Protein AF-0000000079761544 (afdb_homodimer)

pLDDT: mean 92.61, std 10.71, range [38.59, 98.88]

Solvent-accessible surface area (backbone atoms only — not comparable to full-atom values): 29769 Å² total; per-residue (Å²): 137,71,58,50,32,41,36,28,28,41,68,38,21,61,31,73,39,67,85,47,81,56,63,73,50,50,57,46,46,51,57,38,21,66,70,66,22,32,38,34,40,44,36,66,52,52,60,62,55,43,63,69,51,46,58,58,74,79,52,53,58,70,32,32,67,26,38,34,37,25,21,39,26,26,22,36,32,34,36,43,53,94,60,34,83,33,78,67,62,66,51,61,58,51,72,67,52,44,51,35,49,53,50,16,53,48,52,45,49,50,45,36,35,73,76,35,68,41,70,48,32,44,46,50,82,46,80,36,33,32,36,37,33,66,49,68,91,44,87,68,68,93,67,92,61,82,44,94,57,45,49,58,49,42,45,50,51,34,41,74,40,65,37,79,73,34,67,60,48,52,38,52,48,41,28,49,35,12,52,76,56,73,39,78,40,40,58,49,46,68,67,56,33,45,32,42,17,67,46,37,42,36,50,25,46,52,46,44,45,62,71,50,31,48,80,66,68,51,56,49,77,36,26,35,36,39,24,40,36,38,37,43,73,46,91,92,36,58,17,64,47,40,34,54,59,37,93,84,40,56,77,26,48,33,40,26,19,40,76,72,91,63,58,56,55,88,66,49,44,80,73,21,64,33,31,58,43,51,51,51,50,49,49,53,53,58,74,101,136,73,56,50,31,41,38,28,27,42,68,38,19,59,30,75,38,68,86,48,82,57,64,72,50,48,57,46,47,50,58,38,20,68,69,65,22,32,38,33,39,43,36,66,51,51,61,60,56,41,63,68,51,45,57,57,76,80,51,53,58,70,30,30,67,26,38,35,37,24,21,40,27,26,23,36,33,34,38,43,52,95,60,33,84,34,79,73,54,69,53,61,57,51,72,68,52,43,51,34,50,53,50,16,53,48,52,45,51,51,44,36,35,74,77,35,67,41,69,47,32,43,45,49,84,45,79,35,33,33,36,37,32,66,50,68,90,45,88,68,67,93,65,91,61,80,46,94,57,47,49,55,49,44,45,50,52,33,42,75,41,65,36,79,71,33,68,60,50,51,40,50,48,40,28,50,36,13,51,74,56,72,40,78,38,40,56,48,46,68,67,58,32,44,33,41,17,66,47,38,41,36,51,27,47,52,48,45,44,63,70,49,31,48,80,67,69,50,54,49,76,38,26,36,38,40,23,42,34,38,38,43,73,45,93,92,34,59,17,63,47,41,34,53,58,38,95,84,40,55,77,25,49,32,40,25,19,41,76,72,91,62,58,56,54,87,66,48,44,80,71,20,64,31,29,60,42,50,50,51,50,49,50,51,53,58,77,100

Nearest PDB structures (foldseek):
  4bnd-assembly2_B  TM=6.945E-01  e=2.642E-13  Lactococcus cremoris subsp. cremoris MG1363
  4bnd-assembly2_A  TM=7.064E-01  e=6.050E-13  Lactococcus cremoris subsp. cremoris MG1363
  1rkq-assembly2_B  TM=5.867E-01  e=6.210E-08  Escherichia coli
  4zex-assembly1_A  TM=5.318E-01  e=2.028E-07  Plasmodium falciparum 3D7
  4qjb-assembly1_A  TM=5.459E-01  e=4.644E-07  Plasmodium falciparum 3D7

Organism: Clostridium scindens (strain ATCC 35704 / DSM 5676 / VPI 13733 / 19) (NCBI:txid411468)

Foldseek 3Di:
DFFQEEEEEPDFAQDVHLVDDNVLSLVLLQLCLLVNRAYEYQYLADCCSHNNNCSLVSYDQSSQQRYWYHYNFQAWIWGDDPSHIDTDDGDADDPLLLVLQVQLVVVLQVCCCVPQVFHWDKDSPGRFKIKIFRQVVPPDDPDPADDVCLLVVQQVVCVVSPNPVGPVVSQVSSQVSSVVSPHGWHWADRSRIIMIGDHGSLNRLVCCVVPPQVVVVHALQSYEYEYAFQFASDVPHGGRSVSSCDPRNLNHAYEHQHPDPGDGPPRYDYDHPINVVSSVVSVVSSVD/DFFQEEEEEPDFAQDVHLVDDNVLSLVLLQLCLLVNRAYEYQYLADCCSHNNNCSLVSYDQSSQQRYWYHYNFQAWIWGDDPSHIDTDDGDADDPLLLVLQVQLVVVLQVCCCVVQVFHWDKDSPGRFKIKIFRQVVPPDDPDPADDVCLLVVQQVVCVVSPNPVGPVVSQVSSQVSSVVSPHGWHWADRSRIIMIGDHGSLNRLVCCVVPPQVVVVRALQSYEYEYAFQFASDVPHGGRSVSSCDPRNLNHAYEHQHPDPGDGDPRYDYDHPINVVSSVVSVVSSVD

Radius of gyration: 27.55 Å; Cα contacts (8 Å, |Δi|>4): 1170; chains: 2; bounding box: 49×85×63 Å

Structure (mmCIF, N/CA/C/O backbone):
data_AF-0000000079761544-model_v1
#
loop_
_entity.id
_entity.type
_entity.pdbx_description
1 polymer 'Uncharacterized protein'
#
loop_
_atom_site.group_PDB
_atom_site.id
_atom_site.type_symbol
_atom_site.label_atom_id
_atom_site.label_alt_id
_atom_site.label_comp_id
_atom_site.label_asym_id
_atom_site.label_entity_id
_atom_site.label_seq_id
_atom_site.pdbx_PDB_ins_code
_atom_site.Cartn_x
_atom_site.Cartn_y
_atom_site.Cartn_z
_atom_site.occupancy
_atom_site.B_iso_or_equiv
_atom_site.auth_seq_id
_atom_site.auth_comp_id
_atom_site.auth_asym_id
_atom_site.auth_atom_id
_atom_site.pdbx_PDB_model_num
ATOM 1 N N . MET A 1 1 ? 8.688 33.938 29.547 1 57.62 1 MET A N 1
ATOM 2 C CA . MET A 1 1 ? 7.43 34.344 28.938 1 57.62 1 MET A CA 1
ATOM 3 C C . MET A 1 1 ? 6.539 33.156 28.656 1 57.62 1 MET A C 1
ATOM 5 O O . MET A 1 1 ? 7.031 32.062 28.359 1 57.62 1 MET A O 1
ATOM 9 N N . GLN A 1 2 ? 5.184 33.281 29.172 1 84.25 2 GLN A N 1
ATOM 10 C CA . GLN A 1 2 ? 4.227 32.188 28.969 1 84.25 2 GLN A CA 1
ATOM 11 C C . GLN A 1 2 ? 3.475 32.344 27.656 1 84.25 2 GLN A C 1
ATOM 13 O O . GLN A 1 2 ? 2.924 33.406 27.375 1 84.25 2 GLN A O 1
ATOM 18 N N . TYR A 1 3 ? 3.637 31.5 26.844 1 96.19 3 TYR A N 1
ATOM 19 C CA . TYR A 1 3 ? 2.949 31.531 25.562 1 96.19 3 TYR A CA 1
ATOM 20 C C . TYR A 1 3 ? 1.446 31.344 25.734 1 96.19 3 TYR A C 1
ATOM 22 O O . TYR A 1 3 ? 1.007 30.594 26.609 1 96.19 3 TYR A O 1
ATOM 30 N N . LYS A 1 4 ? 0.741 32.031 24.906 1 97.5 4 LYS A N 1
ATOM 31 C CA . LYS A 1 4 ? -0.713 31.891 24.938 1 97.5 4 LYS A CA 1
ATOM 32 C C . LYS A 1 4 ? -1.179 30.75 24.047 1 97.5 4 LYS A C 1
ATOM 34 O O . LYS A 1 4 ? -2.273 30.219 24.219 1 97.5 4 LYS A O 1
ATOM 39 N N . ALA A 1 5 ? -0.41 30.438 23.062 1 98.5 5 ALA A N 1
ATOM 40 C CA . ALA A 1 5 ? -0.712 29.328 22.172 1 98.5 5 ALA A CA 1
ATOM 41 C C . ALA A 1 5 ? 0.558 28.578 21.781 1 98.5 5 ALA A C 1
ATOM 43 O O . ALA A 1 5 ? 1.6 29.188 21.531 1 98.5 5 ALA A O 1
ATOM 44 N N . ILE A 1 6 ? 0.427 27.266 21.75 1 98.69 6 ILE A N 1
ATOM 45 C CA . ILE A 1 6 ? 1.534 26.391 21.391 1 98.69 6 ILE A CA 1
ATOM 46 C C . ILE A 1 6 ? 1.108 25.469 20.25 1 98.69 6 ILE A C 1
ATOM 48 O O . ILE A 1 6 ? 0.188 24.656 20.406 1 98.69 6 ILE A O 1
ATOM 52 N N . PHE A 1 7 ? 1.719 25.609 19.062 1 98.88 7 PHE A N 1
ATOM 53 C CA . PHE A 1 7 ? 1.567 24.703 17.938 1 98.88 7 PHE A CA 1
ATOM 54 C C . PHE A 1 7 ? 2.656 23.641 17.953 1 98.88 7 PHE A C 1
ATOM 56 O O . PHE A 1 7 ? 3.83 23.938 18.172 1 98.88 7 PHE A O 1
ATOM 63 N N . PHE A 1 8 ? 2.264 22.359 17.688 1 98.81 8 PHE A N 1
ATOM 64 C CA . PHE A 1 8 ? 3.338 21.375 17.719 1 98.81 8 PHE A CA 1
ATOM 65 C C . PHE A 1 8 ? 2.971 20.156 16.891 1 98.81 8 PHE A C 1
ATOM 67 O O . PHE A 1 8 ? 1.79 19.828 16.75 1 98.81 8 PHE A O 1
ATOM 74 N N . ASP A 1 9 ? 3.99 19.578 16.328 1 97.62 9 ASP A N 1
ATOM 75 C CA . ASP A 1 9 ? 3.883 18.281 15.672 1 97.62 9 ASP A CA 1
ATOM 76 C C . ASP A 1 9 ? 3.664 17.156 16.688 1 97.62 9 ASP A C 1
ATOM 78 O O . ASP A 1 9 ? 3.896 17.344 17.891 1 97.62 9 ASP A O 1
ATOM 82 N N . TRP A 1 10 ? 3.17 16.078 16.172 1 96.94 10 TRP A N 1
ATOM 83 C CA . TRP A 1 10 ? 2.852 14.969 17.062 1 96.94 10 TRP A CA 1
ATOM 84 C C . TRP A 1 10 ? 3.977 13.938 17.078 1 96.94 10 TRP A C 1
ATOM 86 O O . TRP A 1 10 ? 4.762 13.875 18.031 1 96.94 10 TRP A O 1
ATOM 96 N N . ASP A 1 11 ? 4.172 13.234 15.945 1 92.81 11 ASP A N 1
ATOM 97 C CA . ASP A 1 11 ? 5.176 12.188 15.828 1 92.81 11 ASP A CA 1
ATOM 98 C C . ASP A 1 11 ? 6.586 12.773 15.812 1 92.81 11 ASP A C 1
ATOM 100 O O . ASP A 1 11 ? 6.879 13.68 15.023 1 92.81 11 ASP A O 1
ATOM 104 N N . GLY A 1 12 ? 7.406 12.297 16.703 1 93.38 12 GLY A N 1
ATOM 105 C CA . GLY A 1 12 ? 8.781 12.766 16.766 1 93.38 12 GLY A CA 1
ATOM 106 C C . GLY A 1 12 ? 8.961 14 17.625 1 93.38 12 GLY A C 1
ATOM 107 O O . GLY A 1 12 ? 10.086 14.391 17.938 1 93.38 12 GLY A O 1
ATOM 108 N N . THR A 1 13 ? 7.848 14.609 18.016 1 96.75 13 THR A N 1
ATOM 109 C CA . THR A 1 13 ? 7.871 15.836 18.812 1 96.75 13 THR A CA 1
ATOM 110 C C . THR A 1 13 ? 7.145 15.625 20.141 1 96.75 13 THR A C 1
ATOM 112 O O . THR A 1 13 ? 7.777 15.516 21.203 1 96.75 13 THR A O 1
ATOM 115 N N . ALA A 1 14 ? 5.855 15.477 20.109 1 97.5 14 ALA A N 1
ATOM 116 C CA . ALA A 1 14 ? 5.09 15.227 21.328 1 97.5 14 ALA A CA 1
ATOM 117 C C . ALA A 1 14 ? 5.32 13.805 21.844 1 97.5 14 ALA A C 1
ATOM 119 O O . ALA A 1 14 ? 5.391 13.578 23.047 1 97.5 14 ALA A O 1
ATOM 120 N N . VAL A 1 15 ? 5.328 12.898 20.906 1 96 15 VAL A N 1
ATOM 121 C CA . VAL A 1 15 ? 5.629 11.5 21.203 1 96 15 VAL A CA 1
ATOM 122 C C . VAL A 1 15 ? 6.742 11 20.281 1 96 15 VAL A C 1
ATOM 124 O O . VAL A 1 15 ? 6.965 11.562 19.219 1 96 15 VAL A O 1
ATOM 127 N N . LYS A 1 16 ? 7.402 9.977 20.703 1 90.81 16 LYS A N 1
ATOM 128 C CA . LYS A 1 16 ? 8.492 9.453 19.891 1 90.81 16 LYS A CA 1
ATOM 129 C C . LYS A 1 16 ? 7.965 8.852 18.594 1 90.81 16 LYS A C 1
ATOM 131 O O . LYS A 1 16 ? 8.578 9.016 17.531 1 90.81 16 LYS A O 1
ATOM 136 N N . SER A 1 17 ? 6.91 8.094 18.797 1 87.44 17 SER A N 1
ATOM 137 C CA . SER A 1 17 ? 6.25 7.5 17.641 1 87.44 17 SER A CA 1
ATOM 138 C C . SER A 1 17 ? 4.758 7.305 17.891 1 87.44 17 SER A C 1
ATOM 140 O O . SER A 1 17 ? 4.309 7.355 19.031 1 87.44 17 SER A O 1
ATOM 142 N N . ARG A 1 18 ? 4.027 6.973 16.797 1 80.38 18 ARG A N 1
ATOM 143 C CA . ARG A 1 18 ? 2.572 6.887 16.875 1 80.38 18 ARG A CA 1
ATOM 144 C C . ARG A 1 18 ? 2.143 5.734 17.781 1 80.38 18 ARG A C 1
ATOM 146 O O . ARG A 1 18 ? 1.013 5.715 18.281 1 80.38 18 ARG A O 1
ATOM 153 N N . LYS A 1 19 ? 2.998 4.824 18 1 82.75 19 LYS A N 1
ATOM 154 C CA . LYS A 1 19 ? 2.631 3.65 18.781 1 82.75 19 LYS A CA 1
ATOM 155 C C . LYS A 1 19 ? 3.004 3.834 20.25 1 82.75 19 LYS A C 1
ATOM 157 O O . LYS A 1 19 ? 2.645 3.012 21.094 1 82.75 19 LYS A O 1
ATOM 162 N N . GLU A 1 20 ? 3.635 4.988 20.516 1 85.38 20 GLU A N 1
ATOM 163 C CA . GLU A 1 20 ? 4.109 5.227 21.875 1 85.38 20 GLU A CA 1
ATOM 164 C C . GLU A 1 20 ? 2.971 5.676 22.797 1 85.38 20 GLU A C 1
ATOM 166 O O . GLU A 1 20 ? 2.049 6.363 22.344 1 85.38 20 GLU A O 1
ATOM 171 N N . PRO A 1 21 ? 3.133 5.211 24.031 1 89.5 21 PRO A N 1
ATOM 172 C CA . PRO A 1 21 ? 2.143 5.707 24.984 1 89.5 21 PRO A CA 1
ATOM 173 C C . PRO A 1 21 ? 2.115 7.23 25.078 1 89.5 21 PRO A C 1
ATOM 175 O O . PRO A 1 21 ? 3.162 7.875 24.984 1 89.5 21 PRO A O 1
ATOM 178 N N . VAL A 1 22 ? 0.927 7.789 25.344 1 95.38 22 VAL A N 1
ATOM 179 C CA . VAL A 1 22 ? 0.76 9.234 25.281 1 95.38 22 VAL A CA 1
ATOM 180 C C . VAL A 1 22 ? 0.644 9.805 26.703 1 95.38 22 VAL A C 1
ATOM 182 O O . VAL A 1 22 ? 0.526 11.023 26.875 1 95.38 22 VAL A O 1
ATOM 185 N N . ASP A 1 23 ? 0.763 9.047 27.734 1 94.94 23 ASP A N 1
ATOM 186 C CA . ASP A 1 23 ? 0.451 9.445 29.109 1 94.94 23 ASP A CA 1
ATOM 187 C C . ASP A 1 23 ? 1.319 10.617 29.547 1 94.94 23 ASP A C 1
ATOM 189 O O . ASP A 1 23 ? 0.819 11.578 30.141 1 94.94 23 ASP A O 1
ATOM 193 N N . SER A 1 24 ? 2.561 10.578 29.328 1 95.31 24 SER A N 1
ATOM 194 C CA . SER A 1 24 ? 3.484 11.609 29.797 1 95.31 24 SER A CA 1
ATOM 195 C C . SER A 1 24 ? 3.143 12.969 29.203 1 95.31 24 SER A C 1
ATOM 197 O O . SER A 1 24 ? 3.061 13.969 29.922 1 95.31 24 SER A O 1
ATOM 199 N N . VAL A 1 25 ? 2.904 13.008 27.922 1 97.44 25 VAL A N 1
ATOM 200 C CA . VAL A 1 25 ? 2.643 14.297 27.297 1 97.44 25 VAL A CA 1
ATOM 201 C C . VAL A 1 25 ? 1.243 14.781 27.656 1 97.44 25 VAL A C 1
ATOM 203 O O . VAL A 1 25 ? 1.021 15.977 27.844 1 97.44 25 VAL A O 1
ATOM 206 N N . VAL A 1 26 ? 0.358 13.883 27.75 1 97.81 26 VAL A N 1
ATOM 207 C CA . VAL A 1 26 ? -1.021 14.219 28.094 1 97.81 26 VAL A CA 1
ATOM 208 C C . VAL A 1 26 ? -1.07 14.898 29.453 1 97.81 26 VAL A C 1
ATOM 210 O O . VAL A 1 26 ? -1.798 15.883 29.641 1 97.81 26 VAL A O 1
ATOM 213 N N . GLU A 1 27 ? -0.322 14.391 30.391 1 97.25 27 GLU A N 1
ATOM 214 C CA . GLU A 1 27 ? -0.286 14.984 31.719 1 97.25 27 GLU A CA 1
ATOM 215 C C . GLU A 1 27 ? 0.216 16.422 31.672 1 97.25 27 GLU A C 1
ATOM 217 O O . GLU A 1 27 ? -0.292 17.297 32.375 1 97.25 27 GLU A O 1
ATOM 222 N N . LEU A 1 28 ? 1.146 16.656 30.938 1 97.56 28 LEU A N 1
ATOM 223 C CA . LEU A 1 28 ? 1.688 18 30.781 1 97.56 28 LEU A CA 1
ATOM 224 C C . LEU A 1 28 ? 0.695 18.906 30.047 1 97.56 28 LEU A C 1
ATOM 226 O O . LEU A 1 28 ? 0.528 20.062 30.406 1 97.56 28 LEU A O 1
ATOM 230 N N . MET A 1 29 ? 0.027 18.391 29.047 1 98.12 29 MET A N 1
ATOM 231 C CA . MET A 1 29 ? -0.963 19.156 28.297 1 98.12 29 MET A CA 1
ATOM 232 C C . MET A 1 29 ? -2.129 19.562 29.188 1 98.12 29 MET A C 1
ATOM 234 O O . MET A 1 29 ? -2.633 20.688 29.078 1 98.12 29 MET A O 1
ATOM 238 N N . LYS A 1 30 ? -2.543 18.656 30.031 1 97.44 30 LYS A N 1
ATOM 239 C CA . LYS A 1 30 ? -3.648 18.938 30.953 1 97.44 30 LYS A CA 1
ATOM 240 C C . LYS A 1 30 ? -3.404 20.234 31.719 1 97.44 30 LYS A C 1
ATOM 242 O O . LYS A 1 30 ? -4.301 21.078 31.828 1 97.44 30 LYS A O 1
ATOM 247 N N . LYS A 1 31 ? -2.26 20.328 32.188 1 95.81 31 LYS A N 1
ATOM 248 C CA . LYS A 1 31 ? -1.9 21.469 33.031 1 95.81 31 LYS A CA 1
ATOM 249 C C . LYS A 1 31 ? -2.008 22.766 32.219 1 95.81 31 LYS A C 1
ATOM 251 O O . LYS A 1 31 ? -2.572 23.75 32.688 1 95.81 31 LYS A O 1
ATOM 256 N N . LEU A 1 32 ? -1.548 22.797 31.047 1 97.31 32 LEU A N 1
ATOM 257 C CA . LEU A 1 32 ? -1.537 24 30.219 1 97.31 32 LEU A CA 1
ATOM 258 C C . LEU A 1 32 ? -2.936 24.312 29.703 1 97.31 32 LEU A C 1
ATOM 260 O O . LEU A 1 32 ? -3.355 25.469 29.703 1 97.31 32 LEU A O 1
ATOM 264 N N . LEU A 1 33 ? -3.621 23.281 29.312 1 97.69 33 LEU A N 1
ATOM 265 C CA . LEU A 1 33 ? -4.98 23.453 28.812 1 97.69 33 LEU A CA 1
ATOM 266 C C . LEU A 1 33 ? -5.887 24.031 29.891 1 97.69 33 LEU A C 1
ATOM 268 O O . LEU A 1 33 ? -6.738 24.875 29.609 1 97.69 33 LEU A O 1
ATOM 272 N N . SER A 1 34 ? -5.676 23.641 31.062 1 95.56 34 SER A N 1
ATOM 273 C CA . SER A 1 34 ? -6.48 24.109 32.188 1 95.56 34 SER A CA 1
ATOM 274 C C . SER A 1 34 ? -6.188 25.578 32.5 1 95.56 34 SER A C 1
ATOM 276 O O . SER A 1 34 ? -6.992 26.25 33.125 1 95.56 34 SER A O 1
ATOM 278 N N . LYS A 1 35 ? -5.09 26.062 32.125 1 94.5 35 LYS A N 1
ATOM 279 C CA . LYS A 1 35 ? -4.703 27.453 32.344 1 94.5 35 LYS A CA 1
ATOM 280 C C . LYS A 1 35 ? -5.004 28.312 31.109 1 94.5 35 LYS A C 1
ATOM 282 O O . LYS A 1 35 ? -4.379 29.344 30.906 1 94.5 35 LYS A O 1
ATOM 287 N N . ASP A 1 36 ? -5.73 27.781 30.203 1 94.69 36 ASP A N 1
ATOM 288 C CA . ASP A 1 36 ? -6.281 28.484 29.047 1 94.69 36 ASP A CA 1
ATOM 289 C C . ASP A 1 36 ? -5.211 28.734 27.984 1 94.69 36 ASP A C 1
ATOM 291 O O . ASP A 1 36 ? -5.309 29.672 27.188 1 94.69 36 ASP A O 1
ATOM 295 N N . VAL A 1 37 ? -4.184 27.984 28.078 1 96.94 37 VAL A N 1
ATOM 296 C CA . VAL A 1 37 ? -3.236 27.969 26.969 1 96.94 37 VAL A CA 1
ATOM 297 C C . VAL A 1 37 ? -3.809 27.156 25.812 1 96.94 37 VAL A C 1
ATOM 299 O O . VAL A 1 37 ? -4.273 26.031 26 1 96.94 37 VAL A O 1
ATOM 302 N N . LYS A 1 38 ? -3.82 27.703 24.641 1 98.19 38 LYS A N 1
ATOM 303 C CA . LYS A 1 38 ? -4.277 26.969 23.469 1 98.19 38 LYS A CA 1
ATOM 304 C C . LYS A 1 38 ? -3.189 26.031 22.938 1 98.19 38 LYS A C 1
ATOM 306 O O . LYS A 1 38 ? -2.049 26.453 22.734 1 98.19 38 LYS A O 1
ATOM 311 N N . MET A 1 39 ? -3.584 24.828 22.812 1 98.56 39 MET A N 1
ATOM 312 C CA . MET A 1 39 ? -2.656 23.844 22.25 1 98.56 39 MET A CA 1
ATOM 313 C C . MET A 1 39 ? -3.184 23.297 20.938 1 98.56 39 MET A C 1
ATOM 315 O O . MET A 1 39 ? -4.309 22.797 20.859 1 98.56 39 MET A O 1
ATOM 319 N N . ILE A 1 40 ? -2.387 23.422 19.891 1 98.81 40 ILE A N 1
ATOM 320 C CA . ILE A 1 40 ? -2.797 23.047 18.531 1 98.81 40 ILE A CA 1
ATOM 321 C C . ILE A 1 40 ? -1.825 22 17.969 1 98.81 40 ILE A C 1
ATOM 323 O O . ILE A 1 40 ? -0.666 22.312 17.688 1 98.81 40 ILE A O 1
ATOM 327 N N . ILE A 1 41 ? -2.283 20.797 17.766 1 98.69 41 ILE A N 1
ATOM 328 C CA . ILE A 1 41 ? -1.488 19.734 17.188 1 98.69 41 ILE A CA 1
ATOM 329 C C . ILE A 1 41 ? -1.58 19.797 15.656 1 98.69 41 ILE A C 1
ATOM 331 O O . ILE A 1 41 ? -2.676 19.75 15.094 1 98.69 41 ILE A O 1
ATOM 335 N N . ILE A 1 42 ? -0.478 19.922 14.977 1 98.5 42 ILE A N 1
ATOM 336 C CA . ILE A 1 42 ? -0.395 19.953 13.516 1 98.5 42 ILE A CA 1
ATOM 337 C C . ILE A 1 42 ? 0.328 18.703 13.023 1 98.5 42 ILE A C 1
ATOM 339 O O . ILE A 1 42 ? 1.521 18.516 13.281 1 98.5 42 ILE A O 1
ATOM 343 N N . SER A 1 43 ? -0.322 17.812 12.328 1 96 43 SER A N 1
ATOM 344 C CA . SER A 1 43 ? 0.254 16.547 11.898 1 96 43 SER A CA 1
ATOM 345 C C . SER A 1 43 ? -0.217 16.188 10.492 1 96 43 SER A C 1
ATOM 347 O O . SER A 1 43 ? -1.306 16.578 10.07 1 96 43 SER A O 1
ATOM 349 N N . GLY A 1 44 ? 0.613 15.516 9.805 1 93.44 44 GLY A N 1
ATOM 350 C CA . GLY A 1 44 ? 0.252 15.039 8.477 1 93.44 44 GLY A CA 1
ATOM 351 C C . GLY A 1 44 ? -0.649 13.82 8.508 1 93.44 44 GLY A C 1
ATOM 352 O O . GLY A 1 44 ? -1.234 13.445 7.484 1 93.44 44 GLY A O 1
ATOM 353 N N . THR A 1 45 ? -0.819 13.188 9.609 1 91 45 THR A N 1
ATOM 354 C CA . THR A 1 45 ? -1.611 11.969 9.727 1 91 45 THR A CA 1
ATOM 355 C C . THR A 1 45 ? -3.053 12.297 10.109 1 91 45 THR A C 1
ATOM 357 O O . THR A 1 45 ? -3.428 13.469 10.195 1 91 45 THR A O 1
ATOM 360 N N . THR A 1 46 ? -3.857 11.297 10.211 1 91.81 46 THR A N 1
ATOM 361 C CA . THR A 1 46 ? -5.27 11.445 10.547 1 91.81 46 THR A CA 1
ATOM 362 C C . THR A 1 46 ? -5.512 11.117 12.023 1 91.81 46 THR A C 1
ATOM 364 O O . THR A 1 46 ? -4.609 10.656 12.719 1 91.81 46 THR A O 1
ATOM 367 N N . TYR A 1 47 ? -6.688 11.414 12.461 1 93.94 47 TYR A N 1
ATOM 368 C CA . TYR A 1 47 ? -6.996 11.383 13.883 1 93.94 47 TYR A CA 1
ATOM 369 C C . TYR A 1 47 ? -6.805 9.984 14.453 1 93.94 47 TYR A C 1
ATOM 371 O O . TYR A 1 47 ? -6.379 9.828 15.602 1 93.94 47 TYR A O 1
ATOM 379 N N . ASP A 1 48 ? -7.102 8.977 13.68 1 90.75 48 ASP A N 1
ATOM 380 C CA . ASP A 1 48 ? -6.98 7.598 14.148 1 90.75 48 ASP A CA 1
ATOM 381 C C . ASP A 1 48 ? -5.539 7.27 14.531 1 90.75 48 ASP A C 1
ATOM 383 O O . ASP A 1 48 ? -5.293 6.332 15.289 1 90.75 48 ASP A O 1
ATOM 387 N N . LYS A 1 49 ? -4.609 8.07 14.047 1 91.69 49 LYS A N 1
ATOM 388 C CA . LYS A 1 49 ? -3.201 7.836 14.352 1 91.69 49 LYS A CA 1
ATOM 389 C C . LYS A 1 49 ? -2.738 8.688 15.531 1 91.69 49 LYS A C 1
ATOM 391 O O . LYS A 1 49 ? -1.603 8.555 15.984 1 91.69 49 LYS A O 1
ATOM 396 N N . ILE A 1 50 ? -3.559 9.594 15.984 1 95.62 50 ILE A N 1
ATOM 397 C CA . ILE A 1 50 ? -3.27 10.406 17.156 1 95.62 50 ILE A CA 1
ATOM 398 C C . ILE A 1 50 ? -3.838 9.727 18.406 1 95.62 50 ILE A C 1
ATOM 400 O O . ILE A 1 50 ? -5.051 9.734 18.625 1 95.62 50 ILE A O 1
ATOM 404 N N . ALA A 1 51 ? -2.975 9.172 19.203 1 95.44 51 ALA A N 1
ATOM 405 C CA . ALA A 1 51 ? -3.393 8.438 20.391 1 95.44 51 ALA A CA 1
ATOM 406 C C . ALA A 1 51 ? -4.469 7.41 20.047 1 95.44 51 ALA A C 1
ATOM 408 O O . ALA A 1 51 ? -5.496 7.332 20.734 1 95.44 51 ALA A O 1
ATOM 409 N N . ASP A 1 52 ? -4.359 6.781 18.922 1 91.81 52 ASP A N 1
ATOM 410 C CA . ASP A 1 52 ? -5.262 5.73 18.453 1 91.81 52 ASP A CA 1
ATOM 411 C C . ASP A 1 52 ? -6.676 6.266 18.266 1 91.81 52 ASP A C 1
ATOM 413 O O . ASP A 1 52 ? -7.656 5.539 18.469 1 91.81 52 ASP A O 1
ATOM 417 N N . GLY A 1 53 ? -6.754 7.52 18 1 94.38 53 GLY A N 1
ATOM 418 C CA . GLY A 1 53 ? -8.055 8.133 17.766 1 94.38 53 GLY A CA 1
ATOM 419 C C . GLY A 1 53 ? -8.82 8.422 19.031 1 94.38 53 GLY A C 1
ATOM 420 O O . GLY A 1 53 ? -10.039 8.602 19 1 94.38 53 GLY A O 1
ATOM 421 N N . LYS A 1 54 ? -8.148 8.453 20.172 1 95.56 54 LYS A N 1
ATOM 422 C CA . LYS A 1 54 ? -8.836 8.562 21.453 1 95.56 54 LYS A CA 1
ATOM 423 C C . LYS A 1 54 ? -8.242 9.695 22.297 1 95.56 54 LYS A C 1
ATOM 425 O O . LYS A 1 54 ? -8.391 9.703 23.516 1 95.56 54 LYS A O 1
ATOM 430 N N . LEU A 1 55 ? -7.562 10.602 21.703 1 97.12 55 LEU A N 1
ATOM 431 C CA . LEU A 1 55 ? -6.898 11.672 22.438 1 97.12 55 LEU A CA 1
ATOM 432 C C . LEU A 1 55 ? -7.898 12.438 23.297 1 97.12 55 LEU A C 1
ATOM 434 O O . LEU A 1 55 ? -7.594 12.812 24.438 1 97.12 55 LEU A O 1
ATOM 438 N N . HIS A 1 56 ? -9.102 12.656 22.828 1 97.69 56 HIS A N 1
ATOM 439 C CA . HIS A 1 56 ? -10.109 13.461 23.5 1 97.69 56 HIS A CA 1
ATOM 440 C C . HIS A 1 56 ? -10.531 12.828 24.812 1 97.69 56 HIS A C 1
ATOM 442 O O . HIS A 1 56 ? -11.008 13.516 25.719 1 97.69 56 HIS A O 1
ATOM 448 N N . GLU A 1 57 ? -10.312 11.586 24.969 1 97.31 57 GLU A N 1
ATOM 449 C CA . GLU A 1 57 ? -10.781 10.867 26.156 1 97.31 57 GLU A CA 1
ATOM 450 C C . GLU A 1 57 ? -9.906 11.18 27.375 1 97.31 57 GLU A C 1
ATOM 452 O O . GLU A 1 57 ? -10.297 10.891 28.5 1 97.31 57 GLU A O 1
ATOM 457 N N . TYR A 1 58 ? -8.82 11.758 27.188 1 97.44 58 TYR A N 1
ATOM 458 C CA . TYR A 1 58 ? -7.871 11.984 28.266 1 97.44 58 TYR A CA 1
ATOM 459 C C . TYR A 1 58 ? -8.148 13.312 28.953 1 97.44 58 TYR A C 1
ATOM 461 O O . TYR A 1 58 ? -7.574 13.609 30.016 1 97.44 58 TYR A O 1
ATOM 469 N N . PHE A 1 59 ? -9.055 14.125 28.453 1 98.12 59 PHE A N 1
ATOM 470 C CA . PHE A 1 59 ? -9.203 15.5 28.922 1 98.12 59 PHE A CA 1
ATOM 471 C C . PHE A 1 59 ? -10.641 15.781 29.344 1 98.12 59 PHE A C 1
ATOM 473 O O . PHE A 1 59 ? -11.57 15.148 28.844 1 98.12 59 PHE A O 1
ATOM 480 N N . THR A 1 60 ? -10.773 16.781 30.219 1 97.38 60 THR A N 1
ATOM 481 C CA . THR A 1 60 ? -12.094 17.281 30.578 1 97.38 60 THR A CA 1
ATOM 482 C C . THR A 1 60 ? -12.648 18.172 29.469 1 97.38 60 THR A C 1
ATOM 484 O O . THR A 1 60 ? -11.906 18.625 28.594 1 97.38 60 THR A O 1
ATOM 487 N N . LYS A 1 61 ? -13.938 18.469 29.594 1 96.56 61 LYS A N 1
ATOM 488 C CA . LYS A 1 61 ? -14.578 19.359 28.625 1 96.56 61 LYS A CA 1
ATOM 489 C C . LYS A 1 61 ? -13.922 20.734 28.625 1 96.56 61 LYS A C 1
ATOM 491 O O . LYS A 1 61 ? -13.734 21.344 27.562 1 96.56 61 LYS A O 1
ATOM 496 N N . GLN A 1 62 ? -13.648 21.156 29.75 1 95.88 62 GLN A N 1
ATOM 497 C CA . GLN A 1 62 ? -13.008 22.453 29.875 1 95.88 62 GLN A CA 1
ATOM 498 C C . GLN A 1 62 ? -11.641 22.469 29.203 1 95.88 62 GLN A C 1
ATOM 500 O O . GLN A 1 62 ? -11.32 23.406 28.453 1 95.88 62 GLN A O 1
ATOM 505 N N . GLU A 1 63 ? -10.852 21.484 29.5 1 97.56 63 GLU A N 1
ATOM 506 C CA . GLU A 1 63 ? -9.539 21.359 28.875 1 97.56 63 GLU A CA 1
ATOM 507 C C . GLU A 1 63 ? -9.648 21.266 27.359 1 97.56 63 GLU A C 1
ATOM 509 O O . GLU A 1 63 ? -8.922 21.938 26.625 1 97.56 63 GLU A O 1
ATOM 514 N N . LEU A 1 64 ? -10.609 20.531 26.891 1 98.06 64 LEU A N 1
ATOM 515 C CA . LEU A 1 64 ? -10.828 20.297 25.469 1 98.06 64 LEU A CA 1
ATOM 516 C C . LEU A 1 64 ? -11.188 21.609 24.766 1 98.06 64 LEU A C 1
ATOM 518 O O . LEU A 1 64 ? -10.977 21.734 23.562 1 98.06 64 LEU A O 1
ATOM 522 N N . GLY A 1 65 ? -11.719 22.516 25.453 1 97.12 65 GLY A N 1
ATOM 523 C CA . GLY A 1 65 ? -12.062 23.812 24.891 1 97.12 65 GLY A CA 1
ATOM 524 C C . GLY A 1 65 ? -10.852 24.578 24.375 1 97.12 65 GLY A C 1
ATOM 525 O O . GLY A 1 65 ? -10.992 25.5 23.578 1 97.12 65 GLY A O 1
ATOM 526 N N . ASN A 1 66 ? -9.641 24.156 24.797 1 97.62 66 ASN A N 1
ATOM 527 C CA . ASN A 1 66 ? -8.406 24.828 24.422 1 97.62 66 ASN A CA 1
ATOM 528 C C . ASN A 1 66 ? -7.52 23.938 23.562 1 97.62 66 ASN A C 1
ATOM 530 O O . ASN A 1 66 ? -6.363 24.281 23.297 1 97.62 66 ASN A O 1
ATOM 534 N N . LEU A 1 67 ? -8.078 22.812 23.094 1 98.44 67 LEU A N 1
ATOM 535 C CA . LEU A 1 67 ? -7.324 21.859 22.297 1 98.44 67 LEU A CA 1
ATOM 536 C C . LEU A 1 67 ? -7.828 21.844 20.859 1 98.44 67 LEU A C 1
ATOM 538 O O . LEU A 1 67 ? -9.039 21.797 20.609 1 98.44 67 LEU A O 1
ATOM 542 N N . TYR A 1 68 ? -6.871 21.875 19.922 1 98.38 68 TYR A N 1
ATOM 543 C CA . TYR A 1 68 ? -7.184 21.859 18.5 1 98.38 68 TYR A CA 1
ATOM 544 C C . TYR A 1 68 ? -6.262 20.906 17.75 1 98.38 68 TYR A C 1
ATOM 546 O O . TYR A 1 68 ? -5.133 20.656 18.172 1 98.38 68 TYR A O 1
ATOM 554 N N . LEU A 1 69 ? -6.789 20.359 16.656 1 98.31 69 LEU A N 1
ATOM 555 C CA . LEU A 1 69 ? -6 19.469 15.812 1 98.31 69 LEU A CA 1
ATOM 556 C C . LEU A 1 69 ? -6.078 19.875 14.352 1 98.31 69 LEU A C 1
ATOM 558 O O . LEU A 1 69 ? -7.172 19.984 13.789 1 98.31 69 LEU A O 1
ATOM 562 N N . GLY A 1 70 ? -4.992 20.219 13.727 1 98.12 70 GLY A N 1
ATOM 563 C CA . GLY A 1 70 ? -4.844 20.297 12.281 1 98.12 70 GLY A CA 1
ATOM 564 C C . GLY A 1 70 ? -4.176 19.062 11.688 1 98.12 70 GLY A C 1
ATOM 565 O O . GLY A 1 70 ? -2.967 18.875 11.844 1 98.12 70 GLY A O 1
ATOM 566 N N . LEU A 1 71 ? -4.938 18.281 10.945 1 96.88 71 LEU A N 1
ATOM 567 C CA . LEU A 1 71 ? -4.473 16.953 10.555 1 96.88 71 LEU A CA 1
ATOM 568 C C . LEU A 1 71 ? -4.586 16.75 9.047 1 96.88 71 LEU A C 1
ATOM 570 O O . LEU A 1 71 ? -5.117 17.625 8.344 1 96.88 71 LEU A O 1
ATOM 574 N N . GLY A 1 72 ? -3.992 15.695 8.586 1 94.56 72 GLY A N 1
ATOM 575 C CA . GLY A 1 72 ? -4.16 15.273 7.203 1 94.56 72 GLY A CA 1
ATOM 576 C C . GLY A 1 72 ? -3.508 16.219 6.211 1 94.56 72 GLY A C 1
ATOM 577 O O . GLY A 1 72 ? -4.055 16.469 5.137 1 94.56 72 GLY A O 1
ATOM 578 N N . ARG A 1 73 ? -2.469 16.844 6.594 1 94.62 73 ARG A N 1
ATOM 579 C CA . ARG A 1 73 ? -1.765 17.734 5.676 1 94.62 73 ARG A CA 1
ATOM 580 C C . ARG A 1 73 ? -2.68 18.844 5.188 1 94.62 73 ARG A C 1
ATOM 582 O O . ARG A 1 73 ? -2.793 19.078 3.984 1 94.62 73 ARG A O 1
ATOM 589 N N . GLY A 1 74 ? -3.391 19.406 6.098 1 96.56 74 GLY A N 1
ATOM 590 C CA . GLY A 1 74 ? -4.242 20.531 5.77 1 96.56 74 GLY A CA 1
ATOM 591 C C . GLY A 1 74 ? -5.691 20.156 5.551 1 96.56 74 GLY A C 1
ATOM 592 O O . GLY A 1 74 ? -6.574 21.016 5.512 1 96.56 74 GLY A O 1
ATOM 593 N N . ALA A 1 75 ? -6.055 18.891 5.555 1 96.62 75 ALA A N 1
ATOM 594 C CA . ALA A 1 75 ? -7.371 18.422 5.133 1 96.62 75 ALA A CA 1
ATOM 595 C C . ALA A 1 75 ? -8.406 18.609 6.238 1 96.62 75 ALA A C 1
ATOM 597 O O . ALA A 1 75 ? -9.578 18.891 5.961 1 96.62 75 ALA A O 1
ATOM 598 N N . HIS A 1 76 ? -7.949 18.391 7.469 1 96.88 76 HIS A N 1
ATOM 599 C CA . HIS A 1 76 ? -8.898 18.375 8.57 1 96.88 76 HIS A CA 1
ATOM 600 C C . HIS A 1 76 ? -8.477 19.312 9.688 1 96.88 76 HIS A C 1
ATOM 602 O O . HIS A 1 76 ? -7.316 19.312 10.109 1 96.88 76 HIS A O 1
ATOM 608 N N . ASN A 1 77 ? -9.375 20.094 10.148 1 97.81 77 ASN A N 1
ATOM 609 C CA . ASN A 1 77 ? -9.211 20.891 11.352 1 97.81 77 ASN A CA 1
ATOM 610 C C . ASN A 1 77 ? -10.258 20.547 12.406 1 97.81 77 ASN A C 1
ATOM 612 O O . ASN A 1 77 ? -11.461 20.531 12.109 1 97.81 77 ASN A O 1
ATOM 616 N N . TYR A 1 78 ? -9.727 20.219 13.594 1 97.06 78 TYR A N 1
ATOM 617 C CA . TYR A 1 78 ? -10.625 19.766 14.648 1 97.06 78 TYR A CA 1
ATOM 618 C C . TYR A 1 78 ? -10.562 20.703 15.852 1 97.06 78 TYR A C 1
ATOM 620 O O . TYR A 1 78 ? -9.516 21.297 16.125 1 97.06 78 TYR A O 1
ATOM 628 N N . SER A 1 79 ? -11.664 20.875 16.484 1 97.25 79 SER A N 1
ATOM 629 C CA . SER A 1 79 ? -11.805 21.234 17.891 1 97.25 79 SER A CA 1
ATOM 630 C C . SER A 1 79 ? -12.594 20.172 18.656 1 97.25 79 SER A C 1
ATOM 632 O O . SER A 1 79 ? -12.703 19.031 18.219 1 97.25 79 SER A O 1
ATOM 634 N N . PHE A 1 80 ? -12.953 20.531 19.859 1 96.75 80 PHE A N 1
ATOM 635 C CA . PHE A 1 80 ? -13.719 19.578 20.656 1 96.75 80 PHE A CA 1
ATOM 636 C C . PHE A 1 80 ? -14.93 20.25 21.281 1 96.75 80 PHE A C 1
ATOM 638 O O . PHE A 1 80 ? -14.852 21.391 21.734 1 96.75 80 PHE A O 1
ATOM 645 N N . LYS A 1 81 ? -16.031 19.562 21.172 1 92.69 81 LYS A N 1
ATOM 646 C CA . LYS A 1 81 ? -17.297 20 21.781 1 92.69 81 LYS A CA 1
ATOM 647 C C . LYS A 1 81 ? -17.969 18.859 22.531 1 92.69 81 LYS A C 1
ATOM 649 O O . LYS A 1 81 ? -18.109 17.75 21.984 1 92.69 81 LYS A O 1
ATOM 654 N N . GLU A 1 82 ? -18.406 19.109 23.75 1 92.56 82 GLU A N 1
ATOM 655 C CA . GLU A 1 82 ? -19.078 18.125 24.578 1 92.56 82 GLU A CA 1
ATOM 656 C C . GLU A 1 82 ? -18.281 16.828 24.672 1 92.56 82 GLU A C 1
ATOM 658 O O . GLU A 1 82 ? -18.844 15.734 24.531 1 92.56 82 GLU A O 1
ATOM 663 N N . GLY A 1 83 ? -17.031 16.969 24.641 1 93.31 83 GLY A N 1
ATOM 664 C CA . GLY A 1 83 ? -16.141 15.836 24.875 1 93.31 83 GLY A CA 1
ATOM 665 C C . GLY A 1 83 ? -15.844 15.047 23.609 1 93.31 83 GLY A C 1
ATOM 666 O O . GLY A 1 83 ? -15.18 14 23.672 1 93.31 83 GLY A O 1
ATOM 667 N N . LYS A 1 84 ? -16.297 15.508 22.516 1 94.31 84 LYS A N 1
ATOM 668 C CA . LYS A 1 84 ? -16.109 14.789 21.266 1 94.31 84 LYS A CA 1
ATOM 669 C C . LYS A 1 84 ? -15.453 15.688 20.219 1 94.31 84 LYS A C 1
ATOM 671 O O . LYS A 1 84 ? -15.602 16.906 20.25 1 94.31 84 LYS A O 1
ATOM 676 N N . PRO A 1 85 ? -14.727 15.023 19.297 1 95.31 85 PRO A N 1
ATOM 677 C CA . PRO A 1 85 ? -14.141 15.82 18.219 1 95.31 85 PRO A CA 1
ATOM 678 C C . PRO A 1 85 ? -15.195 16.5 17.344 1 95.31 85 PRO A C 1
ATOM 680 O O . PRO A 1 85 ? -16.234 15.914 17.062 1 95.31 85 PRO A O 1
ATOM 683 N N . LEU A 1 86 ? -14.953 17.734 17.125 1 94.12 86 LEU A N 1
ATOM 684 C CA . LEU A 1 86 ? -15.773 18.516 16.219 1 94.12 86 LEU A CA 1
ATOM 685 C C . LEU A 1 86 ? -14.969 18.984 15.016 1 94.12 86 LEU A C 1
ATOM 687 O O . LEU A 1 86 ? -13.953 19.672 15.164 1 94.12 86 LEU A O 1
ATOM 691 N N . LEU A 1 87 ? -15.461 18.609 13.867 1 92.44 87 LEU A N 1
ATOM 692 C CA . LEU A 1 87 ? -14.797 19.016 12.633 1 92.44 87 LEU A CA 1
ATOM 693 C C . LEU A 1 87 ? -15.211 20.422 12.219 1 92.44 87 LEU A C 1
ATOM 695 O O . LEU A 1 87 ? -16.406 20.719 12.164 1 92.44 87 LEU A O 1
ATOM 699 N N . HIS A 1 88 ? -14.273 21.328 12.086 1 89.06 88 HIS A N 1
ATOM 700 C CA . HIS A 1 88 ? -14.523 22.688 11.609 1 89.06 88 HIS A CA 1
ATOM 701 C C . HIS A 1 88 ? -14.547 22.734 10.086 1 89.06 88 HIS A C 1
ATOM 703 O O . HIS A 1 88 ? -15.477 22.234 9.461 1 89.06 88 HIS A O 1
ATOM 709 N N . LYS A 1 89 ? -13.43 23.203 9.508 1 81.88 89 LYS A N 1
ATOM 710 C CA . LYS A 1 89 ? -13.273 23.297 8.062 1 81.88 89 LYS A CA 1
ATOM 711 C C . LYS A 1 89 ? -12.523 22.078 7.516 1 81.88 89 LYS A C 1
ATOM 713 O O . LYS A 1 89 ? -11.57 21.609 8.133 1 81.88 89 LYS A O 1
ATOM 718 N N . GLU A 1 90 ? -13.148 21.562 6.523 1 86 90 GLU A N 1
ATOM 719 C CA . GLU A 1 90 ? -12.508 20.484 5.777 1 86 90 GLU A CA 1
ATOM 720 C C . GLU A 1 90 ? -12.188 20.922 4.348 1 86 90 GLU A C 1
ATOM 722 O O . GLU A 1 90 ? -12.945 21.688 3.742 1 86 90 GLU A O 1
ATOM 727 N N . PHE A 1 91 ? -10.992 20.609 4.055 1 89.81 91 PHE A N 1
ATOM 728 C CA . PHE A 1 91 ? -10.586 20.828 2.67 1 89.81 91 PHE A CA 1
ATOM 729 C C . PHE A 1 91 ? -10.555 19.516 1.899 1 89.81 91 PHE A C 1
ATOM 731 O O . PHE A 1 91 ? -9.492 19.031 1.514 1 89.81 91 PHE A O 1
ATOM 738 N N . LEU A 1 92 ? -11.719 19.047 1.707 1 92.31 92 LEU A N 1
ATOM 739 C CA . LEU A 1 92 ? -11.844 17.781 0.967 1 92.31 92 LEU A CA 1
ATOM 740 C C . LEU A 1 92 ? -12.188 18.047 -0.494 1 92.31 92 LEU A C 1
ATOM 742 O O . LEU A 1 92 ? -12.969 18.953 -0.797 1 92.31 92 LEU A O 1
ATOM 746 N N . PRO A 1 93 ? -11.602 17.328 -1.317 1 94.94 93 PRO A N 1
ATOM 747 C CA . PRO A 1 93 ? -11.883 17.516 -2.742 1 94.94 93 PRO A CA 1
ATOM 748 C C . PRO A 1 93 ? -13.25 16.953 -3.148 1 94.94 93 PRO A C 1
ATOM 750 O O . PRO A 1 93 ? -13.75 16.031 -2.52 1 94.94 93 PRO A O 1
ATOM 753 N N . SER A 1 94 ? -13.852 17.625 -4.113 1 95.44 94 SER A N 1
ATOM 754 C CA . SER A 1 94 ? -14.953 16.969 -4.812 1 95.44 94 SER A CA 1
ATOM 755 C C . SER A 1 94 ? -14.484 15.688 -5.492 1 95.44 94 SER A C 1
ATOM 757 O O . SER A 1 94 ? -13.281 15.438 -5.605 1 95.44 94 SER A O 1
ATOM 759 N N . GLN A 1 95 ? -15.445 14.898 -5.887 1 95.62 95 GLN A N 1
ATOM 760 C CA . GLN A 1 95 ? -15.094 13.68 -6.605 1 95.62 95 GLN A CA 1
ATOM 761 C C . GLN A 1 95 ? -14.266 14 -7.852 1 95.62 95 GLN A C 1
ATOM 763 O O . GLN A 1 95 ? -13.289 13.312 -8.148 1 95.62 95 GLN A O 1
ATOM 768 N N . GLU A 1 96 ? -14.664 14.992 -8.57 1 96.88 96 GLU A N 1
ATOM 769 C CA . GLU A 1 96 ? -13.945 15.406 -9.766 1 96.88 96 GLU A CA 1
ATOM 770 C C . GLU A 1 96 ? -12.516 15.828 -9.43 1 96.88 96 GLU A C 1
ATOM 772 O O . GLU A 1 96 ? -11.57 15.461 -10.133 1 96.88 96 GLU A O 1
ATOM 777 N N . GLU A 1 97 ? -12.359 16.625 -8.398 1 97.19 97 GLU A N 1
ATOM 778 C CA . GLU A 1 97 ? -11.031 17.047 -7.965 1 97.19 97 GLU A CA 1
ATOM 779 C C . GLU A 1 97 ? -10.172 15.844 -7.559 1 97.19 97 GLU A C 1
ATOM 781 O O . GLU A 1 97 ? -8.984 15.789 -7.879 1 97.19 97 GLU A O 1
ATOM 786 N N . LYS A 1 98 ? -10.852 14.977 -6.875 1 97.31 98 LYS A N 1
ATOM 787 C CA . LYS A 1 98 ? -10.164 13.758 -6.469 1 97.31 98 LYS A CA 1
ATOM 788 C C . LYS A 1 98 ? -9.633 12.992 -7.68 1 97.31 98 LYS A C 1
ATOM 790 O O . LYS A 1 98 ? -8.484 12.539 -7.68 1 97.31 98 LYS A O 1
ATOM 795 N N . LEU A 1 99 ? -10.406 12.828 -8.648 1 98.25 99 LEU A N 1
ATOM 796 C CA . LEU A 1 99 ? -10.016 12.148 -9.875 1 98.25 99 LEU A CA 1
ATOM 797 C C . LEU A 1 99 ? -8.852 12.867 -10.555 1 98.25 99 LEU A C 1
ATOM 799 O O . LEU A 1 99 ? -7.945 12.234 -11.094 1 98.25 99 LEU A O 1
ATOM 803 N N . LYS A 1 100 ? -8.906 14.164 -10.523 1 98.5 100 LYS A N 1
ATOM 804 C CA . LYS A 1 100 ? -7.828 14.945 -11.117 1 98.5 100 LYS A CA 1
ATOM 805 C C . LYS A 1 100 ? -6.523 14.758 -10.344 1 98.5 100 LYS A C 1
ATOM 807 O O . LYS A 1 100 ? -5.449 14.648 -10.945 1 98.5 100 LYS A O 1
ATOM 812 N N . ILE A 1 101 ? -6.613 14.75 -9.016 1 98.5 101 ILE A N 1
ATOM 813 C CA . ILE A 1 101 ? -5.43 14.523 -8.195 1 98.5 101 ILE A CA 1
ATOM 814 C C . ILE A 1 101 ? -4.863 13.133 -8.477 1 98.5 101 ILE A C 1
ATOM 816 O O . ILE A 1 101 ? -3.664 12.992 -8.742 1 98.5 101 ILE A O 1
ATOM 820 N N . HIS A 1 102 ? -5.746 12.117 -8.453 1 98.69 102 HIS A N 1
ATOM 821 C CA . HIS A 1 102 ? -5.324 10.75 -8.734 1 98.69 102 HIS A CA 1
ATOM 822 C C . HIS A 1 102 ? -4.66 10.648 -10.102 1 98.69 102 HIS A C 1
ATOM 824 O O . HIS A 1 102 ? -3.604 10.031 -10.242 1 98.69 102 HIS A O 1
ATOM 830 N N . GLY A 1 103 ? -5.316 11.25 -11.078 1 98.75 103 GLY A N 1
ATOM 831 C CA . GLY A 1 103 ? -4.773 11.242 -12.43 1 98.75 103 GLY A CA 1
ATOM 832 C C . GLY A 1 103 ? -3.408 11.906 -12.523 1 98.75 103 GLY A C 1
ATOM 833 O O . GLY A 1 103 ? -2.541 11.438 -13.266 1 98.75 103 GLY A O 1
ATOM 834 N N . SER A 1 104 ? -3.201 12.969 -11.805 1 98.75 104 SER A N 1
ATOM 835 C CA . SER A 1 104 ? -1.937 13.695 -11.828 1 98.75 104 SER A CA 1
ATOM 836 C C . SER A 1 104 ? -0.803 12.852 -11.25 1 98.75 104 SER A C 1
ATOM 838 O O . SER A 1 104 ? 0.284 12.789 -11.828 1 98.75 104 SER A O 1
ATOM 840 N N . VAL A 1 105 ? -1.063 12.25 -10.156 1 98.75 105 VAL A N 1
ATOM 841 C CA . VAL A 1 105 ? -0.04 11.43 -9.516 1 98.75 105 VAL A CA 1
ATOM 842 C C . VAL A 1 105 ? 0.233 10.188 -10.359 1 98.75 105 VAL A C 1
ATOM 844 O O . VAL A 1 105 ? 1.376 9.734 -10.445 1 98.75 105 VAL A O 1
ATOM 847 N N . PHE A 1 106 ? -0.806 9.656 -10.992 1 98.75 106 PHE A N 1
ATOM 848 C CA . PHE A 1 106 ? -0.621 8.508 -11.859 1 98.75 106 PHE A CA 1
ATOM 849 C C . PHE A 1 106 ? 0.231 8.875 -13.07 1 98.75 106 PHE A C 1
ATOM 851 O O . PHE A 1 106 ? 1.058 8.078 -13.523 1 98.75 106 PHE A O 1
ATOM 858 N N . LEU A 1 107 ? -0.007 10.047 -13.656 1 98.62 107 LEU A N 1
ATOM 859 C CA . LEU A 1 107 ? 0.838 10.508 -14.75 1 98.62 107 LEU A CA 1
ATOM 860 C C . LEU A 1 107 ? 2.303 10.547 -14.328 1 98.62 107 LEU A C 1
ATOM 862 O O . LEU A 1 107 ? 3.188 10.188 -15.109 1 98.62 107 LEU A O 1
ATOM 866 N N . LEU A 1 108 ? 2.559 11.031 -13.141 1 98.62 108 LEU A N 1
ATOM 867 C CA . LEU A 1 108 ? 3.924 11.031 -12.625 1 98.62 108 LEU A CA 1
ATOM 868 C C . LEU A 1 108 ? 4.457 9.609 -12.508 1 98.62 108 LEU A C 1
ATOM 870 O O . LEU A 1 108 ? 5.59 9.328 -12.898 1 98.62 108 LEU A O 1
ATOM 874 N N . HIS A 1 109 ? 3.699 8.727 -11.945 1 98.56 109 HIS A N 1
ATOM 875 C CA . HIS A 1 109 ? 4.039 7.309 -11.852 1 98.56 109 HIS A CA 1
ATOM 876 C C . HIS A 1 109 ? 4.445 6.75 -13.211 1 98.56 109 HIS A C 1
ATOM 878 O O . HIS A 1 109 ? 5.488 6.098 -13.336 1 98.56 109 HIS A O 1
ATOM 884 N N . GLN A 1 110 ? 3.627 7 -14.234 1 98.5 110 GLN A N 1
ATOM 885 C CA . GLN A 1 110 ? 3.906 6.523 -15.586 1 98.5 110 GLN A CA 1
ATOM 886 C C . GLN A 1 110 ? 5.191 7.137 -16.125 1 98.5 110 GLN A C 1
ATOM 888 O O . GLN A 1 110 ? 5.984 6.453 -16.781 1 98.5 110 GLN A O 1
ATOM 893 N N . HIS A 1 111 ? 5.32 8.422 -15.875 1 98.31 111 HIS A N 1
ATOM 894 C CA . HIS A 1 111 ? 6.512 9.133 -16.328 1 98.31 111 HIS A CA 1
ATOM 895 C C . HIS A 1 111 ? 7.777 8.531 -15.727 1 98.31 111 HIS A C 1
ATOM 897 O O . HIS A 1 111 ? 8.758 8.312 -16.438 1 98.31 111 HIS A O 1
ATOM 903 N N . LEU A 1 112 ? 7.777 8.305 -14.453 1 97.62 112 LEU A N 1
ATOM 904 C CA . LEU A 1 112 ? 8.93 7.723 -13.766 1 97.62 112 LEU A CA 1
ATOM 905 C C . LEU A 1 112 ? 9.305 6.375 -14.375 1 97.62 112 LEU A C 1
ATOM 907 O O . LEU A 1 112 ? 10.484 6.098 -14.602 1 97.62 112 LEU A O 1
ATOM 911 N N . LEU A 1 113 ? 8.289 5.613 -14.625 1 97.38 113 LEU A N 1
ATOM 912 C CA . LEU A 1 113 ? 8.531 4.301 -15.219 1 97.38 113 LEU A CA 1
ATOM 913 C C . LEU A 1 113 ? 9.039 4.438 -16.656 1 97.38 113 LEU A C 1
ATOM 915 O O . LEU A 1 113 ? 10.031 3.818 -17.031 1 97.38 113 LEU A O 1
ATOM 919 N N . ARG A 1 114 ? 8.375 5.199 -17.422 1 97.5 114 ARG A N 1
ATOM 920 C CA . ARG A 1 114 ? 8.648 5.34 -18.859 1 97.5 114 ARG A CA 1
ATOM 921 C C . ARG A 1 114 ? 10.008 5.977 -19.094 1 97.5 114 ARG A C 1
ATOM 923 O O . ARG A 1 114 ? 10.797 5.484 -19.906 1 97.5 114 ARG A O 1
ATOM 930 N N . GLU A 1 115 ? 10.336 7.059 -18.391 1 97.19 115 GLU A N 1
ATOM 931 C CA . GLU A 1 115 ? 11.516 7.871 -18.688 1 97.19 115 GLU A CA 1
ATOM 932 C C . GLU A 1 115 ? 12.719 7.402 -17.875 1 97.19 115 GLU A C 1
ATOM 934 O O . GLU A 1 115 ? 13.859 7.531 -18.328 1 97.19 115 GLU A O 1
ATOM 939 N N . TYR A 1 116 ? 12.453 6.832 -16.703 1 96.44 116 TYR A N 1
ATOM 940 C CA . TYR A 1 116 ? 13.586 6.602 -15.812 1 96.44 116 TYR A CA 1
ATOM 941 C C . TYR A 1 116 ? 13.648 5.141 -15.383 1 96.44 116 TYR A C 1
ATOM 943 O O . TYR A 1 116 ? 14.602 4.723 -14.719 1 96.44 116 TYR A O 1
ATOM 951 N N . GLY A 1 117 ? 12.648 4.336 -15.719 1 94.94 117 GLY A N 1
ATOM 952 C CA . GLY A 1 117 ? 12.609 2.945 -15.289 1 94.94 117 GLY A CA 1
ATOM 953 C C . GLY A 1 117 ? 12.461 2.789 -13.789 1 94.94 117 GLY A C 1
ATOM 954 O O . GLY A 1 117 ? 12.898 1.793 -13.211 1 94.94 117 GLY A O 1
ATOM 955 N N . LEU A 1 118 ? 11.922 3.795 -13.148 1 94.81 118 LEU A N 1
ATOM 956 C CA . LEU A 1 118 ? 11.758 3.779 -11.703 1 94.81 118 LEU A CA 1
ATOM 957 C C . LEU A 1 118 ? 10.367 3.283 -11.32 1 94.81 118 LEU A C 1
ATOM 959 O O . LEU A 1 118 ? 9.367 3.887 -11.695 1 94.81 118 LEU A O 1
ATOM 963 N N . ASP A 1 119 ? 10.328 2.219 -10.555 1 94.81 119 ASP A N 1
ATOM 964 C CA . ASP A 1 119 ? 9.07 1.672 -10.062 1 94.81 119 ASP A CA 1
ATOM 965 C C . ASP A 1 119 ? 8.539 2.477 -8.875 1 94.81 119 ASP A C 1
ATOM 967 O O . ASP A 1 119 ? 9.32 2.971 -8.062 1 94.81 119 ASP A O 1
ATOM 971 N N . SER A 1 120 ? 7.266 2.576 -8.828 1 95.69 120 SER A N 1
ATOM 972 C CA . SER A 1 120 ? 6.621 3.25 -7.703 1 95.69 120 SER A CA 1
ATOM 973 C C . SER A 1 120 ? 5.223 2.695 -7.453 1 95.69 120 SER A C 1
ATOM 975 O O . SER A 1 120 ? 4.664 2.004 -8.305 1 95.69 120 SER A O 1
ATOM 977 N N . ASP A 1 121 ? 4.684 2.92 -6.297 1 96.56 121 ASP A N 1
ATOM 978 C CA . ASP A 1 121 ? 3.303 2.621 -5.934 1 96.56 121 ASP A CA 1
ATOM 979 C C . ASP A 1 121 ? 2.582 3.873 -5.438 1 96.56 121 ASP A C 1
ATOM 981 O O . ASP A 1 121 ? 3.223 4.844 -5.031 1 96.56 121 ASP A O 1
ATOM 985 N N . ILE A 1 122 ? 1.277 3.846 -5.523 1 97.38 122 ILE A N 1
ATOM 986 C CA . ILE A 1 122 ? 0.512 5.02 -5.117 1 97.38 122 ILE A CA 1
ATOM 987 C C . ILE A 1 122 ? -0.526 4.621 -4.07 1 97.38 122 ILE A C 1
ATOM 989 O O . ILE A 1 122 ? -1.246 3.637 -4.246 1 97.38 122 ILE A O 1
ATOM 993 N N . VAL A 1 123 ? -0.559 5.285 -3.02 1 96.12 123 VAL A N 1
ATOM 994 C CA . VAL A 1 123 ? -1.688 5.285 -2.094 1 96.12 123 VAL A CA 1
ATOM 995 C C . VAL A 1 123 ? -2.637 6.434 -2.434 1 96.12 123 VAL A C 1
ATOM 997 O O . VAL A 1 123 ? -2.289 7.605 -2.268 1 96.12 123 VAL A O 1
ATOM 1000 N N . PHE A 1 124 ? -3.82 6.055 -2.836 1 97.25 124 PHE A N 1
ATOM 1001 C CA . PHE A 1 124 ? -4.77 7.062 -3.303 1 97.25 124 PHE A CA 1
ATOM 1002 C C . PHE A 1 124 ? -5.676 7.516 -2.166 1 97.25 124 PHE A C 1
ATOM 1004 O O . PHE A 1 124 ? -6.27 8.594 -2.232 1 97.25 124 PHE A O 1
ATOM 1011 N N . THR A 1 125 ? -5.77 6.66 -1.186 1 92.88 125 THR A N 1
ATOM 1012 C CA . THR A 1 125 ? -6.832 6.832 -0.203 1 92.88 125 THR A CA 1
ATOM 1013 C C . THR A 1 125 ? -6.379 7.738 0.937 1 92.88 125 THR A C 1
ATOM 1015 O O . THR A 1 125 ? -6.324 7.312 2.092 1 92.88 125 THR A O 1
ATOM 1018 N N . ARG A 1 126 ? -6 8.891 0.655 1 92.88 126 ARG A N 1
ATOM 1019 C CA . ARG A 1 126 ? -5.766 9.984 1.593 1 92.88 126 ARG A CA 1
ATOM 1020 C C . ARG A 1 126 ? -6.836 11.062 1.452 1 92.88 126 ARG A C 1
ATOM 1022 O O . ARG A 1 126 ? -7.547 11.109 0.446 1 92.88 126 ARG A O 1
ATOM 1029 N N . PRO A 1 127 ? -7.035 11.883 2.457 1 92.81 127 PRO A N 1
ATOM 1030 C CA . PRO A 1 127 ? -8.18 12.797 2.455 1 92.81 127 PRO A CA 1
ATOM 1031 C C . PRO A 1 127 ? -8.18 13.742 1.255 1 92.81 127 PRO A C 1
ATOM 1033 O O . PRO A 1 127 ? -9.211 13.922 0.605 1 92.81 127 PRO A O 1
ATOM 1036 N N . ASN A 1 128 ? -7.078 14.375 0.919 1 95.94 128 ASN A N 1
ATOM 1037 C CA . ASN A 1 128 ? -7.066 15.312 -0.196 1 95.94 128 ASN A CA 1
ATOM 1038 C C . ASN A 1 128 ? -5.715 15.336 -0.901 1 95.94 128 ASN A C 1
ATOM 1040 O O . ASN A 1 128 ? -5.301 16.359 -1.437 1 95.94 128 ASN A O 1
ATOM 1044 N N . TYR A 1 129 ? -5.035 14.195 -0.773 1 96.69 129 TYR A N 1
ATOM 1045 C CA . TYR A 1 129 ? -3.75 14.008 -1.436 1 96.69 129 TYR A CA 1
ATOM 1046 C C . TYR A 1 129 ? -3.494 12.531 -1.717 1 96.69 129 TYR A C 1
ATOM 1048 O O . TYR A 1 129 ? -4.277 11.672 -1.311 1 96.69 129 TYR A O 1
ATOM 1056 N N . CYS A 1 130 ? -2.461 12.273 -2.52 1 97.31 130 CYS A N 1
ATOM 1057 C CA . CYS A 1 130 ? -1.937 10.93 -2.746 1 97.31 130 CYS A CA 1
ATOM 1058 C C . CYS A 1 130 ? -0.5 10.812 -2.252 1 97.31 130 CYS A C 1
ATOM 1060 O O . CYS A 1 130 ? 0.211 11.812 -2.154 1 97.31 130 CYS A O 1
ATOM 1062 N N . LYS A 1 131 ? -0.124 9.617 -1.935 1 96.25 131 LYS A N 1
ATOM 1063 C CA . LYS A 1 131 ? 1.269 9.312 -1.617 1 96.25 131 LYS A CA 1
ATOM 1064 C C . LYS A 1 131 ? 1.899 8.438 -2.697 1 96.25 131 LYS A C 1
ATOM 1066 O O . LYS A 1 131 ? 1.365 7.379 -3.037 1 96.25 131 LYS A O 1
ATOM 1071 N N . LEU A 1 132 ? 2.893 8.938 -3.252 1 96.88 132 LEU A N 1
ATOM 1072 C CA . LEU A 1 132 ? 3.697 8.156 -4.191 1 96.88 132 LEU A CA 1
ATOM 1073 C C . LEU A 1 132 ? 4.906 7.547 -3.492 1 96.88 132 LEU A C 1
ATOM 1075 O O . LEU A 1 132 ? 5.773 8.273 -2.994 1 96.88 132 LEU A O 1
ATOM 1079 N N . ASP A 1 133 ? 4.965 6.246 -3.459 1 94.88 133 ASP A N 1
ATOM 1080 C CA . ASP A 1 133 ? 6.07 5.52 -2.84 1 94.88 133 ASP A CA 1
ATOM 1081 C C . ASP A 1 133 ? 7.234 5.355 -3.814 1 94.88 133 ASP A C 1
ATOM 1083 O O . ASP A 1 133 ? 7.121 4.641 -4.812 1 94.88 133 ASP A O 1
ATOM 1087 N N . LEU A 1 134 ? 8.344 5.922 -3.439 1 92 134 LEU A N 1
ATOM 1088 C CA . LEU A 1 134 ? 9.492 5.941 -4.344 1 92 134 LEU A CA 1
ATOM 1089 C C . LEU A 1 134 ? 10.516 4.883 -3.947 1 92 134 LEU A C 1
ATOM 1091 O O . LEU A 1 134 ? 11.531 4.711 -4.625 1 92 134 LEU A O 1
ATOM 1095 N N . MET A 1 135 ? 10.25 4.188 -2.875 1 89 135 MET A N 1
ATOM 1096 C CA . MET A 1 135 ? 11.211 3.215 -2.365 1 89 135 MET A CA 1
ATOM 1097 C C . MET A 1 135 ? 10.602 1.821 -2.299 1 89 135 MET A C 1
ATOM 1099 O O . MET A 1 135 ? 10.875 1.059 -1.372 1 89 135 MET A O 1
ATOM 1103 N N . VAL A 1 136 ? 9.758 1.489 -3.164 1 86.56 136 VAL A N 1
ATOM 1104 C CA . VAL A 1 136 ? 8.961 0.269 -3.143 1 86.56 136 VAL A CA 1
ATOM 1105 C C . VAL A 1 136 ? 9.875 -0.951 -3.195 1 86.56 136 VAL A C 1
ATOM 1107 O O . VAL A 1 136 ? 9.547 -2.006 -2.646 1 86.56 136 VAL A O 1
ATOM 1110 N N . ASN A 1 137 ? 10.93 -0.959 -3.848 1 76.94 137 ASN A N 1
ATOM 1111 C CA . ASN A 1 137 ? 11.82 -2.107 -4.008 1 76.94 137 ASN A CA 1
ATOM 1112 C C . ASN A 1 137 ? 12.859 -2.168 -2.895 1 76.94 137 ASN A C 1
ATOM 1114 O O . ASN A 1 137 ? 13.727 -3.045 -2.896 1 76.94 137 ASN A O 1
ATOM 1118 N N . HIS A 1 138 ? 12.734 -1.269 -2.057 1 67.25 138 HIS A N 1
ATOM 1119 C CA . HIS A 1 138 ? 13.758 -1.24 -1.024 1 67.25 138 HIS A CA 1
ATOM 1120 C C . HIS A 1 138 ? 13.188 -1.613 0.338 1 67.25 138 HIS A C 1
ATOM 1122 O O . HIS A 1 138 ? 12.039 -1.289 0.642 1 67.25 138 HIS A O 1
ATOM 1128 N N . ASP A 1 139 ? 13.773 -2.74 0.886 1 56.59 139 ASP A N 1
ATOM 1129 C CA . ASP A 1 139 ? 13.398 -3.23 2.207 1 56.59 139 ASP A CA 1
ATOM 1130 C C . ASP A 1 139 ? 13.312 -2.088 3.215 1 56.59 139 ASP A C 1
ATOM 1132 O O . ASP A 1 139 ? 14.297 -1.387 3.453 1 56.59 139 ASP A O 1
ATOM 1136 N N . ARG A 1 140 ? 12.094 -1.746 3.234 1 49.31 140 ARG A N 1
ATOM 1137 C CA . ARG A 1 140 ? 11.898 -0.667 4.199 1 49.31 140 ARG A CA 1
ATOM 1138 C C . ARG A 1 140 ? 11.953 -1.192 5.629 1 49.31 140 ARG A C 1
ATOM 1140 O O . ARG A 1 140 ? 11.453 -2.281 5.914 1 49.31 140 ARG A O 1
ATOM 1147 N N . SER A 1 141 ? 12.906 -0.674 6.34 1 42.44 141 SER A N 1
ATOM 1148 C CA . SER A 1 141 ? 12.758 -0.883 7.777 1 42.44 141 SER A CA 1
ATOM 1149 C C . SER A 1 141 ? 11.445 -0.292 8.289 1 42.44 141 SER A C 1
ATOM 1151 O O . SER A 1 141 ? 10.883 0.604 7.656 1 42.44 141 SER A O 1
ATOM 1153 N N . ASP A 1 142 ? 10.695 -0.883 9.055 1 41.31 142 ASP A N 1
ATOM 1154 C CA . ASP A 1 142 ? 9.43 -0.542 9.695 1 41.31 142 ASP A CA 1
ATOM 1155 C C . ASP A 1 142 ? 9.453 0.886 10.234 1 41.31 142 ASP A C 1
ATOM 1157 O O . ASP A 1 142 ? 8.539 1.297 10.953 1 41.31 142 ASP A O 1
ATOM 1161 N N . ASN A 1 143 ? 10.453 1.728 9.945 1 40.81 143 ASN A N 1
ATOM 1162 C CA . ASN A 1 143 ? 10.516 3.004 10.656 1 40.81 143 ASN A CA 1
ATOM 1163 C C . ASN A 1 143 ? 9.766 4.098 9.898 1 40.81 143 ASN A C 1
ATOM 1165 O O . ASN A 1 143 ? 9.977 4.281 8.695 1 40.81 143 ASN A O 1
ATOM 1169 N N . LEU A 1 144 ? 8.734 4.742 10.422 1 38.59 144 LEU A N 1
ATOM 1170 C CA . LEU A 1 144 ? 7.773 5.707 9.898 1 38.59 144 LEU A CA 1
ATOM 1171 C C . LEU A 1 144 ? 8.398 7.09 9.773 1 38.59 144 LEU A C 1
ATOM 1173 O O . LEU A 1 144 ? 7.809 7.992 9.18 1 38.59 144 LEU A O 1
ATOM 1177 N N . PHE A 1 145 ? 9.578 7.379 10.508 1 40.12 145 PHE A N 1
ATOM 1178 C CA . PHE A 1 145 ? 10.172 8.711 10.484 1 40.12 145 PHE A CA 1
ATOM 1179 C C . PHE A 1 145 ? 11.516 8.688 9.766 1 40.12 145 PHE A C 1
ATOM 1181 O O . PHE A 1 145 ? 12.109 7.625 9.586 1 40.12 145 PHE A O 1
ATOM 1188 N N . LEU A 1 146 ? 11.914 9.898 9.219 1 47.94 146 LEU A N 1
ATOM 1189 C CA . LEU A 1 146 ? 13.141 10.047 8.445 1 47.94 146 LEU A CA 1
ATOM 1190 C C . LEU A 1 146 ? 14.344 9.523 9.219 1 47.94 146 LEU A C 1
ATOM 1192 O O . LEU A 1 146 ? 14.617 9.969 10.336 1 47.94 146 LEU A O 1
ATOM 1196 N N . GLN A 1 147 ? 14.742 8.383 9.023 1 53.06 147 GLN A N 1
ATOM 1197 C CA . GLN A 1 147 ? 15.984 7.895 9.609 1 53.06 147 GLN A CA 1
ATOM 1198 C C . GLN A 1 147 ? 17.188 8.398 8.836 1 53.06 147 GLN A C 1
ATOM 1200 O O . GLN A 1 147 ? 17.094 8.719 7.648 1 53.06 147 GLN A O 1
ATOM 1205 N N . GLU A 1 148 ? 18.188 8.602 9.703 1 54.94 148 GLU A N 1
ATOM 1206 C CA . GLU A 1 148 ? 19.484 8.93 9.102 1 54.94 148 GLU A CA 1
ATOM 1207 C C . GLU A 1 148 ? 19.797 8 7.93 1 54.94 148 GLU A C 1
ATOM 1209 O O . GLU A 1 148 ? 19.625 6.785 8.031 1 54.94 148 GLU A O 1
ATOM 1214 N N . GLY A 1 149 ? 19.797 8.602 6.773 1 65.62 149 GLY A N 1
ATOM 1215 C CA . GLY A 1 149 ? 20.281 7.816 5.648 1 65.62 149 GLY A CA 1
ATOM 1216 C C . GLY A 1 149 ? 19.219 7.547 4.605 1 65.62 149 GLY A C 1
ATOM 1217 O O . GLY A 1 149 ? 19.531 7.199 3.465 1 65.62 149 GLY A O 1
ATOM 1218 N N . GLU A 1 150 ? 17.953 7.809 5.055 1 69.62 150 GLU A N 1
ATOM 1219 C CA . GLU A 1 150 ? 16.906 7.527 4.078 1 69.62 150 GLU A CA 1
ATOM 1220 C C . GLU A 1 150 ? 16.938 8.531 2.926 1 69.62 150 GLU A C 1
ATOM 1222 O O . GLU A 1 150 ? 16.75 8.156 1.768 1 69.62 150 GLU A O 1
ATOM 1227 N N . THR A 1 151 ? 17.109 9.742 3.314 1 75 151 THR A N 1
ATOM 1228 C CA . THR A 1 151 ? 17.188 10.766 2.279 1 75 151 THR A CA 1
ATOM 1229 C C . THR A 1 151 ? 18.344 10.492 1.321 1 75 151 THR A C 1
ATOM 1231 O O . THR A 1 151 ? 18.188 10.625 0.105 1 75 151 THR A O 1
ATOM 1234 N N . GLU A 1 152 ? 19.312 10.133 1.948 1 77.25 152 GLU A N 1
ATOM 1235 C CA . GLU A 1 152 ? 20.484 9.812 1.129 1 77.25 152 GLU A CA 1
ATOM 1236 C C . GLU A 1 152 ? 20.219 8.602 0.236 1 77.25 152 GLU A C 1
ATOM 1238 O O . GLU A 1 152 ? 20.594 8.594 -0.935 1 77.25 152 GLU A O 1
ATOM 1243 N N . MET A 1 153 ? 19.594 7.684 0.772 1 81.56 153 MET A N 1
ATOM 1244 C CA . MET A 1 153 ? 19.25 6.484 0.015 1 81.56 153 MET A CA 1
ATOM 1245 C C . MET A 1 153 ? 18.328 6.824 -1.152 1 81.56 153 MET A C 1
ATOM 1247 O O . MET A 1 153 ? 18.531 6.332 -2.266 1 81.56 153 MET A O 1
ATOM 1251 N N . LEU A 1 154 ? 17.406 7.633 -0.851 1 84.62 154 LEU A N 1
ATOM 1252 C CA . LEU A 1 154 ? 16.469 8.031 -1.901 1 84.62 154 LEU A CA 1
ATOM 1253 C C . LEU A 1 154 ? 17.188 8.797 -3.006 1 84.62 154 LEU A C 1
ATOM 1255 O O . LEU A 1 154 ? 16.969 8.547 -4.191 1 84.62 154 LEU A O 1
ATOM 1259 N N . GLN A 1 155 ? 18 9.688 -2.605 1 83.94 155 GLN A N 1
ATOM 1260 C CA . GLN A 1 155 ? 18.75 10.453 -3.594 1 83.94 155 GLN A CA 1
ATOM 1261 C C . GLN A 1 155 ? 19.609 9.531 -4.469 1 83.94 155 GLN A C 1
ATOM 1263 O O . GLN A 1 155 ? 19.703 9.734 -5.68 1 83.94 155 GLN A O 1
ATOM 1268 N N . ASP A 1 156 ? 20.156 8.586 -3.811 1 86.69 156 ASP A N 1
ATOM 1269 C CA . ASP A 1 156 ? 20.953 7.609 -4.551 1 86.69 156 ASP A CA 1
ATOM 1270 C C . ASP A 1 156 ? 20.094 6.855 -5.562 1 86.69 156 ASP A C 1
ATOM 1272 O O . ASP A 1 156 ? 20.516 6.637 -6.699 1 86.69 156 ASP A O 1
ATOM 1276 N N . ILE A 1 157 ? 18.969 6.496 -5.156 1 87.56 157 ILE A N 1
ATOM 1277 C CA . ILE A 1 157 ? 18.047 5.781 -6.031 1 87.56 157 ILE A CA 1
ATOM 1278 C C . ILE A 1 157 ? 17.688 6.66 -7.227 1 87.56 157 ILE A C 1
ATOM 1280 O O . ILE A 1 157 ? 17.75 6.219 -8.375 1 87.56 157 ILE A O 1
ATOM 1284 N N . LEU A 1 158 ? 17.312 7.879 -6.957 1 91 158 LEU A N 1
ATOM 1285 C CA . LEU A 1 158 ? 16.891 8.797 -8.008 1 91 158 LEU A CA 1
ATOM 1286 C C . LEU A 1 158 ? 18.031 9.07 -8.984 1 91 158 LEU A C 1
ATOM 1288 O O . LEU A 1 158 ? 17.844 9.047 -10.203 1 91 158 LEU A O 1
ATOM 1292 N N . HIS A 1 159 ? 19.188 9.203 -8.469 1 91.19 159 HIS A N 1
ATOM 1293 C CA . HIS A 1 159 ? 20.359 9.461 -9.312 1 91.19 159 HIS A CA 1
ATOM 1294 C C . HIS A 1 159 ? 20.688 8.25 -10.18 1 91.19 159 HIS A C 1
ATOM 1296 O O . HIS A 1 159 ? 21.047 8.398 -11.352 1 91.19 159 HIS A O 1
ATOM 1302 N N . LYS A 1 160 ? 20.625 7.145 -9.586 1 92.12 160 LYS A N 1
ATOM 1303 C CA . LYS A 1 160 ? 20.891 5.91 -10.32 1 92.12 160 LYS A CA 1
ATOM 1304 C C . LYS A 1 160 ? 19.953 5.746 -11.5 1 92.12 160 LYS A C 1
ATOM 1306 O O . LYS A 1 160 ? 20.328 5.172 -12.531 1 92.12 160 LYS A O 1
ATOM 1311 N N . HIS A 1 161 ? 18.766 6.273 -11.367 1 94.38 161 HIS A N 1
ATOM 1312 C CA . HIS A 1 161 ? 17.781 6.164 -12.438 1 94.38 161 HIS A CA 1
ATOM 1313 C C . HIS A 1 161 ? 17.859 7.359 -13.375 1 94.38 161 HIS A C 1
ATOM 1315 O O . HIS A 1 161 ? 17.016 7.5 -14.273 1 94.38 161 HIS A O 1
ATOM 1321 N N . GLY A 1 162 ? 18.719 8.273 -13.094 1 94.12 162 GLY A N 1
ATOM 1322 C CA . GLY A 1 162 ? 18.953 9.367 -14.023 1 94.12 162 GLY A CA 1
ATOM 1323 C C . GLY A 1 162 ? 18.188 10.633 -13.656 1 94.12 162 GLY A C 1
ATOM 1324 O O . GLY A 1 162 ? 18.078 11.555 -14.461 1 94.12 162 GLY A O 1
ATOM 1325 N N . ILE A 1 163 ? 17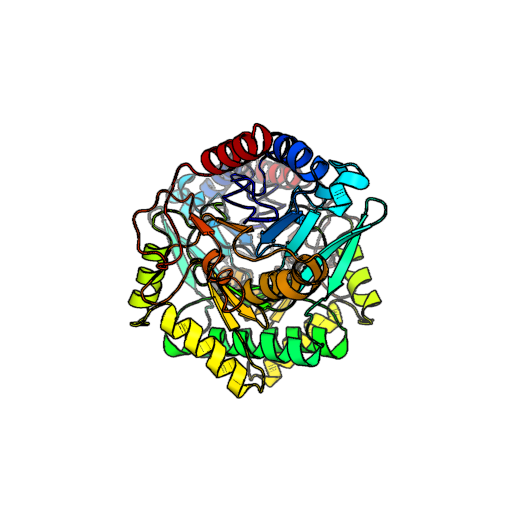.594 10.648 -12.492 1 94.12 163 ILE A N 1
ATOM 1326 C CA . ILE A 1 163 ? 16.906 11.852 -12.023 1 94.12 163 ILE A CA 1
ATOM 1327 C C . ILE A 1 163 ? 17.891 12.75 -11.281 1 94.12 163 ILE A C 1
ATOM 1329 O O . ILE A 1 163 ? 18.031 12.664 -10.055 1 94.12 163 ILE A O 1
ATOM 1333 N N . ARG A 1 164 ? 18.516 13.617 -11.984 1 90.25 164 ARG A N 1
ATOM 1334 C CA . ARG A 1 164 ? 19.703 14.312 -11.539 1 90.25 164 ARG A CA 1
ATOM 1335 C C . ARG A 1 164 ? 19.375 15.367 -10.492 1 90.25 164 ARG A C 1
ATOM 1337 O O . ARG A 1 164 ? 20.141 15.57 -9.547 1 90.25 164 ARG A O 1
ATOM 1344 N N . GLU A 1 165 ? 18.219 16.016 -10.672 1 90.44 165 GLU A N 1
ATOM 1345 C CA . GLU A 1 165 ? 17.875 17.078 -9.727 1 90.44 165 GLU A CA 1
ATOM 1346 C C . GLU A 1 165 ? 17.203 16.516 -8.484 1 90.44 165 GLU A C 1
ATOM 1348 O O . GLU A 1 165 ? 16.844 17.266 -7.57 1 90.44 165 GLU A O 1
ATOM 1353 N N . GLY A 1 166 ? 16.969 15.211 -8.523 1 90 166 GLY A N 1
ATOM 1354 C CA . GLY A 1 166 ? 16.484 14.523 -7.34 1 90 166 GLY A CA 1
ATOM 1355 C C . GLY A 1 166 ? 15.023 14.812 -7.039 1 90 166 GLY A C 1
ATOM 1356 O O . GLY A 1 166 ? 14.203 14.914 -7.953 1 90 166 GLY A O 1
ATOM 1357 N N . LEU A 1 167 ? 14.719 14.945 -5.82 1 90.38 167 LEU A N 1
ATOM 1358 C CA . LEU A 1 167 ? 13.344 15.047 -5.336 1 90.38 167 LEU A CA 1
ATOM 1359 C C . LEU A 1 167 ? 12.703 16.344 -5.809 1 90.38 167 LEU A C 1
ATOM 1361 O O . LEU A 1 167 ? 11.5 16.391 -6.066 1 90.38 167 LEU A O 1
ATOM 1365 N N . ILE A 1 168 ? 13.469 17.375 -5.875 1 91.88 168 ILE A N 1
ATOM 1366 C CA . ILE A 1 168 ? 12.922 18.672 -6.27 1 91.88 168 ILE A CA 1
ATOM 1367 C C . ILE A 1 168 ? 12.328 18.578 -7.676 1 91.88 168 ILE A C 1
ATOM 1369 O O . ILE A 1 168 ? 11.312 19.203 -7.973 1 91.88 168 ILE A O 1
ATOM 1373 N N . GLU A 1 169 ? 12.945 17.828 -8.492 1 94.12 169 GLU A N 1
ATOM 1374 C CA . GLU A 1 169 ? 12.438 17.594 -9.844 1 94.12 169 GLU A CA 1
ATOM 1375 C C . GLU A 1 169 ? 11.094 16.875 -9.812 1 94.12 169 GLU A C 1
ATOM 1377 O O . GLU A 1 169 ? 10.18 17.234 -10.555 1 94.12 169 GLU A O 1
ATOM 1382 N N . LEU A 1 170 ? 10.984 15.922 -8.984 1 95.12 170 LEU A N 1
ATOM 1383 C CA . LEU A 1 170 ? 9.758 15.141 -8.891 1 95.12 170 LEU A CA 1
ATOM 1384 C C . LEU A 1 170 ? 8.609 15.992 -8.359 1 95.12 170 LEU A C 1
ATOM 1386 O O . LEU A 1 170 ? 7.473 15.867 -8.805 1 95.12 170 LEU A O 1
ATOM 1390 N N . MET A 1 171 ? 8.914 16.781 -7.414 1 95.75 171 MET A N 1
ATOM 1391 C CA . MET A 1 171 ? 7.906 17.688 -6.875 1 95.75 171 MET A CA 1
ATOM 1392 C C . MET A 1 171 ? 7.387 18.641 -7.949 1 95.75 171 MET A C 1
ATOM 1394 O O . MET A 1 171 ? 6.18 18.844 -8.078 1 95.75 171 MET A O 1
ATOM 1398 N N . LYS A 1 172 ? 8.305 19.172 -8.688 1 96.62 172 LYS A N 1
ATOM 1399 C CA . LYS A 1 172 ? 7.926 20.062 -9.781 1 96.62 172 LYS A CA 1
ATOM 1400 C C . LYS A 1 172 ? 7.078 19.328 -10.82 1 96.62 172 LYS A C 1
ATOM 1402 O O . LYS A 1 172 ? 6.086 19.875 -11.312 1 96.62 172 LYS A O 1
ATOM 1407 N N . LEU A 1 173 ? 7.469 18.156 -11.141 1 97.81 173 LEU A N 1
ATOM 1408 C CA . LEU A 1 173 ? 6.723 17.344 -12.102 1 97.81 173 LEU A CA 1
ATOM 1409 C C . LEU A 1 173 ? 5.305 17.078 -11.602 1 97.81 173 LEU A C 1
ATOM 1411 O O . LEU A 1 173 ? 4.348 17.156 -12.375 1 97.81 173 LEU A O 1
ATOM 1415 N N . ALA A 1 174 ? 5.184 16.734 -10.328 1 98.19 174 ALA A N 1
ATOM 1416 C CA . ALA A 1 174 ? 3.861 16.5 -9.75 1 98.19 174 ALA A CA 1
ATOM 1417 C C . ALA A 1 174 ? 2.963 17.719 -9.922 1 98.19 174 ALA A C 1
ATOM 1419 O O . ALA A 1 174 ? 1.804 17.594 -10.32 1 98.19 174 ALA A O 1
ATOM 1420 N N . GLU A 1 175 ? 3.447 18.859 -9.625 1 98.38 175 GLU A N 1
ATOM 1421 C CA . GLU A 1 175 ? 2.688 20.109 -9.742 1 98.38 175 GLU A CA 1
ATOM 1422 C C . GLU A 1 175 ? 2.355 20.406 -11.203 1 98.38 175 GLU A C 1
ATOM 1424 O O . GLU A 1 175 ? 1.245 20.844 -11.516 1 98.38 175 GLU A O 1
ATOM 1429 N N . ASP A 1 176 ? 3.303 20.156 -12.078 1 98.62 176 ASP A N 1
ATOM 1430 C CA . ASP A 1 176 ? 3.076 20.375 -13.508 1 98.62 176 ASP A CA 1
ATOM 1431 C C . ASP A 1 176 ? 1.973 19.453 -14.023 1 98.62 176 ASP A C 1
ATOM 1433 O O . ASP A 1 176 ? 1.131 19.875 -14.82 1 98.62 176 ASP A O 1
ATOM 1437 N N . PHE A 1 177 ? 1.995 18.234 -13.625 1 98.56 177 PHE A N 1
ATOM 1438 C CA . PHE A 1 177 ? 0.957 17.312 -14.047 1 98.56 177 PHE A CA 1
ATOM 1439 C C . PHE A 1 177 ? -0.402 17.719 -13.5 1 98.56 177 PHE A C 1
ATOM 1441 O O . PHE A 1 177 ? -1.43 17.531 -14.148 1 98.56 177 PHE A O 1
ATOM 1448 N N . GLY A 1 178 ? -0.396 18.266 -12.25 1 98.56 178 GLY A N 1
ATOM 1449 C CA . GLY A 1 178 ? -1.622 18.859 -11.742 1 98.56 178 GLY A CA 1
ATOM 1450 C C . GLY A 1 178 ? -2.174 19.953 -12.641 1 98.56 178 GLY A C 1
ATOM 1451 O O . GLY A 1 178 ? -3.35 19.922 -13.008 1 98.56 178 GLY A O 1
ATOM 1452 N N . LYS A 1 179 ? -1.294 20.891 -13.008 1 98.44 179 LYS A N 1
ATOM 1453 C CA . LYS A 1 179 ? -1.691 21.984 -13.898 1 98.44 179 LYS A CA 1
ATOM 1454 C C . LYS A 1 179 ? -2.244 21.438 -15.219 1 98.44 179 LYS A C 1
ATOM 1456 O O . LYS A 1 179 ? -3.268 21.922 -15.703 1 98.44 179 LYS A O 1
ATOM 1461 N N . LYS A 1 180 ? -1.582 20.469 -15.742 1 98.12 180 LYS A N 1
ATOM 1462 C CA . LYS A 1 180 ? -2.027 19.844 -16.984 1 98.12 180 LYS A CA 1
ATOM 1463 C C . LYS A 1 180 ? -3.424 19.25 -16.828 1 98.12 180 LYS A C 1
ATOM 1465 O O . LYS A 1 180 ? -4.219 19.266 -17.781 1 98.12 180 LYS A O 1
ATOM 1470 N N . ASN A 1 181 ? -3.688 18.781 -15.672 1 97.75 181 ASN A N 1
ATOM 1471 C CA . ASN A 1 181 ? -4.984 18.156 -15.414 1 97.75 181 ASN A CA 1
ATOM 1472 C C . ASN A 1 181 ? -5.988 19.172 -14.883 1 97.75 181 ASN A C 1
ATOM 1474 O O . ASN A 1 181 ? -7.07 18.797 -14.422 1 97.75 181 ASN A O 1
ATOM 1478 N N . GLY A 1 182 ? -5.648 20.422 -14.82 1 97.94 182 GLY A N 1
ATOM 1479 C CA . GLY A 1 182 ? -6.562 21.484 -14.453 1 97.94 182 GLY A CA 1
ATOM 1480 C C . GLY A 1 182 ? -6.758 21.609 -12.953 1 97.94 182 GLY A C 1
ATOM 1481 O O . GLY A 1 182 ? -7.84 21.984 -12.492 1 97.94 182 GLY A O 1
ATOM 1482 N N . ILE A 1 183 ? -5.824 21.266 -12.164 1 98.25 183 ILE A N 1
ATOM 1483 C CA . ILE A 1 183 ? -5.922 21.375 -10.711 1 98.25 183 ILE A CA 1
ATOM 1484 C C . ILE A 1 183 ? -4.586 21.828 -10.133 1 98.25 183 ILE A C 1
ATOM 1486 O O . ILE A 1 183 ? -3.523 21.453 -10.641 1 98.25 183 ILE A O 1
ATOM 1490 N N . THR A 1 184 ? -4.609 22.609 -9.125 1 97.88 184 THR A N 1
ATOM 1491 C CA . THR A 1 184 ? -3.393 23.031 -8.445 1 97.88 184 THR A CA 1
ATOM 1492 C C . THR A 1 184 ? -2.992 22.031 -7.375 1 97.88 184 THR A C 1
ATOM 1494 O O . THR A 1 184 ? -3.738 21.797 -6.422 1 97.88 184 THR A O 1
ATOM 1497 N N . ILE A 1 185 ? -1.873 21.453 -7.527 1 97.5 185 ILE A N 1
ATOM 1498 C CA . ILE A 1 185 ? -1.344 20.453 -6.605 1 97.5 185 ILE A CA 1
ATOM 1499 C C . ILE A 1 185 ? -0.166 21.031 -5.832 1 97.5 185 ILE A C 1
ATOM 1501 O O . ILE A 1 185 ? 0.682 21.719 -6.402 1 97.5 185 ILE A O 1
ATOM 1505 N N . LYS A 1 186 ? -0.181 20.828 -4.574 1 97.12 186 LYS A N 1
ATOM 1506 C CA . LYS A 1 186 ? 0.97 21.094 -3.719 1 97.12 186 LYS A CA 1
ATOM 1507 C C . LYS A 1 186 ? 1.723 19.812 -3.385 1 97.12 186 LYS A C 1
ATOM 1509 O O . LYS A 1 186 ? 1.138 18.859 -2.863 1 97.12 186 LYS A O 1
ATOM 1514 N N . ALA A 1 187 ? 2.998 19.812 -3.717 1 96.62 187 ALA A N 1
ATOM 1515 C CA . ALA A 1 187 ? 3.818 18.625 -3.477 1 96.62 187 ALA A CA 1
ATOM 1516 C C . ALA A 1 187 ? 4.695 18.797 -2.24 1 96.62 187 ALA A C 1
ATOM 1518 O O . ALA A 1 187 ? 5.289 19.859 -2.045 1 96.62 187 ALA A O 1
ATOM 1519 N N . THR A 1 188 ? 4.703 17.859 -1.364 1 94.75 188 THR A N 1
ATOM 1520 C CA . THR A 1 188 ? 5.602 17.75 -0.22 1 94.75 188 THR A CA 1
ATOM 1521 C C . THR A 1 188 ? 6.203 16.344 -0.134 1 94.75 188 THR A C 1
ATOM 1523 O O . THR A 1 188 ? 5.93 15.492 -0.981 1 94.75 188 THR A O 1
ATOM 1526 N N . THR A 1 189 ? 7.129 16.188 0.802 1 89.62 189 THR A N 1
ATOM 1527 C CA . THR A 1 189 ? 7.734 14.859 0.921 1 89.62 189 THR A CA 1
ATOM 1528 C C . THR A 1 189 ? 8.164 14.594 2.361 1 89.62 189 THR A C 1
ATOM 1530 O O . THR A 1 189 ? 8.523 15.516 3.09 1 89.62 189 THR A O 1
ATOM 1533 N N . ASP A 1 190 ? 8.031 13.328 2.771 1 75.81 190 ASP A N 1
ATOM 1534 C CA . ASP A 1 190 ? 8.625 12.875 4.027 1 75.81 190 ASP A CA 1
ATOM 1535 C C . ASP A 1 190 ? 9.844 11.984 3.766 1 75.81 190 ASP A C 1
ATOM 1537 O O . ASP A 1 190 ? 10.172 11.117 4.578 1 75.81 190 ASP A O 1
ATOM 1541 N N . ALA A 1 191 ? 10.523 12.195 2.66 1 70.75 191 ALA A N 1
ATOM 1542 C CA . ALA A 1 191 ? 11.695 11.461 2.186 1 70.75 191 ALA A CA 1
ATOM 1543 C C . ALA A 1 191 ? 11.305 10.109 1.609 1 70.75 191 ALA A C 1
ATOM 1545 O O . ALA A 1 191 ? 11.727 9.75 0.508 1 70.75 191 ALA A O 1
ATOM 1546 N N . LYS A 1 192 ? 10.414 9.336 2.135 1 75.69 192 LYS A N 1
ATOM 1547 C CA . LYS A 1 192 ? 9.992 8.047 1.602 1 75.69 192 LYS A CA 1
ATOM 1548 C C . LYS A 1 192 ? 8.906 8.211 0.546 1 75.69 192 LYS A C 1
ATOM 1550 O O . LYS A 1 192 ? 8.945 7.566 -0.502 1 75.69 192 LYS A O 1
ATOM 1555 N N . TYR A 1 193 ? 8.086 9.156 0.825 1 88.75 193 TYR A N 1
ATOM 1556 C CA . TYR A 1 193 ? 6.941 9.383 -0.047 1 88.75 193 TYR A CA 1
ATOM 1557 C C . TYR A 1 193 ? 6.965 10.797 -0.62 1 88.75 193 TYR A C 1
ATOM 1559 O O . TYR A 1 193 ? 7.34 11.75 0.069 1 88.75 193 TYR A O 1
ATOM 1567 N N . LEU A 1 194 ? 6.621 10.859 -1.863 1 94.56 194 LEU A N 1
ATOM 1568 C CA . LEU A 1 194 ? 6.152 12.133 -2.393 1 94.56 194 LEU A CA 1
ATOM 1569 C C . LEU A 1 194 ? 4.648 12.289 -2.174 1 94.56 194 LEU A C 1
ATOM 1571 O O . LEU A 1 194 ? 3.871 11.398 -2.512 1 94.56 194 LEU A O 1
ATOM 1575 N N . GLU A 1 195 ? 4.285 13.32 -1.512 1 96.44 195 GLU A N 1
ATOM 1576 C CA . GLU A 1 195 ? 2.879 13.602 -1.235 1 96.44 195 GLU A CA 1
ATOM 1577 C C . GLU A 1 195 ? 2.365 14.75 -2.092 1 96.44 195 GLU A C 1
ATOM 1579 O O . GLU A 1 195 ? 2.979 15.82 -2.137 1 96.44 195 GLU A O 1
ATOM 1584 N N . ALA A 1 196 ? 1.304 14.555 -2.801 1 97.56 196 ALA A N 1
ATOM 1585 C CA . ALA A 1 196 ? 0.771 15.531 -3.744 1 97.56 196 ALA A CA 1
ATOM 1586 C C . ALA A 1 196 ? -0.734 15.703 -3.566 1 97.56 196 ALA A C 1
ATOM 1588 O O . ALA A 1 196 ? -1.494 14.742 -3.691 1 97.56 196 ALA A O 1
ATOM 1589 N N . GLY A 1 197 ? -1.147 16.844 -3.258 1 97.5 197 GLY A N 1
ATOM 1590 C CA . GLY A 1 197 ? -2.559 17.109 -3.02 1 97.5 197 GLY A CA 1
ATOM 1591 C C . GLY A 1 197 ? -2.889 18.594 -2.93 1 97.5 197 GLY A C 1
ATOM 1592 O O . GLY A 1 197 ? -2.182 19.422 -3.496 1 97.5 197 GLY A O 1
ATOM 1593 N N . LEU A 1 198 ? -3.99 18.922 -2.271 1 97.56 198 LEU A N 1
ATOM 1594 C CA . LEU A 1 198 ? -4.57 20.25 -2.324 1 97.56 198 LEU A CA 1
ATOM 1595 C C . LEU A 1 198 ? -3.947 21.156 -1.266 1 97.56 198 LEU A C 1
ATOM 1597 O O . LEU A 1 198 ? -3.883 22.375 -1.443 1 97.56 198 LEU A O 1
ATOM 1601 N N . THR A 1 199 ? -3.543 20.531 -0.195 1 97.44 199 THR A N 1
ATOM 1602 C CA . THR A 1 199 ? -3.164 21.344 0.955 1 97.44 199 THR A CA 1
ATOM 1603 C C . THR A 1 199 ? -1.864 20.844 1.572 1 97.44 199 THR A C 1
ATOM 1605 O O . THR A 1 199 ? -1.324 19.812 1.141 1 97.44 199 THR A O 1
ATOM 1608 N N . THR A 1 200 ? -1.285 21.594 2.449 1 97.12 200 THR A N 1
ATOM 1609 C CA . THR A 1 200 ? -0.163 21.25 3.314 1 97.12 200 THR A CA 1
ATOM 1610 C C . THR A 1 200 ? -0.449 21.656 4.758 1 97.12 200 THR A C 1
ATOM 1612 O O . THR A 1 200 ? -1.542 22.141 5.066 1 97.12 200 THR A O 1
ATOM 1615 N N . LYS A 1 201 ? 0.513 21.531 5.594 1 97.44 201 LYS A N 1
ATOM 1616 C CA . LYS A 1 201 ? 0.385 21.953 6.984 1 97.44 201 LYS A CA 1
ATOM 1617 C C . LYS A 1 201 ? 0.146 23.469 7.07 1 97.44 201 LYS A C 1
ATOM 1619 O O . LYS A 1 201 ? -0.388 23.953 8.062 1 97.44 201 LYS A O 1
ATOM 1624 N N . SER A 1 202 ? 0.544 24.219 6.07 1 98.25 202 SER A N 1
ATOM 1625 C CA . SER A 1 202 ? 0.326 25.656 6.039 1 98.25 202 SER A CA 1
ATOM 1626 C C . SER A 1 202 ? -1.157 26 6.145 1 98.25 202 SER A C 1
ATOM 1628 O O . SER A 1 202 ? -1.532 26.969 6.805 1 98.25 202 SER A O 1
ATOM 1630 N N . ASP A 1 203 ? -1.881 25.172 5.492 1 97.75 203 ASP A N 1
ATOM 1631 C CA . ASP A 1 203 ? -3.318 25.422 5.465 1 97.75 203 ASP A CA 1
ATOM 1632 C C . ASP A 1 203 ? -3.943 25.188 6.84 1 97.75 203 ASP A C 1
ATOM 1634 O O . ASP A 1 203 ? -4.852 25.922 7.246 1 97.75 203 ASP A O 1
ATOM 1638 N N . ASN A 1 204 ? -3.473 24.172 7.523 1 97.88 204 ASN A N 1
ATOM 1639 C CA . ASN A 1 204 ? -3.928 23.953 8.898 1 97.88 204 ASN A CA 1
ATOM 1640 C C . ASN A 1 204 ? -3.605 25.156 9.781 1 97.88 204 ASN A C 1
ATOM 1642 O O . ASN A 1 204 ? -4.492 25.688 10.445 1 97.88 204 ASN A O 1
ATOM 1646 N N . VAL A 1 205 ? -2.377 25.578 9.789 1 98.38 205 VAL A N 1
ATOM 1647 C CA . VAL A 1 205 ? -1.911 26.625 10.688 1 98.38 205 VAL A CA 1
ATOM 1648 C C . VAL A 1 205 ? -2.635 27.938 10.375 1 98.38 205 VAL A C 1
ATOM 1650 O O . VAL A 1 205 ? -3.094 28.625 11.281 1 98.38 205 VAL A O 1
ATOM 1653 N N . ASP A 1 206 ? -2.748 28.266 9.094 1 98.25 206 ASP A N 1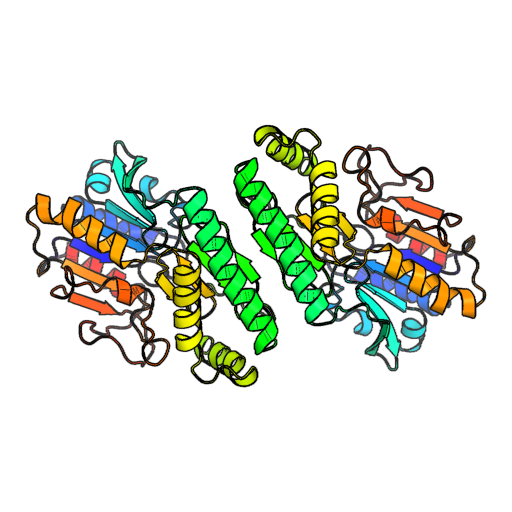
ATOM 1654 C CA . ASP A 1 206 ? -3.424 29.5 8.703 1 98.25 206 ASP A CA 1
ATOM 1655 C C . ASP A 1 206 ? -4.883 29.5 9.148 1 98.25 206 ASP A C 1
ATOM 1657 O O . ASP A 1 206 ? -5.422 30.531 9.547 1 98.25 206 ASP A O 1
ATOM 1661 N N . TYR A 1 207 ? -5.473 28.359 9.031 1 98 207 TYR A N 1
ATOM 1662 C CA . TYR A 1 207 ? -6.852 28.25 9.492 1 98 207 TYR A CA 1
ATOM 1663 C C . TYR A 1 207 ? -6.961 28.609 10.969 1 98 207 TYR A C 1
ATOM 1665 O O . TYR A 1 207 ? -7.824 29.406 11.359 1 98 207 TYR A O 1
ATOM 1673 N N . PHE A 1 208 ? -6.152 28.062 11.82 1 98.12 208 PHE A N 1
ATOM 1674 C CA . PHE A 1 208 ? -6.258 28.281 13.258 1 98.12 208 PHE A CA 1
ATOM 1675 C C . PHE A 1 208 ? -5.859 29.703 13.625 1 98.12 208 PHE A C 1
ATOM 1677 O O . PHE A 1 208 ? -6.406 30.281 14.562 1 98.12 208 PHE A O 1
ATOM 1684 N N . VAL A 1 209 ? -4.938 30.266 12.891 1 98.44 209 VAL A N 1
ATOM 1685 C CA . VAL A 1 209 ? -4.586 31.672 13.117 1 98.44 209 VAL A CA 1
ATOM 1686 C C . VAL A 1 209 ? -5.805 32.562 12.875 1 98.44 209 VAL A C 1
ATOM 1688 O O . VAL A 1 209 ? -6.137 33.406 13.711 1 98.44 209 VAL A O 1
ATOM 1691 N N . GLU A 1 210 ? -6.488 32.281 11.828 1 97.94 210 GLU A N 1
ATOM 1692 C CA . GLU A 1 210 ? -7.586 33.125 11.398 1 97.94 210 GLU A CA 1
ATOM 1693 C C . GLU A 1 210 ? -8.844 32.875 12.219 1 97.94 210 GLU A C 1
ATOM 1695 O O . GLU A 1 210 ? -9.602 33.812 12.516 1 97.94 210 GLU A O 1
ATOM 1700 N N . ASN A 1 211 ? -9.031 31.656 12.602 1 97.31 211 ASN A N 1
ATOM 1701 C CA . ASN A 1 211 ? -10.352 31.297 13.109 1 97.31 211 ASN A CA 1
ATOM 1702 C C . ASN A 1 211 ? -10.328 31.016 14.609 1 97.31 211 ASN A C 1
ATOM 1704 O O . ASN A 1 211 ? -11.375 30.922 15.242 1 97.31 211 ASN A O 1
ATOM 1708 N N . VAL A 1 212 ? -9.148 30.938 15.141 1 96.94 212 VAL A N 1
ATOM 1709 C CA . VAL A 1 212 ? -9.055 30.656 16.562 1 96.94 212 VAL A CA 1
ATOM 1710 C C . VAL A 1 212 ? -8.273 31.766 17.266 1 96.94 212 VAL A C 1
ATOM 1712 O O . VAL A 1 212 ? -8.781 32.406 18.188 1 96.94 212 VAL A O 1
ATOM 1715 N N . LEU A 1 213 ? -7.133 32.125 16.828 1 98.12 213 LEU A N 1
ATOM 1716 C CA . LEU A 1 213 ? -6.258 33.031 17.531 1 98.12 213 LEU A CA 1
ATOM 1717 C C . LEU A 1 213 ? -6.734 34.469 17.359 1 98.12 213 LEU A C 1
ATOM 1719 O O . LEU A 1 213 ? -6.863 35.219 18.344 1 98.12 213 LEU A O 1
ATOM 1723 N N . LYS A 1 214 ? -6.984 34.844 16.156 1 97.75 214 LYS A N 1
ATOM 1724 C CA . LYS A 1 214 ? -7.367 36.25 15.883 1 97.75 214 LYS A CA 1
ATOM 1725 C C . LYS A 1 214 ? -8.641 36.625 16.625 1 97.75 214 LYS A C 1
ATOM 1727 O O . LYS A 1 214 ? -8.695 37.656 17.297 1 97.75 214 LYS A O 1
ATOM 1732 N N . PRO A 1 215 ? -9.672 35.781 16.531 1 97.12 215 PRO A N 1
ATOM 1733 C CA . PRO A 1 215 ? -10.898 36.125 17.266 1 97.12 215 PRO A CA 1
ATOM 1734 C C . PRO A 1 215 ? -10.664 36.281 18.766 1 97.12 215 PRO A C 1
ATOM 1736 O O . PRO A 1 215 ? -11.406 36.969 19.438 1 97.12 215 PRO A O 1
ATOM 1739 N N . GLU A 1 216 ? -9.609 35.656 19.266 1 96.56 216 GLU A N 1
ATOM 1740 C CA . GLU A 1 216 ? -9.312 35.688 20.703 1 96.56 216 GLU A CA 1
ATOM 1741 C C . GLU A 1 216 ? -8.234 36.719 21 1 96.56 216 GLU A C 1
ATOM 1743 O O . GLU A 1 216 ? -7.742 36.812 22.125 1 96.56 216 GLU A O 1
ATOM 1748 N N . ASN A 1 217 ? -7.875 37.438 20.031 1 97.06 217 ASN A N 1
ATOM 1749 C CA . ASN A 1 217 ? -6.883 38.5 20.125 1 97.06 217 ASN A CA 1
ATOM 1750 C C . ASN A 1 217 ? -5.543 37.969 20.625 1 97.06 217 ASN A C 1
ATOM 1752 O O . ASN A 1 217 ? -4.902 38.594 21.469 1 97.06 217 ASN A O 1
ATOM 1756 N N . ILE A 1 218 ? -5.203 36.875 20.203 1 97.62 218 ILE A N 1
ATOM 1757 C CA . ILE A 1 218 ? -3.885 36.312 20.5 1 97.62 218 ILE A CA 1
ATOM 1758 C C . ILE A 1 218 ? -2.912 36.688 19.375 1 97.62 218 ILE A C 1
ATOM 1760 O O . ILE A 1 218 ? -3.131 36.312 18.219 1 97.62 218 ILE A O 1
ATOM 1764 N N . ASN A 1 219 ? -1.848 37.312 19.828 1 96.38 219 ASN A N 1
ATOM 1765 C CA . ASN A 1 219 ? -0.833 37.75 18.875 1 96.38 219 ASN A CA 1
ATOM 1766 C C . ASN A 1 219 ? 0.159 36.625 18.578 1 96.38 219 ASN A C 1
ATOM 1768 O O . ASN A 1 219 ? 0.514 35.844 19.484 1 96.38 219 ASN A O 1
ATOM 1772 N N . MET A 1 220 ? 0.732 36.656 17.391 1 97.31 220 MET A N 1
ATOM 1773 C CA . MET A 1 220 ? 1.652 35.594 16.984 1 97.31 220 MET A CA 1
ATOM 1774 C C . MET A 1 220 ? 2.941 35.656 17.797 1 97.31 220 MET A C 1
ATOM 1776 O O . MET A 1 220 ? 3.59 34.625 18.016 1 97.31 220 MET A O 1
ATOM 1780 N N . LYS A 1 221 ? 3.268 36.75 18.312 1 96.94 221 LYS A N 1
ATOM 1781 C CA . LYS A 1 221 ? 4.441 36.906 19.156 1 96.94 221 LYS A CA 1
ATOM 1782 C C . LYS A 1 221 ? 4.266 36.156 20.469 1 96.94 221 LYS A C 1
ATOM 1784 O O . LYS A 1 221 ? 5.234 35.906 21.203 1 96.94 221 LYS A O 1
ATOM 1789 N N . GLU A 1 222 ? 3.029 35.812 20.781 1 97.62 222 GLU A N 1
ATOM 1790 C CA . GLU A 1 222 ? 2.709 35.062 22 1 97.62 222 GLU A CA 1
ATOM 1791 C C . GLU A 1 222 ? 2.559 33.562 21.703 1 97.62 222 GLU A C 1
ATOM 1793 O O . GLU A 1 222 ? 2 32.844 22.516 1 97.62 222 GLU A O 1
ATOM 1798 N N . CYS A 1 223 ? 2.967 33.188 20.547 1 98.44 223 CYS A N 1
ATOM 1799 C CA . CYS A 1 223 ? 2.83 31.797 20.109 1 98.44 223 CYS A CA 1
ATOM 1800 C C . CYS A 1 223 ? 4.191 31.188 19.812 1 98.44 223 CYS A C 1
ATOM 1802 O O . CYS A 1 223 ? 5.16 31.891 19.547 1 98.44 223 CYS A O 1
ATOM 1804 N N . CYS A 1 224 ? 4.234 29.891 19.922 1 98.62 224 CYS A N 1
ATOM 1805 C CA . CYS A 1 224 ? 5.43 29.156 19.5 1 98.62 224 CYS A CA 1
ATOM 1806 C C . CYS A 1 224 ? 5.059 27.875 18.766 1 98.62 224 CYS A C 1
ATOM 1808 O O . CYS A 1 224 ? 3.943 27.375 18.906 1 98.62 224 CYS A O 1
ATOM 1810 N N . PHE A 1 225 ? 5.965 27.438 17.922 1 98.88 225 PHE A N 1
ATOM 1811 C CA . PHE A 1 225 ? 5.801 26.25 17.078 1 98.88 225 PHE A CA 1
ATOM 1812 C C . PHE A 1 225 ? 6.918 25.25 17.328 1 98.88 225 PHE A C 1
ATOM 1814 O O . PHE A 1 225 ? 8.094 25.625 17.375 1 98.88 225 PHE A O 1
ATOM 1821 N N . TRP A 1 226 ? 6.539 23.984 17.484 1 98.75 226 TRP A N 1
ATOM 1822 C CA . TRP A 1 226 ? 7.508 22.938 17.781 1 98.75 226 TRP A CA 1
ATOM 1823 C C . TRP A 1 226 ? 7.398 21.797 16.781 1 98.75 226 TRP A C 1
ATOM 1825 O O . TRP A 1 226 ? 6.297 21.422 16.375 1 98.75 226 TRP A O 1
ATOM 1835 N N . GLY A 1 227 ? 8.492 21.281 16.328 1 97.69 227 GLY A N 1
ATOM 1836 C CA . GLY A 1 227 ? 8.531 20.156 15.414 1 97.69 227 GLY A CA 1
ATOM 1837 C C . GLY A 1 227 ? 9.891 19.469 15.367 1 97.69 227 GLY A C 1
ATOM 1838 O O . GLY A 1 227 ? 10.859 19.969 15.945 1 97.69 227 GLY A O 1
ATOM 1839 N N . ASP A 1 228 ? 9.961 18.281 14.742 1 94.94 228 ASP A N 1
ATOM 1840 C CA . ASP A 1 228 ? 11.211 17.547 14.609 1 94.94 228 ASP A CA 1
ATOM 1841 C C . ASP A 1 228 ? 11.672 17.5 13.148 1 94.94 228 ASP A C 1
ATOM 1843 O O . ASP A 1 228 ? 12.773 17.031 12.859 1 94.94 228 ASP A O 1
ATOM 1847 N N . GLU A 1 229 ? 10.859 18.031 12.289 1 92.88 229 GLU A N 1
ATOM 1848 C CA . GLU A 1 229 ? 11.18 17.938 10.875 1 92.88 229 GLU A CA 1
ATOM 1849 C C . GLU A 1 229 ? 11.188 19.312 10.219 1 92.88 229 GLU A C 1
ATOM 1851 O O . GLU A 1 229 ? 10.547 19.516 9.18 1 92.88 229 GLU A O 1
ATOM 1856 N N . PHE A 1 230 ? 11.992 20.188 10.742 1 95.62 230 PHE A N 1
ATOM 1857 C CA . PHE A 1 230 ? 12.148 21.516 10.156 1 95.62 230 PHE A CA 1
ATOM 1858 C C . PHE A 1 230 ? 13.297 21.531 9.148 1 95.62 230 PHE A C 1
ATOM 1860 O O . PHE A 1 230 ? 13.383 22.438 8.312 1 95.62 230 PHE A O 1
ATOM 1867 N N . ILE A 1 231 ? 14.133 20.562 9.273 1 92.19 231 ILE A N 1
ATOM 1868 C CA . ILE A 1 231 ? 15.359 20.547 8.484 1 92.19 231 ILE A CA 1
ATOM 1869 C C . ILE A 1 231 ? 15.031 20.391 7.004 1 92.19 231 ILE A C 1
ATOM 1871 O O . ILE A 1 231 ? 14.055 19.734 6.648 1 92.19 231 ILE A O 1
ATOM 1875 N N . TYR A 1 232 ? 15.945 20.969 6.242 1 91.12 232 TYR A N 1
ATOM 1876 C CA . TYR A 1 232 ? 15.844 20.734 4.805 1 91.12 232 TYR A CA 1
ATOM 1877 C C . TYR A 1 232 ? 16.281 19.312 4.461 1 91.12 232 TYR A C 1
ATOM 1879 O O . TYR A 1 232 ? 17.359 18.875 4.859 1 91.12 232 TYR A O 1
ATOM 1887 N N . LEU A 1 233 ? 15.469 18.641 3.756 1 85.12 233 LEU A N 1
ATOM 1888 C CA . LEU A 1 233 ? 15.789 17.281 3.326 1 85.12 233 LEU A CA 1
ATOM 1889 C C . LEU A 1 233 ? 16.797 17.297 2.178 1 85.12 233 LEU A C 1
ATOM 1891 O O . LEU A 1 233 ? 17.609 16.375 2.039 1 85.12 233 LEU A O 1
ATOM 1895 N N . ASP A 1 234 ? 16.672 18.188 1.318 1 83.25 234 ASP A N 1
ATOM 1896 C CA . ASP A 1 234 ? 17.562 18.516 0.215 1 83.25 234 ASP A CA 1
ATOM 1897 C C . ASP A 1 234 ? 17.5 20 -0.125 1 83.25 234 ASP A C 1
ATOM 1899 O O . ASP A 1 234 ? 16.719 20.734 0.465 1 83.25 234 ASP A O 1
ATOM 1903 N N . LYS A 1 235 ? 18.406 20.328 -1.032 1 82.56 235 LYS A N 1
ATOM 1904 C CA . LYS A 1 235 ? 18.406 21.734 -1.404 1 82.56 235 LYS A CA 1
ATOM 1905 C C . LYS A 1 235 ? 17.016 22.172 -1.9 1 82.56 235 LYS A C 1
ATOM 1907 O O . LYS A 1 235 ? 16.5 21.609 -2.865 1 82.56 235 LYS A O 1
ATOM 1912 N N . GLY A 1 236 ? 16.422 23.062 -1.072 1 86.5 236 GLY A N 1
ATOM 1913 C CA . GLY A 1 236 ? 15.156 23.656 -1.49 1 86.5 236 GLY A CA 1
ATOM 1914 C C . GLY A 1 236 ? 13.953 22.828 -1.098 1 86.5 236 GLY A C 1
ATOM 1915 O O . GLY A 1 236 ? 12.828 23.125 -1.49 1 86.5 236 GLY A O 1
ATOM 1916 N N . ILE A 1 237 ? 14.156 21.812 -0.359 1 90.94 237 ILE A N 1
ATOM 1917 C CA . ILE A 1 237 ? 13.055 20.953 0.063 1 90.94 237 ILE A CA 1
ATOM 1918 C C . ILE A 1 237 ? 12.93 21 1.584 1 90.94 237 ILE A C 1
ATOM 1920 O O . ILE A 1 237 ? 13.633 20.266 2.289 1 90.94 237 ILE A O 1
ATOM 1924 N N . PRO A 1 238 ? 12.07 21.75 2.008 1 91.62 238 PRO A N 1
ATOM 1925 C CA . PRO A 1 238 ? 11.922 21.828 3.463 1 91.62 238 PRO A CA 1
ATOM 1926 C C . PRO A 1 238 ? 11.266 20.578 4.059 1 91.62 238 PRO A C 1
ATOM 1928 O O . PRO A 1 238 ? 10.508 19.891 3.373 1 91.62 238 PRO A O 1
ATOM 1931 N N . GLY A 1 239 ? 11.57 20.312 5.293 1 91.88 239 GLY A N 1
ATOM 1932 C CA . GLY A 1 239 ? 10.859 19.266 6.004 1 91.88 239 GLY A CA 1
ATOM 1933 C C . GLY A 1 239 ? 9.398 19.578 6.234 1 91.88 239 GLY A C 1
ATOM 1934 O O . GLY A 1 239 ? 8.969 20.719 6.031 1 91.88 239 GLY A O 1
ATOM 1935 N N . SER A 1 240 ? 8.664 18.625 6.648 1 92.94 240 SER A N 1
ATOM 1936 C CA . SER A 1 240 ? 7.211 18.734 6.73 1 92.94 240 SER A CA 1
ATOM 1937 C C . SER A 1 240 ? 6.793 19.828 7.715 1 92.94 240 SER A C 1
ATOM 1939 O O . SER A 1 240 ? 5.797 20.516 7.496 1 92.94 240 SER A O 1
ATOM 1941 N N . ASP A 1 241 ? 7.5 19.984 8.789 1 96.31 241 ASP A N 1
ATOM 1942 C CA . ASP A 1 241 ? 7.105 20.953 9.805 1 96.31 241 ASP A CA 1
ATOM 1943 C C . ASP A 1 241 ? 7.402 22.375 9.344 1 96.31 241 ASP A C 1
ATOM 1945 O O . ASP A 1 241 ? 6.848 23.344 9.883 1 96.31 241 ASP A O 1
ATOM 1949 N N . ALA A 1 242 ? 8.266 22.531 8.422 1 96.81 242 ALA A N 1
ATOM 1950 C CA . ALA A 1 242 ? 8.602 23.859 7.918 1 96.81 242 ALA A CA 1
ATOM 1951 C C . ALA A 1 242 ? 7.391 24.516 7.258 1 96.81 242 ALA A C 1
ATOM 1953 O O . ALA A 1 242 ? 7.332 25.734 7.133 1 96.81 242 ALA A O 1
ATOM 1954 N N . TYR A 1 243 ? 6.48 23.734 6.891 1 97.44 243 TYR A N 1
ATOM 1955 C CA . TYR A 1 243 ? 5.281 24.281 6.258 1 97.44 243 TYR A CA 1
ATOM 1956 C C . TYR A 1 243 ? 4.391 24.969 7.281 1 97.44 243 TYR A C 1
ATOM 1958 O O . TYR A 1 243 ? 3.436 25.656 6.914 1 97.44 243 TYR A O 1
ATOM 1966 N N . MET A 1 244 ? 4.754 24.875 8.5 1 98.5 244 MET A N 1
ATOM 1967 C CA . MET A 1 244 ? 4.031 25.641 9.523 1 98.5 244 MET A CA 1
ATOM 1968 C C . MET A 1 244 ? 4.461 27.109 9.508 1 98.5 244 MET A C 1
ATOM 1970 O O . MET A 1 244 ? 3.797 27.953 10.109 1 98.5 244 MET A O 1
ATOM 1974 N N . ILE A 1 245 ? 5.559 27.391 8.867 1 98.62 245 ILE A N 1
ATOM 1975 C CA . ILE A 1 245 ? 6.012 28.766 8.695 1 98.62 245 ILE A CA 1
ATOM 1976 C C . ILE A 1 245 ? 5.289 29.406 7.516 1 98.62 245 ILE A C 1
ATOM 1978 O O . ILE A 1 245 ? 5.535 29.047 6.359 1 98.62 245 ILE A O 1
ATOM 1982 N N . THR A 1 246 ? 4.422 30.281 7.77 1 98.5 246 THR A N 1
ATOM 1983 C CA . THR A 1 246 ? 3.656 30.984 6.746 1 98.5 246 THR A CA 1
ATOM 1984 C C . THR A 1 246 ? 3.811 32.5 6.902 1 98.5 246 THR A C 1
ATOM 1986 O O . THR A 1 246 ? 4.48 32.969 7.82 1 98.5 246 THR A O 1
ATOM 1989 N N . GLU A 1 247 ? 3.199 33.219 5.98 1 98.06 247 GLU A N 1
ATOM 1990 C CA . GLU A 1 247 ? 3.209 34.656 6.105 1 98.06 247 GLU A CA 1
ATOM 1991 C C . GLU A 1 247 ? 2.52 35.094 7.391 1 98.06 247 GLU A C 1
ATOM 1993 O O . GLU A 1 247 ? 2.889 36.125 7.973 1 98.06 247 GLU A O 1
ATOM 1998 N N . LYS A 1 248 ? 1.656 34.312 7.867 1 98.19 248 LYS A N 1
ATOM 1999 C CA . LYS A 1 248 ? 0.875 34.688 9.039 1 98.19 248 LYS A CA 1
ATOM 2000 C C . LYS A 1 248 ? 1.598 34.281 10.328 1 98.19 248 LYS A C 1
ATOM 2002 O O . LYS A 1 248 ? 1.323 34.844 11.391 1 98.19 248 LYS A O 1
ATOM 2007 N N . THR A 1 249 ? 2.531 33.344 10.188 1 98.56 249 THR A N 1
ATOM 2008 C CA . THR A 1 249 ? 3.035 32.781 11.438 1 98.56 249 THR A CA 1
ATOM 2009 C C . THR A 1 249 ? 4.516 33.125 11.617 1 98.56 249 THR A C 1
ATOM 2011 O O . THR A 1 249 ? 5.066 32.938 12.711 1 98.56 249 THR A O 1
ATOM 2014 N N . ARG A 1 250 ? 5.188 33.625 10.68 1 98 250 ARG A N 1
ATOM 2015 C CA . ARG A 1 250 ? 6.645 33.688 10.609 1 98 250 ARG A CA 1
ATOM 2016 C C . ARG A 1 250 ? 7.219 34.531 11.758 1 98 250 ARG A C 1
ATOM 2018 O O . ARG A 1 250 ? 8.406 34.406 12.078 1 98 250 ARG A O 1
ATOM 2025 N N . ILE A 1 251 ? 6.453 35.344 12.422 1 97.19 251 ILE A N 1
ATOM 2026 C CA . ILE A 1 251 ? 6.949 36.219 13.484 1 97.19 251 ILE A CA 1
ATOM 2027 C C . ILE A 1 251 ? 6.945 35.469 14.812 1 97.19 251 ILE A C 1
ATOM 2029 O O . ILE A 1 251 ? 7.504 35.938 15.805 1 97.19 251 ILE A O 1
ATOM 2033 N N . ALA A 1 252 ? 6.328 34.281 14.859 1 98.25 252 ALA A N 1
ATOM 2034 C CA . ALA A 1 252 ? 6.332 33.469 16.062 1 98.25 252 ALA A CA 1
ATOM 2035 C C . ALA A 1 252 ? 7.699 32.812 16.281 1 98.25 252 ALA A C 1
ATOM 2037 O O . ALA A 1 252 ? 8.625 33.031 15.492 1 98.25 252 ALA A O 1
ATOM 2038 N N . GLU A 1 253 ? 7.844 32.188 17.438 1 98.19 253 GLU A N 1
ATOM 2039 C CA . GLU A 1 253 ? 9.062 31.422 17.703 1 98.19 253 GLU A CA 1
ATOM 2040 C C . GLU A 1 253 ? 8.922 29.969 17.266 1 98.19 253 GLU A C 1
ATOM 2042 O O . GLU A 1 253 ? 7.883 29.344 17.484 1 98.19 253 GLU A O 1
ATOM 2047 N N . PHE A 1 254 ? 9.93 29.562 16.562 1 98.75 254 PHE A N 1
ATOM 2048 C CA . PHE A 1 254 ? 9.945 28.188 16.062 1 98.75 254 PHE A CA 1
ATOM 2049 C C . PHE A 1 254 ? 11.102 27.406 16.656 1 98.75 254 PHE A C 1
ATOM 2051 O O . PHE A 1 254 ? 12.234 27.891 16.688 1 98.75 254 PHE A O 1
ATOM 2058 N N . TYR A 1 255 ? 10.828 26.172 17.141 1 98.69 255 TYR A N 1
ATOM 2059 C CA . TYR A 1 255 ? 11.828 25.344 17.797 1 98.69 255 TYR A CA 1
ATOM 2060 C C . TYR A 1 255 ? 11.898 23.953 17.188 1 98.69 255 TYR A C 1
ATOM 2062 O O . TYR A 1 255 ? 10.867 23.297 17.016 1 98.69 255 TYR A O 1
ATOM 2070 N N . ASP A 1 256 ? 13.055 23.516 16.844 1 98.25 256 ASP A N 1
ATOM 2071 C CA . ASP A 1 256 ? 13.305 22.188 16.297 1 98.25 256 ASP A CA 1
ATOM 2072 C C . ASP A 1 256 ? 13.969 21.281 17.344 1 98.25 256 ASP A C 1
ATOM 2074 O O . ASP A 1 256 ? 15.047 21.609 17.844 1 98.25 256 ASP A O 1
ATOM 2078 N N . VAL A 1 257 ? 13.367 20.109 17.516 1 97.75 257 VAL A N 1
ATOM 2079 C CA . VAL A 1 257 ? 13.875 19.234 18.562 1 97.75 257 VAL A CA 1
ATOM 2080 C C . VAL A 1 257 ? 14.797 18.172 17.953 1 97.75 257 VAL A C 1
ATOM 2082 O O . VAL A 1 257 ? 15.352 17.344 18.672 1 97.75 257 VAL A O 1
ATOM 2085 N N . SER A 1 258 ? 14.906 18.156 16.656 1 94.06 258 SER A N 1
ATOM 2086 C CA . SER A 1 258 ? 15.758 17.188 15.969 1 94.06 258 SER A CA 1
ATOM 2087 C C . SER A 1 258 ? 17.219 17.391 16.328 1 94.06 258 SER A C 1
ATOM 2089 O O . SER A 1 258 ? 17.688 18.531 16.438 1 94.06 258 SER A O 1
ATOM 2091 N N . GLU A 1 259 ? 17.969 16.281 16.359 1 91.81 259 GLU A N 1
ATOM 2092 C CA . GLU A 1 259 ? 19.406 16.312 16.625 1 91.81 259 GLU A CA 1
ATOM 2093 C C . GLU A 1 259 ? 20.219 16.438 15.336 1 91.81 259 GLU A C 1
ATOM 2095 O O . GLU A 1 259 ? 21.422 16.703 15.375 1 91.81 259 GLU A O 1
ATOM 2100 N N . ILE A 1 260 ? 19.609 16.297 14.32 1 87.06 260 ILE A N 1
ATOM 2101 C CA . ILE A 1 260 ? 20.297 16.234 13.039 1 87.06 260 ILE A CA 1
ATOM 2102 C C . ILE A 1 260 ? 20.922 17.594 12.727 1 87.06 260 ILE A C 1
ATOM 2104 O O . ILE A 1 260 ? 20.281 18.641 12.859 1 87.06 260 ILE A O 1
ATOM 2108 N N . ASP A 1 261 ? 22.203 17.547 12.383 1 88.88 261 ASP A N 1
ATOM 2109 C CA . ASP A 1 261 ? 22.922 18.75 11.992 1 88.88 261 ASP A CA 1
ATOM 2110 C C . ASP A 1 261 ? 22.734 19.047 10.508 1 88.88 261 ASP A C 1
ATOM 2112 O O . ASP A 1 261 ? 23.5 18.578 9.672 1 88.88 261 ASP A O 1
ATOM 2116 N N . ALA A 1 262 ? 21.75 19.812 10.25 1 88.75 262 ALA A N 1
ATOM 2117 C CA . ALA A 1 262 ? 21.406 20.172 8.875 1 88.75 262 ALA A CA 1
ATOM 2118 C C . ALA A 1 262 ? 20.781 21.578 8.82 1 88.75 262 ALA A C 1
ATOM 2120 O O . ALA A 1 262 ? 20.453 22.156 9.859 1 88.75 262 ALA A O 1
ATOM 2121 N N . GLU A 1 263 ? 20.719 22.047 7.648 1 93.69 263 GLU A N 1
ATOM 2122 C CA . GLU A 1 263 ? 20.188 23.391 7.457 1 93.69 263 GLU A CA 1
ATOM 2123 C C . GLU A 1 263 ? 18.688 23.438 7.777 1 93.69 263 GLU A C 1
ATOM 2125 O O . GLU A 1 263 ? 17.953 22.5 7.484 1 93.69 263 GLU A O 1
ATOM 2130 N N . ARG A 1 264 ? 18.328 24.578 8.391 1 95.88 264 ARG A N 1
ATOM 2131 C CA . ARG A 1 264 ? 16.953 24.875 8.734 1 95.88 264 ARG A CA 1
ATOM 2132 C C . ARG A 1 264 ? 16.547 26.281 8.289 1 95.88 264 ARG A C 1
ATOM 2134 O O . ARG A 1 264 ? 17.422 27.109 8 1 95.88 264 ARG A O 1
ATOM 2141 N N . PRO A 1 265 ? 15.258 26.453 8.172 1 97 265 PRO A N 1
ATOM 2142 C CA . PRO A 1 265 ? 14.844 27.828 7.93 1 97 265 PRO A CA 1
ATOM 2143 C C . PRO A 1 265 ? 15.367 28.797 8.992 1 97 265 PRO A C 1
ATOM 2145 O O . PRO A 1 265 ? 15.516 28.422 10.156 1 97 265 PRO A O 1
ATOM 2148 N N . GLU A 1 266 ? 15.539 30 8.617 1 96.38 266 GLU A N 1
ATOM 2149 C CA . GLU A 1 266 ? 16.141 31 9.492 1 96.38 266 GLU A CA 1
ATOM 2150 C C . GLU A 1 266 ? 15.258 31.281 10.711 1 96.38 266 GLU A C 1
ATOM 2152 O O . GLU A 1 266 ? 15.758 31.641 11.773 1 96.38 266 GLU A O 1
ATOM 2157 N N . GLU A 1 267 ? 13.984 31.031 10.594 1 97.44 267 GLU A N 1
ATOM 2158 C CA . GLU A 1 267 ? 13.039 31.312 11.672 1 97.44 267 GLU A CA 1
ATOM 2159 C C . GLU A 1 267 ? 13.18 30.281 12.797 1 97.44 267 GLU A C 1
ATOM 2161 O O . GLU A 1 267 ? 12.688 30.516 13.906 1 97.44 267 GLU A O 1
ATOM 2166 N N . VAL A 1 268 ? 13.891 29.203 12.516 1 98.44 268 VAL A N 1
ATOM 2167 C CA . VAL A 1 268 ? 13.789 28.047 13.398 1 98.44 268 VAL A CA 1
ATOM 2168 C C . VAL A 1 268 ? 15.047 27.953 14.273 1 98.44 268 VAL A C 1
ATOM 2170 O O . VAL A 1 268 ? 16.156 27.938 13.758 1 98.44 268 VAL A O 1
ATOM 2173 N N . LYS A 1 269 ? 14.875 27.875 15.57 1 97.94 269 LYS A N 1
ATOM 2174 C CA . LYS A 1 269 ? 15.961 27.625 16.516 1 97.94 269 LYS A CA 1
ATOM 2175 C C . LYS A 1 269 ? 16.109 26.125 16.781 1 97.94 269 LYS A C 1
ATOM 2177 O O . LYS A 1 269 ? 15.148 25.453 17.141 1 97.94 269 LYS A O 1
ATOM 2182 N N . ARG A 1 270 ? 17.266 25.656 16.609 1 97.25 270 ARG A N 1
ATOM 2183 C CA . ARG A 1 270 ? 17.547 24.266 16.922 1 97.25 270 ARG A CA 1
ATOM 2184 C C . ARG A 1 270 ? 17.781 24.078 18.422 1 97.25 270 ARG A C 1
ATOM 2186 O O . ARG A 1 270 ? 18.703 24.656 18.984 1 97.25 270 ARG A O 1
ATOM 2193 N N . LEU A 1 271 ? 17.062 23.219 19.016 1 97.31 271 LEU A N 1
ATOM 2194 C CA . LEU A 1 271 ? 17.219 22.922 20.422 1 97.31 271 LEU A CA 1
ATOM 2195 C C . LEU A 1 271 ? 17.734 21.5 20.641 1 97.31 271 LEU A C 1
ATOM 2197 O O . LEU A 1 271 ? 18.453 21.234 21.594 1 97.31 271 LEU A O 1
ATOM 2201 N N . GLY A 1 272 ? 17.25 20.641 19.688 1 96.62 272 GLY A N 1
ATOM 2202 C CA . GLY A 1 272 ? 17.547 19.234 19.891 1 96.62 272 GLY A CA 1
ATOM 2203 C C . GLY A 1 272 ? 16.797 18.641 21.078 1 96.62 272 GLY A C 1
ATOM 2204 O O . GLY A 1 272 ? 15.766 19.172 21.484 1 96.62 272 GLY A O 1
ATOM 2205 N N . GLY A 1 273 ? 17.172 17.375 21.453 1 96.25 273 GLY A N 1
ATOM 2206 C CA . GLY A 1 273 ? 16.656 16.766 22.656 1 96.25 273 GLY A CA 1
ATOM 2207 C C . GLY A 1 273 ? 15.406 15.938 22.438 1 96.25 273 GLY A C 1
ATOM 2208 O O . GLY A 1 273 ? 14.898 15.305 23.359 1 96.25 273 GLY A O 1
ATOM 2209 N N . GLY A 1 274 ? 14.875 15.953 21.266 1 95.69 274 GLY A N 1
ATOM 2210 C CA . GLY A 1 274 ? 13.742 15.102 20.922 1 95.69 274 GLY A CA 1
ATOM 2211 C C . GLY A 1 274 ? 12.508 15.398 21.75 1 95.69 274 GLY A C 1
ATOM 2212 O O . GLY A 1 274 ? 12.25 16.547 22.109 1 95.69 274 GLY A O 1
ATOM 2213 N N . THR A 1 275 ? 11.773 14.383 21.969 1 96.44 275 THR A N 1
ATOM 2214 C CA . THR A 1 275 ? 10.5 14.484 22.672 1 96.44 275 THR A CA 1
ATOM 2215 C C . THR A 1 275 ? 10.719 14.984 24.109 1 96.44 275 THR A C 1
ATOM 2217 O O . THR A 1 275 ? 9.891 15.727 24.641 1 96.44 275 THR A O 1
ATOM 2220 N N . MET A 1 276 ? 11.805 14.688 24.719 1 96.88 276 MET A N 1
ATOM 2221 C CA . MET A 1 276 ? 12.086 15.07 26.094 1 96.88 276 MET A CA 1
ATOM 2222 C C . MET A 1 276 ? 12.25 16.578 26.203 1 96.88 276 MET A C 1
ATOM 2224 O O . MET A 1 276 ? 11.805 17.188 27.188 1 96.88 276 MET A O 1
ATOM 2228 N N . GLN A 1 277 ? 12.891 17.188 25.266 1 97.94 277 GLN A N 1
ATOM 2229 C CA . GLN A 1 277 ? 13.07 18.625 25.266 1 97.94 277 GLN A CA 1
ATOM 2230 C C . GLN A 1 277 ? 11.719 19.344 25.188 1 97.94 277 GLN A C 1
ATOM 2232 O O . GLN A 1 277 ? 11.508 20.344 25.891 1 97.94 277 GLN A O 1
ATOM 2237 N N . PHE A 1 278 ? 10.844 18.875 24.375 1 98.06 278 PHE A N 1
ATOM 2238 C CA . PHE A 1 278 ? 9.516 19.469 24.266 1 98.06 278 PHE A CA 1
ATOM 2239 C C . PHE A 1 278 ? 8.75 19.312 25.578 1 98.06 278 PHE A C 1
ATOM 2241 O O . PHE A 1 278 ? 8.094 20.25 26.031 1 98.06 278 PHE A O 1
ATOM 2248 N N . HIS A 1 279 ? 8.836 18.141 26.172 1 97.81 279 HIS A N 1
ATOM 2249 C CA . HIS A 1 279 ? 8.164 17.891 27.438 1 97.81 279 HIS A CA 1
ATOM 2250 C C . HIS A 1 279 ? 8.68 18.828 28.531 1 97.81 279 HIS A C 1
ATOM 2252 O O . HIS A 1 279 ? 7.898 19.359 29.312 1 97.81 279 HIS A O 1
ATOM 2258 N N . LEU A 1 280 ? 9.953 18.953 28.562 1 97.38 280 LEU A N 1
ATOM 2259 C CA . LEU A 1 280 ? 10.562 19.859 29.531 1 97.38 280 LEU A CA 1
ATOM 2260 C C . LEU A 1 280 ? 10.047 21.281 29.344 1 97.38 280 LEU A C 1
ATOM 2262 O O . LEU A 1 280 ? 9.742 21.969 30.312 1 97.38 280 LEU A O 1
ATOM 2266 N N . PHE A 1 281 ? 10 21.703 28.125 1 97.38 281 PHE A N 1
ATOM 2267 C CA . PHE A 1 281 ? 9.461 23.031 27.797 1 97.38 281 PHE A CA 1
ATOM 2268 C C . PHE A 1 281 ? 8.039 23.172 28.328 1 97.38 281 PHE A C 1
ATOM 2270 O O . PHE A 1 281 ? 7.703 24.172 28.969 1 97.38 281 PHE A O 1
ATOM 2277 N N . LEU A 1 282 ? 7.195 22.156 28.031 1 97.38 282 LEU A N 1
ATOM 2278 C CA . LEU A 1 282 ? 5.812 22.203 28.5 1 97.38 282 LEU A CA 1
ATOM 2279 C C . LEU A 1 282 ? 5.758 22.328 30.016 1 97.38 282 LEU A C 1
ATOM 2281 O O . LEU A 1 282 ? 4.945 23.078 30.562 1 97.38 282 LEU A O 1
ATOM 2285 N N . LYS A 1 283 ? 6.582 21.562 30.641 1 95.44 283 LYS A N 1
ATOM 2286 C CA . LYS A 1 283 ? 6.652 21.609 32.094 1 95.44 283 LYS A CA 1
ATOM 2287 C C . LYS A 1 283 ? 7.02 23 32.594 1 95.44 283 LYS A C 1
ATOM 2289 O O . LYS A 1 283 ? 6.43 23.516 33.531 1 95.44 283 LYS A O 1
ATOM 2294 N N . GLN A 1 284 ? 7.934 23.594 31.969 1 95 284 GLN A N 1
ATOM 2295 C CA . GLN A 1 284 ? 8.414 24.922 32.344 1 95 284 GLN A CA 1
ATOM 2296 C C . GLN A 1 284 ? 7.34 25.984 32.125 1 95 284 GLN A C 1
ATOM 2298 O O . GLN A 1 284 ? 7.273 26.969 32.844 1 95 284 GLN A O 1
ATOM 2303 N N . GLN A 1 285 ? 6.555 25.797 31.094 1 92.81 285 GLN A N 1
ATOM 2304 C CA . GLN A 1 285 ? 5.488 26.75 30.781 1 92.81 285 GLN A CA 1
ATOM 2305 C C . GLN A 1 285 ? 4.434 26.766 31.891 1 92.81 285 GLN A C 1
ATOM 2307 O O . GLN A 1 285 ? 3.783 27.797 32.094 1 92.81 285 GLN A O 1
ATOM 2312 N N . PHE A 1 286 ? 4.305 25.734 32.562 1 84.62 286 PHE A N 1
ATOM 2313 C CA . PHE A 1 286 ? 3.311 25.641 33.625 1 84.62 286 PHE A CA 1
ATOM 2314 C C . PHE A 1 286 ? 3.842 26.234 34.906 1 84.62 286 PHE A C 1
ATOM 2316 O O . PHE A 1 286 ? 3.08 26.797 35.688 1 84.62 286 PHE A O 1
ATOM 2323 N N . GLU A 1 287 ? 5.066 26.016 35.188 1 79.88 287 GLU A N 1
ATOM 2324 C CA . GLU A 1 287 ? 5.656 26.453 36.438 1 79.88 287 GLU A CA 1
ATOM 2325 C C . GLU A 1 287 ? 5.871 27.969 36.469 1 79.88 287 GLU A C 1
ATOM 2327 O O . GLU A 1 287 ? 6.121 28.547 37.5 1 79.88 287 GLU A O 1
ATOM 2332 N N . ARG A 1 288 ? 5.672 28.656 35.5 1 69 288 ARG A N 1
ATOM 2333 C CA . ARG A 1 288 ? 5.805 30.109 35.469 1 69 288 ARG A CA 1
ATOM 2334 C C . ARG A 1 288 ? 4.477 30.781 35.781 1 69 288 ARG A C 1
ATOM 2336 O O . ARG A 1 288 ? 3.408 30.234 35.531 1 69 288 ARG A O 1
ATOM 2343 N N . MET B 1 1 ? -1.05 -45.656 -3.988 1 57.84 1 MET B N 1
ATOM 2344 C CA . MET B 1 1 ? -0.313 -45.25 -5.184 1 57.84 1 MET B CA 1
ATOM 2345 C C . MET B 1 1 ? 0.602 -44.062 -4.883 1 57.84 1 MET B C 1
ATOM 2347 O O . MET B 1 1 ? 0.267 -43.219 -4.062 1 57.84 1 MET B O 1
ATOM 2351 N N . GLN B 1 2 ? 1.981 -44.219 -5.273 1 84.31 2 GLN B N 1
ATOM 2352 C CA . GLN B 1 2 ? 2.959 -43.156 -5.047 1 84.31 2 GLN B CA 1
ATOM 2353 C C . GLN B 1 2 ? 3.006 -42.219 -6.227 1 84.31 2 GLN B C 1
ATOM 2355 O O . GLN B 1 2 ? 3.139 -42.625 -7.375 1 84.31 2 GLN B O 1
ATOM 2360 N N . TYR B 1 3 ? 2.697 -41.094 -6 1 96.25 3 TYR B N 1
ATOM 2361 C CA . TYR B 1 3 ? 2.732 -40.062 -7.043 1 96.25 3 TYR B CA 1
ATOM 2362 C C . TYR B 1 3 ? 4.168 -39.781 -7.473 1 96.25 3 TYR B C 1
ATOM 2364 O O . TYR B 1 3 ? 5.086 -39.781 -6.648 1 96.25 3 TYR B O 1
ATOM 2372 N N . LYS B 1 4 ? 4.289 -39.5 -8.711 1 97.5 4 LYS B N 1
ATOM 2373 C CA . LYS B 1 4 ? 5.602 -39.156 -9.242 1 97.5 4 LYS B CA 1
ATOM 2374 C C . LYS B 1 4 ? 5.844 -37.656 -9.141 1 97.5 4 LYS B C 1
ATOM 2376 O O . LYS B 1 4 ? 6.988 -37.188 -9.141 1 97.5 4 LYS B O 1
ATOM 2381 N N . ALA B 1 5 ? 4.793 -36.906 -9.141 1 98.5 5 ALA B N 1
ATOM 2382 C CA . ALA B 1 5 ? 4.895 -35.438 -8.984 1 98.5 5 ALA B CA 1
ATOM 2383 C C . ALA B 1 5 ? 3.76 -34.906 -8.109 1 98.5 5 ALA B C 1
ATOM 2385 O O . ALA B 1 5 ? 2.617 -35.375 -8.227 1 98.5 5 ALA B O 1
ATOM 2386 N N . ILE B 1 6 ? 4.133 -34 -7.254 1 98.69 6 ILE B N 1
ATOM 2387 C CA . ILE B 1 6 ? 3.18 -33.375 -6.348 1 98.69 6 ILE B CA 1
ATOM 2388 C C . ILE B 1 6 ? 3.24 -31.844 -6.512 1 98.69 6 ILE B C 1
ATOM 2390 O O . ILE B 1 6 ? 4.277 -31.234 -6.262 1 98.69 6 ILE B O 1
ATOM 2394 N N . PHE B 1 7 ? 2.152 -31.219 -7.016 1 98.88 7 PHE B N 1
ATOM 2395 C CA . PHE B 1 7 ? 1.975 -29.766 -7.066 1 98.88 7 PHE B CA 1
ATOM 2396 C C . PHE B 1 7 ? 1.238 -29.281 -5.828 1 98.88 7 PHE B C 1
ATOM 2398 O O . PHE B 1 7 ? 0.249 -29.875 -5.402 1 98.88 7 PHE B O 1
ATOM 2405 N N . PHE B 1 8 ? 1.721 -28.141 -5.234 1 98.81 8 PHE B N 1
ATOM 2406 C CA . PHE B 1 8 ? 0.99 -27.703 -4.051 1 98.81 8 PHE B CA 1
ATOM 2407 C C . PHE B 1 8 ? 1.201 -26.219 -3.797 1 98.81 8 PHE B C 1
ATOM 2409 O O . PHE B 1 8 ? 2.242 -25.672 -4.156 1 98.81 8 PHE B O 1
ATOM 2416 N N . ASP B 1 9 ? 0.183 -25.641 -3.256 1 97.56 9 ASP B N 1
ATOM 2417 C CA . ASP B 1 9 ? 0.247 -24.266 -2.754 1 97.56 9 ASP B CA 1
ATOM 2418 C C . ASP B 1 9 ? 1.107 -24.188 -1.495 1 97.56 9 ASP B C 1
ATOM 2420 O O . ASP B 1 9 ? 1.389 -25.203 -0.86 1 97.56 9 ASP B O 1
ATOM 2424 N N . TRP B 1 10 ? 1.538 -22.969 -1.229 1 96.81 10 TRP B N 1
ATOM 2425 C CA . TRP B 1 10 ? 2.43 -22.797 -0.087 1 96.81 10 TRP B CA 1
ATOM 2426 C C . TRP B 1 10 ? 1.658 -22.328 1.142 1 96.81 10 TRP B C 1
ATOM 2428 O O . TRP B 1 10 ? 1.397 -23.125 2.055 1 96.81 10 TRP B O 1
ATOM 2438 N N . ASP B 1 11 ? 1.126 -21.094 1.092 1 92.75 11 ASP B N 1
ATOM 2439 C CA . ASP B 1 11 ? 0.402 -20.5 2.209 1 92.75 11 ASP B CA 1
ATOM 2440 C C . ASP B 1 11 ? -0.959 -21.156 2.4 1 92.75 11 ASP B C 1
ATOM 2442 O O . ASP B 1 11 ? -1.735 -21.281 1.45 1 92.75 11 ASP B O 1
ATOM 2446 N N . GLY B 1 12 ? -1.198 -21.641 3.588 1 93.31 12 GLY B N 1
ATOM 2447 C CA . GLY B 1 12 ? -2.473 -22.281 3.896 1 93.31 12 GLY B CA 1
ATOM 2448 C C . GLY B 1 12 ? -2.498 -23.75 3.578 1 93.31 12 GLY B C 1
ATOM 2449 O O . GLY B 1 12 ? -3.43 -24.469 3.965 1 93.31 12 GLY B O 1
ATOM 2450 N N . THR B 1 13 ? -1.473 -24.234 2.883 1 96.69 13 THR B N 1
ATOM 2451 C CA . THR B 1 13 ? -1.393 -25.625 2.471 1 96.69 13 THR B CA 1
ATOM 2452 C C . THR B 1 13 ? -0.134 -26.281 3.029 1 96.69 13 THR B C 1
ATOM 2454 O O . THR B 1 13 ? -0.206 -27.078 3.975 1 96.69 13 THR B O 1
ATOM 2457 N N . ALA B 1 14 ? 1.01 -25.906 2.557 1 97.5 14 ALA B N 1
ATOM 2458 C CA . ALA B 1 14 ? 2.262 -26.453 3.076 1 97.5 14 ALA B CA 1
ATOM 2459 C C . ALA B 1 14 ? 2.568 -25.891 4.461 1 97.5 14 ALA B C 1
ATOM 2461 O O . ALA B 1 14 ? 3.082 -26.609 5.324 1 97.5 14 ALA B O 1
ATOM 2462 N N . VAL B 1 15 ? 2.338 -24.609 4.594 1 96 15 VAL B N 1
ATOM 2463 C CA . VAL B 1 15 ? 2.49 -23.938 5.879 1 96 15 VAL B CA 1
ATOM 2464 C C . VAL B 1 15 ? 1.213 -23.156 6.211 1 96 15 VAL B C 1
ATOM 2466 O O . VAL B 1 15 ? 0.438 -22.812 5.316 1 96 15 VAL B O 1
ATOM 2469 N N . LYS B 1 16 ? 1.017 -22.906 7.438 1 90.62 16 LYS B N 1
ATOM 2470 C CA . LYS B 1 16 ? -0.189 -22.188 7.84 1 90.62 16 LYS B CA 1
ATOM 2471 C C . LYS B 1 16 ? -0.177 -20.75 7.312 1 90.62 16 LYS B C 1
ATOM 2473 O O . LYS B 1 16 ? -1.208 -20.234 6.875 1 90.62 16 LYS B O 1
ATOM 2478 N N . SER B 1 17 ? 0.986 -20.172 7.496 1 87.44 17 SER B N 1
ATOM 2479 C CA . SER B 1 17 ? 1.181 -18.812 6.984 1 87.44 17 SER B CA 1
ATOM 2480 C C . SER B 1 17 ? 2.639 -18.562 6.613 1 87.44 17 SER B C 1
ATOM 2482 O O . SER B 1 17 ? 3.523 -19.328 7.016 1 87.44 17 SER B O 1
ATOM 2484 N N . ARG B 1 18 ? 2.875 -17.422 5.914 1 80.38 18 ARG B N 1
ATOM 2485 C CA . ARG B 1 18 ? 4.207 -17.125 5.391 1 80.38 18 ARG B CA 1
ATOM 2486 C C . ARG B 1 18 ? 5.207 -16.906 6.52 1 80.38 18 ARG B C 1
ATOM 2488 O O . ARG B 1 18 ? 6.418 -17.016 6.312 1 80.38 18 ARG B O 1
ATOM 2495 N N . LYS B 1 19 ? 4.727 -16.609 7.66 1 82.5 19 LYS B N 1
ATOM 2496 C CA . LYS B 1 19 ? 5.625 -16.297 8.766 1 82.5 19 LYS B CA 1
ATOM 2497 C C . LYS B 1 19 ? 5.902 -17.547 9.609 1 82.5 19 LYS B C 1
ATOM 2499 O O . LYS B 1 19 ? 6.754 -17.516 10.508 1 82.5 19 LYS B O 1
ATOM 2504 N N . GLU B 1 20 ? 5.238 -18.641 9.219 1 85.31 20 GLU B N 1
ATOM 2505 C CA . GLU B 1 20 ? 5.367 -19.859 10.008 1 85.31 20 GLU B CA 1
ATOM 2506 C C . GLU B 1 20 ? 6.68 -20.578 9.695 1 85.31 20 GLU B C 1
ATOM 2508 O O . GLU B 1 20 ? 7.16 -20.547 8.562 1 85.31 20 GLU B O 1
ATOM 2513 N N . PRO B 1 21 ? 7.18 -21.172 10.797 1 89.44 21 PRO B N 1
ATOM 2514 C CA . PRO B 1 21 ? 8.367 -21.984 10.547 1 89.44 21 PRO B CA 1
ATOM 2515 C C . PRO B 1 21 ? 8.133 -23.078 9.508 1 89.44 21 PRO B C 1
ATOM 2517 O O . PRO B 1 21 ? 7.043 -23.672 9.461 1 89.44 21 PRO B O 1
ATOM 2520 N N . VAL B 1 22 ? 9.18 -23.422 8.742 1 95.38 22 VAL B N 1
ATOM 2521 C CA . VAL B 1 22 ? 9.008 -24.328 7.609 1 95.38 22 VAL B CA 1
ATOM 2522 C C . VAL B 1 22 ? 9.617 -25.688 7.938 1 95.38 22 VAL B C 1
ATOM 2524 O O . VAL B 1 22 ? 9.555 -26.609 7.125 1 95.38 22 VAL B O 1
ATOM 2527 N N . ASP B 1 23 ? 10.109 -25.938 9.102 1 94.94 23 ASP B N 1
ATOM 2528 C CA . ASP B 1 23 ? 10.906 -27.109 9.445 1 94.94 23 ASP B CA 1
ATOM 2529 C C . ASP B 1 23 ? 10.102 -28.391 9.234 1 94.94 23 ASP B C 1
ATOM 2531 O O . ASP B 1 23 ? 10.602 -29.359 8.656 1 94.94 23 ASP B O 1
ATOM 2535 N N . SER B 1 24 ? 8.93 -28.453 9.688 1 95.31 24 SER B N 1
ATOM 2536 C CA . SER B 1 24 ? 8.109 -29.672 9.625 1 95.31 24 SER B CA 1
ATOM 2537 C C . SER B 1 24 ? 7.879 -30.094 8.18 1 95.31 24 SER B C 1
ATOM 2539 O O . SER B 1 24 ? 8.07 -31.266 7.836 1 95.31 24 SER B O 1
ATOM 2541 N N . VAL B 1 25 ? 7.52 -29.172 7.336 1 97.44 25 VAL B N 1
ATOM 2542 C CA . VAL B 1 25 ? 7.211 -29.547 5.961 1 97.44 25 VAL B CA 1
ATOM 2543 C C . VAL B 1 25 ? 8.508 -29.859 5.207 1 97.44 25 VAL B C 1
ATOM 2545 O O . VAL B 1 25 ? 8.539 -30.75 4.359 1 97.44 25 VAL B O 1
ATOM 2548 N N . VAL B 1 26 ? 9.5 -29.141 5.504 1 97.81 26 VAL B N 1
ATOM 2549 C CA . VAL B 1 26 ? 10.789 -29.344 4.852 1 97.81 26 VAL B CA 1
ATOM 2550 C C . VAL B 1 26 ? 11.297 -30.75 5.102 1 97.81 26 VAL B C 1
ATOM 2552 O O . VAL B 1 26 ? 11.812 -31.406 4.191 1 97.81 26 VAL B O 1
ATOM 2555 N N . GLU B 1 27 ? 11.141 -31.219 6.309 1 97.25 27 GLU B N 1
ATOM 2556 C CA . GLU B 1 27 ? 11.57 -32.562 6.645 1 97.25 27 GLU B CA 1
ATOM 2557 C C . GLU B 1 27 ? 10.82 -33.625 5.816 1 97.25 27 GLU B C 1
ATOM 2559 O O . GLU B 1 27 ? 11.406 -34.594 5.375 1 97.25 27 GLU B O 1
ATOM 2564 N N . LEU B 1 28 ? 9.641 -33.438 5.652 1 97.56 28 LEU B N 1
ATOM 2565 C CA . LEU B 1 28 ? 8.82 -34.344 4.852 1 97.56 28 LEU B CA 1
ATOM 2566 C C . LEU B 1 28 ? 9.195 -34.25 3.375 1 97.56 28 LEU B C 1
ATOM 2568 O O . LEU B 1 28 ? 9.273 -35.25 2.682 1 97.56 28 LEU B O 1
ATOM 2572 N N . MET B 1 29 ? 9.445 -33.062 2.896 1 98.12 29 MET B N 1
ATOM 2573 C CA . MET B 1 29 ? 9.828 -32.844 1.505 1 98.12 29 MET B CA 1
ATOM 2574 C C . MET B 1 29 ? 11.164 -33.531 1.198 1 98.12 29 MET B C 1
ATOM 2576 O O . MET B 1 29 ? 11.336 -34.094 0.126 1 98.12 29 MET B O 1
ATOM 2580 N N . LYS B 1 30 ? 12.078 -33.406 2.139 1 97.38 30 LYS B N 1
ATOM 2581 C CA . LYS B 1 30 ? 13.383 -34.031 1.961 1 97.38 30 LYS B CA 1
ATOM 2582 C C . LYS B 1 30 ? 13.25 -35.5 1.575 1 97.38 30 LYS B C 1
ATOM 2584 O O . LYS B 1 30 ? 13.914 -35.969 0.649 1 97.38 30 LYS B O 1
ATOM 2589 N N . LYS B 1 31 ? 12.438 -36.125 2.277 1 95.88 31 LYS B N 1
ATOM 2590 C CA . LYS B 1 31 ? 12.258 -37.562 2.074 1 95.88 31 LYS B CA 1
ATOM 2591 C C . LYS B 1 31 ? 11.742 -37.875 0.668 1 95.88 31 LYS B C 1
ATOM 2593 O O . LYS B 1 31 ? 12.242 -38.75 -0.011 1 95.88 31 LYS B O 1
ATOM 2598 N N . LEU B 1 32 ? 10.812 -37.156 0.206 1 97.25 32 LEU B N 1
ATOM 2599 C CA . LEU B 1 32 ? 10.195 -37.375 -1.097 1 97.25 32 LEU B CA 1
ATOM 2600 C C . LEU B 1 32 ? 11.133 -36.938 -2.223 1 97.25 32 LEU B C 1
ATOM 2602 O O . LEU B 1 32 ? 11.266 -37.656 -3.227 1 97.25 32 LEU B O 1
ATOM 2606 N N . LEU B 1 33 ? 11.781 -35.844 -2.014 1 97.69 33 LEU B N 1
ATOM 2607 C CA . LEU B 1 33 ? 12.727 -35.344 -3.008 1 97.69 33 LEU B CA 1
ATOM 2608 C C . LEU B 1 33 ? 13.867 -36.312 -3.217 1 97.69 33 LEU B C 1
ATOM 2610 O O . LEU B 1 33 ? 14.32 -36.531 -4.344 1 97.69 33 LEU B O 1
ATOM 2614 N N . SER B 1 34 ? 14.273 -36.906 -2.176 1 95.5 34 SER B N 1
ATOM 2615 C CA . SER B 1 34 ? 15.375 -37.875 -2.244 1 95.5 34 SER B CA 1
ATOM 2616 C C . SER B 1 34 ? 14.953 -39.156 -2.977 1 95.5 34 SER B C 1
ATOM 2618 O O . SER B 1 34 ? 15.805 -39.906 -3.455 1 95.5 34 SER B O 1
ATOM 2620 N N . LYS B 1 35 ? 13.719 -39.406 -3.055 1 94.5 35 LYS B N 1
ATOM 2621 C CA . LYS B 1 35 ? 13.195 -40.594 -3.742 1 94.5 35 LYS B CA 1
ATOM 2622 C C . LYS B 1 35 ? 12.758 -40.25 -5.16 1 94.5 35 LYS B C 1
ATOM 2624 O O . LYS B 1 35 ? 11.898 -40.906 -5.73 1 94.5 35 LYS B O 1
ATOM 2629 N N . ASP B 1 36 ? 13.109 -39.094 -5.625 1 94.69 36 ASP B N 1
ATOM 2630 C CA . ASP B 1 36 ? 12.945 -38.656 -7.004 1 94.69 36 ASP B CA 1
ATOM 2631 C C . ASP B 1 36 ? 11.5 -38.25 -7.293 1 94.69 36 ASP B C 1
ATOM 2633 O O . ASP B 1 36 ? 11.047 -38.344 -8.438 1 94.69 36 ASP B O 1
ATOM 2637 N N . VAL B 1 37 ? 10.781 -38.031 -6.273 1 96.94 37 VAL B N 1
ATOM 2638 C CA . VAL B 1 37 ? 9.469 -37.438 -6.461 1 96.94 37 VAL B CA 1
ATOM 2639 C C . VAL B 1 37 ? 9.633 -35.938 -6.777 1 96.94 37 VAL B C 1
ATOM 2641 O O . VAL B 1 37 ? 10.359 -35.219 -6.082 1 96.94 37 VAL B O 1
ATOM 2644 N N . LYS B 1 38 ? 9.016 -35.469 -7.832 1 98.19 38 LYS B N 1
ATOM 2645 C CA . LYS B 1 38 ? 9.055 -34.062 -8.164 1 98.19 38 LYS B CA 1
ATOM 2646 C C . LYS B 1 38 ? 8.055 -33.281 -7.316 1 98.19 38 LYS B C 1
ATOM 2648 O O . LYS B 1 38 ? 6.883 -33.625 -7.23 1 98.19 38 LYS B O 1
ATOM 2653 N N . MET B 1 39 ? 8.594 -32.281 -6.695 1 98.56 39 MET B N 1
ATOM 2654 C CA . MET B 1 39 ? 7.734 -31.422 -5.91 1 98.56 39 MET B CA 1
ATOM 2655 C C . MET B 1 39 ? 7.727 -30 -6.484 1 98.56 39 MET B C 1
ATOM 2657 O O . MET B 1 39 ? 8.781 -29.391 -6.664 1 98.56 39 MET B O 1
ATOM 2661 N N . ILE B 1 40 ? 6.551 -29.5 -6.805 1 98.81 40 ILE B N 1
ATOM 2662 C CA . ILE B 1 40 ? 6.395 -28.203 -7.465 1 98.81 40 ILE B CA 1
ATOM 2663 C C . ILE B 1 40 ? 5.508 -27.297 -6.621 1 98.81 40 ILE B C 1
ATOM 2665 O O . ILE B 1 40 ? 4.305 -27.547 -6.492 1 98.81 40 ILE B O 1
ATOM 2669 N N . ILE B 1 41 ? 6.059 -26.25 -6.086 1 98.69 41 ILE B N 1
ATOM 2670 C CA . ILE B 1 41 ? 5.324 -25.266 -5.305 1 98.69 41 ILE B CA 1
ATOM 2671 C C . ILE B 1 41 ? 4.727 -24.219 -6.23 1 98.69 41 ILE B C 1
ATOM 2673 O O . ILE B 1 41 ? 5.445 -23.578 -7 1 98.69 41 ILE B O 1
ATOM 2677 N N . ILE B 1 42 ? 3.438 -24.031 -6.223 1 98.5 42 ILE B N 1
ATOM 2678 C CA . ILE B 1 42 ? 2.723 -23.047 -7.008 1 98.5 42 ILE B CA 1
ATOM 2679 C C . ILE B 1 42 ? 2.119 -21.984 -6.082 1 98.5 42 ILE B C 1
ATOM 2681 O O . ILE B 1 42 ? 1.221 -22.281 -5.293 1 98.5 42 ILE B O 1
ATOM 2685 N N . SER B 1 43 ? 2.562 -20.766 -6.125 1 96 43 SER B N 1
ATOM 2686 C CA . SER B 1 43 ? 2.119 -19.719 -5.215 1 96 43 SER B CA 1
ATOM 2687 C C . SER B 1 43 ? 1.991 -18.375 -5.934 1 96 43 SER B C 1
ATOM 2689 O O . SER B 1 43 ? 2.686 -18.125 -6.922 1 96 43 SER B O 1
ATOM 2691 N N . GLY B 1 44 ? 1.096 -17.594 -5.48 1 93.5 44 GLY B N 1
ATOM 2692 C CA . GLY B 1 44 ? 0.924 -16.25 -6.031 1 93.5 44 GLY B CA 1
ATOM 2693 C C . GLY B 1 44 ? 1.974 -15.273 -5.551 1 93.5 44 GLY B C 1
ATOM 2694 O O . GLY B 1 44 ? 2.117 -14.188 -6.113 1 93.5 44 GLY B O 1
ATOM 2695 N N . THR B 1 45 ? 2.732 -15.594 -4.566 1 90.94 45 THR B N 1
ATOM 2696 C CA . THR B 1 45 ? 3.725 -14.695 -3.986 1 90.94 45 THR B CA 1
ATOM 2697 C C . THR B 1 45 ? 5.09 -14.906 -4.641 1 90.94 45 THR B C 1
ATOM 2699 O O . THR B 1 45 ? 5.219 -15.695 -5.582 1 90.94 45 THR B O 1
ATOM 2702 N N . THR B 1 46 ? 6.039 -14.148 -4.234 1 91.94 46 THR B N 1
ATOM 2703 C CA . THR B 1 46 ? 7.395 -14.203 -4.773 1 91.94 46 THR B CA 1
ATOM 2704 C C . THR B 1 46 ? 8.32 -14.977 -3.834 1 91.94 46 THR B C 1
ATOM 2706 O O . THR B 1 46 ? 7.922 -15.336 -2.723 1 91.94 46 THR B O 1
ATOM 2709 N N . TYR B 1 47 ? 9.484 -15.258 -4.32 1 94.06 47 TYR B N 1
ATOM 2710 C CA . TYR B 1 47 ? 10.383 -16.188 -3.643 1 94.06 47 TYR B CA 1
ATOM 2711 C C . TYR B 1 47 ? 10.742 -15.68 -2.25 1 94.06 47 TYR B C 1
ATOM 2713 O O . TYR B 1 47 ? 10.898 -16.469 -1.317 1 94.06 47 TYR B O 1
ATOM 2721 N N . ASP B 1 48 ? 10.867 -14.391 -2.104 1 90.81 48 ASP B N 1
ATOM 2722 C CA . ASP B 1 48 ? 11.242 -13.812 -0.817 1 90.81 48 ASP B CA 1
ATOM 2723 C C . ASP B 1 48 ? 10.211 -14.148 0.26 1 90.81 48 ASP B C 1
ATOM 2725 O O . ASP B 1 48 ? 10.516 -14.094 1.453 1 90.81 48 ASP B O 1
ATOM 2729 N N . LYS B 1 49 ? 9.031 -14.531 -0.17 1 91.62 49 LYS B N 1
ATOM 2730 C CA . LYS B 1 49 ? 7.973 -14.859 0.783 1 91.62 49 LYS B CA 1
ATOM 2731 C C . LYS B 1 49 ? 7.914 -16.359 1.04 1 91.62 49 LYS B C 1
ATOM 2733 O O . LYS B 1 49 ? 7.148 -16.828 1.892 1 91.62 49 LYS B O 1
ATOM 2738 N N . ILE B 1 50 ? 8.648 -17.141 0.292 1 95.69 50 ILE B N 1
ATOM 2739 C CA . ILE B 1 50 ? 8.75 -18.578 0.496 1 95.69 50 ILE B CA 1
ATOM 2740 C C . ILE B 1 50 ? 9.93 -18.891 1.416 1 95.69 50 ILE B C 1
ATOM 2742 O O . ILE B 1 50 ? 11.086 -18.812 1.001 1 95.69 50 ILE B O 1
ATOM 2746 N N . ALA B 1 51 ? 9.633 -19.266 2.619 1 95.44 51 ALA B N 1
ATOM 2747 C CA . ALA B 1 51 ? 10.672 -19.516 3.615 1 95.44 51 ALA B CA 1
ATOM 2748 C C . ALA B 1 51 ? 11.672 -18.359 3.676 1 95.44 51 ALA B C 1
ATOM 2750 O O . ALA B 1 51 ? 12.883 -18.594 3.66 1 95.44 51 ALA B O 1
ATOM 2751 N N . ASP B 1 52 ? 11.203 -17.156 3.562 1 91.81 52 ASP B N 1
ATOM 2752 C CA . ASP B 1 52 ? 12 -15.945 3.652 1 91.81 52 ASP B CA 1
ATOM 2753 C C . ASP B 1 52 ? 13.055 -15.891 2.543 1 91.81 52 ASP B C 1
ATOM 2755 O O . ASP B 1 52 ? 14.141 -15.352 2.74 1 91.81 52 ASP B O 1
ATOM 2759 N N . GLY B 1 53 ? 12.75 -16.547 1.474 1 94.44 53 GLY B N 1
ATOM 2760 C CA . GLY B 1 53 ? 13.656 -16.531 0.338 1 94.44 53 GLY B CA 1
ATOM 2761 C C . GLY B 1 53 ? 14.828 -17.484 0.502 1 94.44 53 GLY B C 1
ATOM 2762 O O . GLY B 1 53 ? 15.836 -17.344 -0.187 1 94.44 53 GLY B O 1
ATOM 2763 N N . LYS B 1 54 ? 14.727 -18.438 1.405 1 95.56 54 LYS B N 1
ATOM 2764 C CA . LYS B 1 54 ? 15.867 -19.281 1.734 1 95.56 54 LYS B CA 1
ATOM 2765 C C . LYS B 1 54 ? 15.492 -20.766 1.662 1 95.56 54 LYS B C 1
ATOM 2767 O O . LYS B 1 54 ? 16.156 -21.609 2.266 1 95.56 54 LYS B O 1
ATOM 2772 N N . LEU B 1 55 ? 14.453 -21.094 0.987 1 97.12 55 LEU B N 1
ATOM 2773 C CA . LEU B 1 55 ? 13.977 -22.469 0.93 1 97.12 55 LEU B CA 1
ATOM 2774 C C . LEU B 1 55 ? 15.078 -23.406 0.426 1 97.12 55 LEU B C 1
ATOM 2776 O O . LEU B 1 55 ? 15.227 -24.516 0.928 1 97.12 55 LEU B O 1
ATOM 2780 N N . HIS B 1 56 ? 15.875 -22.969 -0.517 1 97.69 56 HIS B N 1
ATOM 2781 C CA . HIS B 1 56 ? 16.891 -23.797 -1.158 1 97.69 56 HIS B CA 1
ATOM 2782 C C . HIS B 1 56 ? 17.969 -24.219 -0.162 1 97.69 56 HIS B C 1
ATOM 2784 O O . HIS B 1 56 ? 18.641 -25.234 -0.36 1 97.69 56 HIS B O 1
ATOM 2790 N N . GLU B 1 57 ? 18.094 -23.531 0.89 1 97.31 57 GLU B N 1
ATOM 2791 C CA . GLU B 1 57 ? 19.172 -23.781 1.85 1 97.31 57 GLU B CA 1
ATOM 2792 C C . GLU B 1 57 ? 18.875 -25.031 2.686 1 97.31 57 GLU B C 1
ATOM 2794 O O . GLU B 1 57 ? 19.766 -25.562 3.352 1 97.31 57 GLU B O 1
ATOM 2799 N N . TYR B 1 58 ? 17.719 -25.5 2.658 1 97.5 58 TYR B N 1
ATOM 2800 C CA . TYR B 1 58 ? 17.312 -26.609 3.514 1 97.5 58 TYR B CA 1
ATOM 2801 C C . TYR B 1 58 ? 17.594 -27.953 2.84 1 97.5 58 TYR B C 1
ATOM 2803 O O . TYR B 1 58 ? 17.5 -29 3.473 1 97.5 58 TYR B O 1
ATOM 2811 N N . PHE B 1 59 ? 18 -27.969 1.59 1 98.12 59 PHE B N 1
ATOM 2812 C CA . PHE B 1 59 ? 18.062 -29.203 0.816 1 98.12 59 PHE B CA 1
ATOM 2813 C C . PHE B 1 59 ? 19.438 -29.406 0.213 1 98.12 59 PHE B C 1
ATOM 2815 O O . PHE B 1 59 ? 20.172 -28.422 -0.023 1 98.12 59 PHE B O 1
ATOM 2822 N N . THR B 1 60 ? 19.75 -30.672 -0.052 1 97.38 60 THR B N 1
ATOM 2823 C CA . THR B 1 60 ? 20.969 -31 -0.787 1 97.38 60 THR B CA 1
ATOM 2824 C C . THR B 1 60 ? 20.797 -30.719 -2.275 1 97.38 60 THR B C 1
ATOM 2826 O O . THR B 1 60 ? 19.672 -30.547 -2.754 1 97.38 60 THR B O 1
ATOM 2829 N N . LYS B 1 61 ? 21.906 -30.75 -2.982 1 96.56 61 LYS B N 1
ATOM 2830 C CA . LYS B 1 61 ? 21.875 -30.531 -4.426 1 96.56 61 LYS B CA 1
ATOM 2831 C C . LYS B 1 61 ? 21.016 -31.594 -5.117 1 96.56 61 LYS B C 1
ATOM 2833 O O . LYS B 1 61 ? 20.281 -31.297 -6.047 1 96.56 61 LYS B O 1
ATOM 2838 N N . GLN B 1 62 ? 21.203 -32.75 -4.66 1 95.88 62 GLN B N 1
ATOM 2839 C CA . GLN B 1 62 ? 20.438 -33.844 -5.238 1 95.88 62 GLN B CA 1
ATOM 2840 C C . GLN B 1 62 ? 18.938 -33.656 -5.023 1 95.88 62 GLN B C 1
ATOM 2842 O O . GLN B 1 62 ? 18.141 -33.812 -5.957 1 95.88 62 GLN B O 1
ATOM 2847 N N . GLU B 1 63 ? 18.562 -33.344 -3.822 1 97.56 63 GLU B N 1
ATOM 2848 C CA . GLU B 1 63 ? 17.172 -33.062 -3.502 1 97.56 63 GLU B CA 1
ATOM 2849 C C . GLU B 1 63 ? 16.625 -31.906 -4.328 1 97.56 63 GLU B C 1
ATOM 2851 O O . GLU B 1 63 ? 15.531 -32 -4.891 1 97.56 63 GLU B O 1
ATOM 2856 N N . LEU B 1 64 ? 17.406 -30.891 -4.469 1 98.06 64 LEU B N 1
ATOM 2857 C CA . LEU B 1 64 ? 17.016 -29.688 -5.195 1 98.06 64 LEU B CA 1
ATOM 2858 C C . LEU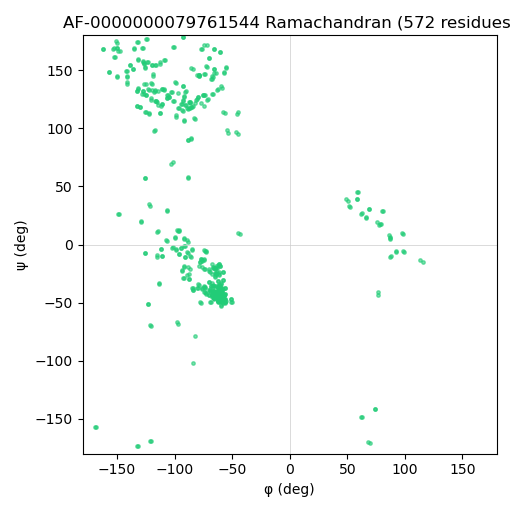 B 1 64 ? 16.766 -30 -6.668 1 98.06 64 LEU B C 1
ATOM 2860 O O . LEU B 1 64 ? 16.031 -29.281 -7.34 1 98.06 64 LEU B O 1
ATOM 2864 N N . GLY B 1 65 ? 17.359 -31 -7.16 1 97.06 65 GLY B N 1
ATOM 2865 C CA . GLY B 1 65 ? 17.141 -31.406 -8.539 1 97.06 65 GLY B CA 1
ATOM 2866 C C . GLY B 1 65 ? 15.711 -31.797 -8.836 1 97.06 65 GLY B C 1
ATOM 2867 O O . GLY B 1 65 ? 15.297 -31.828 -10 1 97.06 65 GLY B O 1
ATOM 2868 N N . ASN B 1 66 ? 14.914 -32.062 -7.777 1 97.62 66 ASN B N 1
ATOM 2869 C CA . ASN B 1 66 ? 13.531 -32.5 -7.922 1 97.62 66 ASN B CA 1
ATOM 2870 C C . ASN B 1 66 ? 12.555 -31.453 -7.383 1 97.62 66 ASN B C 1
ATOM 2872 O O . ASN B 1 66 ? 11.359 -31.719 -7.258 1 97.62 66 ASN B O 1
ATOM 2876 N N . LEU B 1 67 ? 13.062 -30.234 -7.09 1 98.44 67 LEU B N 1
ATOM 2877 C CA . LEU B 1 67 ? 12.25 -29.172 -6.531 1 98.44 67 LEU B CA 1
ATOM 2878 C C . LEU B 1 67 ? 12.062 -28.047 -7.543 1 98.44 67 LEU B C 1
ATOM 2880 O O . LEU B 1 67 ? 13.031 -27.609 -8.188 1 98.44 67 LEU B O 1
ATOM 2884 N N . TYR B 1 68 ? 10.805 -27.594 -7.664 1 98.44 68 TYR B N 1
ATOM 2885 C CA . TYR B 1 68 ? 10.461 -26.5 -8.586 1 98.44 68 TYR B CA 1
ATOM 2886 C C . TYR B 1 68 ? 9.516 -25.516 -7.922 1 98.44 68 TYR B C 1
ATOM 2888 O O . TYR B 1 68 ? 8.766 -25.875 -7.016 1 98.44 68 TYR B O 1
ATOM 2896 N N . LEU B 1 69 ? 9.617 -24.266 -8.375 1 98.38 69 LEU B N 1
ATOM 2897 C CA . LEU B 1 69 ? 8.742 -23.219 -7.855 1 98.38 69 LEU B CA 1
ATOM 2898 C C . LEU B 1 69 ? 8.086 -22.438 -8.992 1 98.38 69 LEU B C 1
ATOM 2900 O O . LEU B 1 69 ? 8.781 -21.906 -9.867 1 98.38 69 LEU B O 1
ATOM 2904 N N . GLY B 1 70 ? 6.789 -22.438 -9.102 1 98.19 70 GLY B N 1
ATOM 2905 C CA . GLY B 1 70 ? 6.012 -21.5 -9.891 1 98.19 70 GLY B CA 1
ATOM 2906 C C . GLY B 1 70 ? 5.41 -20.375 -9.062 1 98.19 70 GLY B C 1
ATOM 2907 O O . GLY B 1 70 ? 4.457 -20.609 -8.312 1 98.19 70 GLY B O 1
ATOM 2908 N N . LEU B 1 71 ? 5.918 -19.172 -9.242 1 97 71 LEU B N 1
ATOM 2909 C CA . LEU B 1 71 ? 5.605 -18.094 -8.312 1 97 71 LEU B CA 1
ATOM 2910 C C . LEU B 1 71 ? 5.086 -16.875 -9.062 1 97 71 LEU B C 1
ATOM 2912 O O . LEU B 1 71 ? 5.074 -16.859 -10.297 1 97 71 LEU B O 1
ATOM 2916 N N . GLY B 1 72 ? 4.57 -15.945 -8.297 1 94.69 72 GLY B N 1
ATOM 2917 C CA . GLY B 1 72 ? 4.195 -14.648 -8.844 1 94.69 72 GLY B CA 1
ATOM 2918 C C . GLY B 1 72 ? 3.002 -14.719 -9.781 1 94.69 72 GLY B C 1
ATOM 2919 O O . GLY B 1 72 ? 2.961 -14.031 -10.797 1 94.69 72 GLY B O 1
ATOM 2920 N N . ARG B 1 73 ? 2.143 -15.617 -9.547 1 94.69 73 ARG B N 1
ATOM 2921 C CA . ARG B 1 73 ? 0.947 -15.719 -10.375 1 94.69 73 ARG B CA 1
ATOM 2922 C C . ARG B 1 73 ? 1.313 -15.938 -11.844 1 94.69 73 ARG B C 1
ATOM 2924 O O . ARG B 1 73 ? 0.833 -15.227 -12.727 1 94.69 73 ARG B O 1
ATOM 2931 N N . GLY B 1 74 ? 2.223 -16.812 -12.047 1 96.56 74 GLY B N 1
ATOM 2932 C CA . GLY B 1 74 ? 2.602 -17.172 -13.406 1 96.56 74 GLY B CA 1
ATOM 2933 C C . GLY B 1 74 ? 3.857 -16.469 -13.883 1 96.56 74 GLY B C 1
ATOM 2934 O O . GLY B 1 74 ? 4.441 -16.844 -14.898 1 96.56 74 GLY B O 1
ATOM 2935 N N . ALA B 1 75 ? 4.422 -15.547 -13.156 1 96.62 75 ALA B N 1
ATOM 2936 C CA . ALA B 1 75 ? 5.488 -14.672 -13.633 1 96.62 75 ALA B CA 1
ATOM 2937 C C . ALA B 1 75 ? 6.836 -15.383 -13.609 1 96.62 75 ALA B C 1
ATOM 2939 O O . ALA B 1 75 ? 7.68 -15.148 -14.477 1 96.62 75 ALA B O 1
ATOM 2940 N N . HIS B 1 76 ? 7.016 -16.203 -12.578 1 96.94 76 HIS B N 1
ATOM 2941 C CA . HIS B 1 76 ? 8.336 -16.781 -12.367 1 96.94 76 HIS B CA 1
ATOM 2942 C C . HIS B 1 76 ? 8.258 -18.297 -12.234 1 96.94 76 HIS B C 1
ATOM 2944 O O . HIS B 1 76 ? 7.434 -18.812 -11.484 1 96.94 76 HIS B O 1
ATOM 2950 N N . ASN B 1 77 ? 9.086 -18.969 -12.93 1 97.88 77 ASN B N 1
ATOM 2951 C CA . ASN B 1 77 ? 9.305 -20.406 -12.766 1 97.88 77 ASN B CA 1
ATOM 2952 C C . ASN B 1 77 ? 10.758 -20.703 -12.406 1 97.88 77 ASN B C 1
ATOM 2954 O O . ASN B 1 77 ? 11.68 -20.266 -13.102 1 97.88 77 ASN B O 1
ATOM 2958 N N . TYR B 1 78 ? 10.875 -21.422 -11.266 1 97.12 78 TYR B N 1
ATOM 2959 C CA . TYR B 1 78 ? 12.227 -21.688 -10.773 1 97.12 78 TYR B CA 1
ATOM 2960 C C . TYR B 1 78 ? 12.5 -23.188 -10.734 1 97.12 78 TYR B C 1
ATOM 2962 O O . TYR B 1 78 ? 11.586 -24 -10.531 1 97.12 78 TYR B O 1
ATOM 2970 N N . SER B 1 79 ? 13.719 -23.531 -10.977 1 97.25 79 SER B N 1
ATOM 2971 C CA . SER B 1 79 ? 14.383 -24.75 -10.508 1 97.25 79 SER B CA 1
ATOM 2972 C C . SER B 1 79 ? 15.617 -24.422 -9.68 1 97.25 79 SER B C 1
ATOM 2974 O O . SER B 1 79 ? 15.75 -23.297 -9.164 1 97.25 79 SER B O 1
ATOM 2976 N N . PHE B 1 80 ? 16.375 -25.438 -9.422 1 96.75 80 PHE B N 1
ATOM 2977 C CA . PHE B 1 80 ? 17.578 -25.203 -8.633 1 96.75 80 PHE B CA 1
ATOM 2978 C C . PHE B 1 80 ? 18.797 -25.859 -9.289 1 96.75 80 PHE B C 1
ATOM 2980 O O . PHE B 1 80 ? 18.688 -26.969 -9.805 1 96.75 80 PHE B O 1
ATOM 2987 N N . LYS B 1 81 ? 19.859 -25.094 -9.359 1 92.62 81 LYS B N 1
ATOM 2988 C CA . LYS B 1 81 ? 21.125 -25.578 -9.883 1 92.62 81 LYS B CA 1
ATOM 2989 C C . LYS B 1 81 ? 22.281 -25.188 -8.953 1 92.62 81 LYS B C 1
ATOM 2991 O O . LYS B 1 81 ? 22.391 -24.031 -8.539 1 92.62 81 LYS B O 1
ATOM 2996 N N . GLU B 1 82 ? 23.141 -26.141 -8.641 1 92.56 82 GLU B N 1
ATOM 2997 C CA . GLU B 1 82 ? 24.312 -25.922 -7.777 1 92.56 82 GLU B CA 1
ATOM 2998 C C . GLU B 1 82 ? 23.906 -25.266 -6.461 1 92.56 82 GLU B C 1
ATOM 3000 O O . GLU B 1 82 ? 24.547 -24.328 -6.004 1 92.56 82 GLU B O 1
ATOM 3005 N N . GLY B 1 83 ? 22.75 -25.594 -6.035 1 93.31 83 GLY B N 1
ATOM 3006 C CA . GLY B 1 83 ? 22.297 -25.172 -4.719 1 93.31 83 GLY B CA 1
ATOM 3007 C C . GLY B 1 83 ? 21.641 -23.812 -4.719 1 93.31 83 GLY B C 1
ATOM 3008 O O . GLY B 1 83 ? 21.281 -23.281 -3.664 1 93.31 83 GLY B O 1
ATOM 3009 N N . LYS B 1 84 ? 21.469 -23.25 -5.852 1 94.25 84 LYS B N 1
ATOM 3010 C CA . LYS B 1 84 ? 20.891 -21.922 -5.957 1 94.25 84 LYS B CA 1
ATOM 3011 C C . LYS B 1 84 ? 19.688 -21.906 -6.891 1 94.25 84 LYS B C 1
ATOM 3013 O O . LYS B 1 84 ? 19.594 -22.734 -7.797 1 94.25 84 LYS B O 1
ATOM 3018 N N . PRO B 1 85 ? 18.781 -20.969 -6.621 1 95.25 85 PRO B N 1
ATOM 3019 C CA . PRO B 1 85 ? 17.641 -20.859 -7.531 1 95.25 85 PRO B CA 1
ATOM 3020 C C . PRO B 1 85 ? 18.047 -20.5 -8.953 1 95.25 85 PRO B C 1
ATOM 3022 O O . PRO B 1 85 ? 18.938 -19.672 -9.148 1 95.25 85 PRO B O 1
ATOM 3025 N N . LEU B 1 86 ? 17.484 -21.203 -9.852 1 93.94 86 LEU B N 1
ATOM 3026 C CA . LEU B 1 86 ? 17.656 -20.938 -11.273 1 93.94 86 LEU B CA 1
ATOM 3027 C C . LEU B 1 86 ? 16.328 -20.562 -11.914 1 93.94 86 LEU B C 1
ATOM 3029 O O . LEU B 1 86 ? 15.367 -21.344 -11.883 1 93.94 86 LEU B O 1
ATOM 3033 N N . LEU B 1 87 ? 16.297 -19.422 -12.523 1 92.25 87 LEU B N 1
ATOM 3034 C CA . LEU B 1 87 ? 15.102 -18.953 -13.211 1 92.25 87 LEU B CA 1
ATOM 3035 C C . LEU B 1 87 ? 15.016 -19.531 -14.617 1 92.25 87 LEU B C 1
ATOM 3037 O O . LEU B 1 87 ? 15.969 -19.422 -15.398 1 92.25 87 LEU B O 1
ATOM 3041 N N . HIS B 1 88 ? 13.984 -20.297 -14.945 1 88.69 88 HIS B N 1
ATOM 3042 C CA . HIS B 1 88 ? 13.766 -20.875 -16.266 1 88.69 88 HIS B CA 1
ATOM 3043 C C . HIS B 1 88 ? 13.109 -19.875 -17.203 1 88.69 88 HIS B C 1
ATOM 3045 O O . HIS B 1 88 ? 13.703 -19.469 -18.203 1 88.69 88 HIS B O 1
ATOM 3051 N N . LYS B 1 89 ? 11.82 -19.719 -17.047 1 82.31 89 LYS B N 1
ATOM 3052 C CA . LYS B 1 89 ? 11.023 -18.797 -17.859 1 82.31 89 LYS B CA 1
ATOM 3053 C C . LYS B 1 89 ? 10.352 -17.734 -17 1 82.31 89 LYS B C 1
ATOM 3055 O O . LYS B 1 89 ? 9.898 -18.016 -15.891 1 82.31 89 LYS B O 1
ATOM 3060 N N . GLU B 1 90 ? 10.531 -16.578 -17.547 1 86.31 90 GLU B N 1
ATOM 3061 C CA . GLU B 1 90 ? 9.844 -15.445 -16.938 1 86.31 90 GLU B CA 1
ATOM 3062 C C . GLU B 1 90 ? 8.867 -14.805 -17.906 1 86.31 90 GLU B C 1
ATOM 3064 O O . GLU B 1 90 ? 9.133 -14.727 -19.109 1 86.31 90 GLU B O 1
ATOM 3069 N N . PHE B 1 91 ? 7.75 -14.648 -17.344 1 89.81 91 PHE B N 1
ATOM 3070 C CA . PHE B 1 91 ? 6.754 -13.891 -18.094 1 89.81 91 PHE B CA 1
ATOM 3071 C C . PHE B 1 91 ? 6.652 -12.461 -17.578 1 89.81 91 PHE B C 1
ATOM 3073 O O . PHE B 1 91 ? 5.648 -12.086 -16.969 1 89.81 91 PHE B O 1
ATOM 3080 N N . LEU B 1 92 ? 7.66 -11.773 -17.875 1 92.19 92 LEU B N 1
ATOM 3081 C CA . LEU B 1 92 ? 7.691 -10.375 -17.453 1 92.19 92 LEU B CA 1
ATOM 3082 C C . LEU B 1 92 ? 7.301 -9.445 -18.594 1 92.19 92 LEU B C 1
ATOM 3084 O O . LEU B 1 92 ? 7.676 -9.68 -19.75 1 92.19 92 LEU B O 1
ATOM 3088 N N . PRO B 1 93 ? 6.57 -8.492 -18.281 1 94.81 93 PRO B N 1
ATOM 3089 C CA . PRO B 1 93 ? 6.156 -7.551 -19.312 1 94.81 93 PRO B CA 1
ATOM 3090 C C . PRO B 1 93 ? 7.285 -6.617 -19.75 1 94.81 93 PRO B C 1
ATOM 3092 O O . PRO B 1 93 ? 8.188 -6.332 -18.953 1 94.81 93 PRO B O 1
ATOM 3095 N N . SER B 1 94 ? 7.25 -6.262 -21.016 1 95.38 94 SER B N 1
ATOM 3096 C CA . SER B 1 94 ? 8.039 -5.102 -21.422 1 95.38 94 SER B CA 1
ATOM 3097 C C . SER B 1 94 ? 7.59 -3.846 -20.672 1 95.38 94 SER B C 1
ATOM 3099 O O . SER B 1 94 ? 6.539 -3.838 -20.031 1 95.38 94 SER B O 1
ATOM 3101 N N . GLN B 1 95 ? 8.422 -2.855 -20.766 1 95.56 95 GLN B N 1
ATOM 3102 C CA . GLN B 1 95 ? 8.047 -1.591 -20.141 1 95.56 95 GLN B CA 1
ATOM 3103 C C . GLN B 1 95 ? 6.715 -1.086 -20.688 1 95.56 95 GLN B C 1
ATOM 3105 O O . GLN B 1 95 ? 5.863 -0.61 -19.922 1 95.56 95 GLN B O 1
ATOM 3110 N N . GLU B 1 96 ? 6.555 -1.168 -21.953 1 96.81 96 GLU B N 1
ATOM 3111 C CA . GLU B 1 96 ? 5.309 -0.745 -22.594 1 96.81 96 GLU B CA 1
ATOM 3112 C C . GLU B 1 96 ? 4.121 -1.552 -22.078 1 96.81 96 GLU B C 1
ATOM 3114 O O . GLU B 1 96 ? 3.062 -0.992 -21.781 1 96.81 96 GLU B O 1
ATOM 3119 N N . GLU B 1 97 ? 4.27 -2.85 -22.016 1 97.19 97 GLU B N 1
ATOM 3120 C CA . GLU B 1 97 ? 3.209 -3.707 -21.484 1 97.19 97 GLU B CA 1
ATOM 3121 C C . GLU B 1 97 ? 2.883 -3.359 -20.031 1 97.19 97 GLU B C 1
ATOM 3123 O O . GLU B 1 97 ? 1.714 -3.328 -19.641 1 97.19 97 GLU B O 1
ATOM 3128 N N . LYS B 1 98 ? 3.951 -3.129 -19.344 1 97.31 98 LYS B N 1
ATOM 3129 C CA . LYS B 1 98 ? 3.771 -2.734 -17.953 1 97.31 98 LYS B CA 1
ATOM 3130 C C . LYS B 1 98 ? 2.932 -1.465 -17.844 1 97.31 98 LYS B C 1
ATOM 3132 O O . LYS B 1 98 ? 2.016 -1.388 -17.016 1 97.31 98 LYS B O 1
ATOM 3137 N N . LEU B 1 99 ? 3.223 -0.502 -18.594 1 98.25 99 LEU B N 1
ATOM 3138 C CA . LEU B 1 99 ? 2.48 0.753 -18.609 1 98.25 99 LEU B CA 1
ATOM 3139 C C . LEU B 1 99 ? 1.023 0.519 -18.984 1 98.25 99 LEU B C 1
ATOM 3141 O O . LEU B 1 99 ? 0.121 1.147 -18.438 1 98.25 99 LEU B O 1
ATOM 3145 N N . LYS B 1 100 ? 0.823 -0.377 -19.922 1 98.5 100 LYS B N 1
ATOM 3146 C CA . LYS B 1 100 ? -0.541 -0.698 -20.328 1 98.5 100 LYS B CA 1
ATOM 3147 C C . LYS B 1 100 ? -1.31 -1.378 -19.203 1 98.5 100 LYS B C 1
ATOM 3149 O O . LYS B 1 100 ? -2.488 -1.091 -18.984 1 98.5 100 LYS B O 1
ATOM 3154 N N . ILE B 1 101 ? -0.648 -2.295 -18.5 1 98.44 101 ILE B N 1
ATOM 3155 C CA . ILE B 1 101 ? -1.281 -2.961 -17.359 1 98.44 101 ILE B CA 1
ATOM 3156 C C . ILE B 1 101 ? -1.625 -1.934 -16.281 1 98.44 101 ILE B C 1
ATOM 3158 O O . ILE B 1 101 ? -2.758 -1.891 -15.797 1 98.44 101 ILE B O 1
ATOM 3162 N N . HIS B 1 102 ? -0.631 -1.085 -15.945 1 98.69 102 HIS B N 1
ATOM 3163 C CA . HIS B 1 102 ? -0.849 -0.041 -14.945 1 98.69 102 HIS B CA 1
ATOM 3164 C C . HIS B 1 102 ? -2.012 0.862 -15.344 1 98.69 102 HIS B C 1
ATOM 3166 O O . HIS B 1 102 ? -2.873 1.17 -14.516 1 98.69 102 HIS B O 1
ATOM 3172 N N . GLY B 1 103 ? -1.979 1.27 -16.594 1 98.75 103 GLY B N 1
ATOM 3173 C CA . GLY B 1 103 ? -3.045 2.123 -17.094 1 98.75 103 GLY B CA 1
ATOM 3174 C C . GLY B 1 103 ? -4.414 1.476 -17.016 1 98.75 103 GLY B C 1
ATOM 3175 O O . GLY B 1 103 ? -5.406 2.143 -16.719 1 98.75 103 GLY B O 1
ATOM 3176 N N . SER B 1 104 ? -4.496 0.209 -17.281 1 98.75 104 SER B N 1
ATOM 3177 C CA . SER B 1 104 ? -5.758 -0.521 -17.25 1 98.75 104 SER B CA 1
ATOM 3178 C C . SER B 1 104 ? -6.332 -0.586 -15.836 1 98.75 104 SER B C 1
ATOM 3180 O O . SER B 1 104 ? -7.523 -0.348 -15.633 1 98.75 104 SER B O 1
ATOM 3182 N N . VAL B 1 105 ? -5.5 -0.906 -14.922 1 98.75 105 VAL B N 1
ATOM 3183 C CA . VAL B 1 105 ? -5.949 -1.014 -13.539 1 98.75 105 VAL B CA 1
ATOM 3184 C C . VAL B 1 105 ? -6.312 0.37 -13.008 1 98.75 105 VAL B C 1
ATOM 3186 O O . VAL B 1 105 ? -7.262 0.515 -12.227 1 98.75 105 VAL B O 1
ATOM 3189 N N . PHE B 1 106 ? -5.57 1.384 -13.438 1 98.75 106 PHE B N 1
ATOM 3190 C CA . PHE B 1 106 ? -5.883 2.744 -13.023 1 98.75 106 PHE B CA 1
ATOM 3191 C C . PHE B 1 106 ? -7.234 3.184 -13.578 1 98.75 106 PHE B C 1
ATOM 3193 O O . PHE B 1 106 ? -7.996 3.873 -12.898 1 98.75 106 PHE B O 1
ATOM 3200 N N . LEU B 1 107 ? -7.516 2.848 -14.836 1 98.62 107 LEU B N 1
ATOM 3201 C CA . LEU B 1 107 ? -8.828 3.145 -15.398 1 98.62 107 LEU B CA 1
ATOM 3202 C C . LEU B 1 107 ? -9.938 2.525 -14.547 1 98.62 107 LEU B C 1
ATOM 3204 O O . LEU B 1 107 ? -10.984 3.145 -14.336 1 98.62 107 LEU B O 1
ATOM 3208 N N . LEU B 1 108 ? -9.734 1.309 -14.117 1 98.62 108 LEU B N 1
ATOM 3209 C CA . LEU B 1 108 ? -10.703 0.669 -13.234 1 98.62 108 LEU B CA 1
ATOM 3210 C C . LEU B 1 108 ? -10.836 1.439 -11.93 1 98.62 108 LEU B C 1
ATOM 3212 O O . LEU B 1 108 ? -11.953 1.683 -11.453 1 98.62 108 LEU B O 1
ATOM 3216 N N . HIS B 1 109 ? -9.75 1.789 -11.328 1 98.56 109 HIS B N 1
ATOM 3217 C CA . HIS B 1 109 ? -9.727 2.609 -10.117 1 98.56 109 HIS B CA 1
ATOM 3218 C C . HIS B 1 109 ? -10.562 3.871 -10.297 1 98.56 109 HIS B C 1
ATOM 3220 O O . HIS B 1 109 ? -11.398 4.188 -9.445 1 98.56 109 HIS B O 1
ATOM 3226 N N . GLN B 1 110 ? -10.344 4.586 -11.398 1 98.5 110 GLN B N 1
ATOM 3227 C CA . GLN B 1 110 ? -11.078 5.812 -11.68 1 98.5 110 GLN B CA 1
ATOM 3228 C C . GLN B 1 110 ? -12.57 5.527 -11.852 1 98.5 110 GLN B C 1
ATOM 3230 O O . GLN B 1 110 ? -13.414 6.293 -11.383 1 98.5 110 GLN B O 1
ATOM 3235 N N . HIS B 1 111 ? -12.836 4.449 -12.562 1 98.31 111 HIS B N 1
ATOM 3236 C CA . HIS B 1 111 ? -14.219 4.055 -12.789 1 98.31 111 HIS B CA 1
ATOM 3237 C C . HIS B 1 111 ? -14.945 3.777 -11.477 1 98.31 111 HIS B C 1
ATOM 3239 O O . HIS B 1 111 ? -16.062 4.234 -11.273 1 98.31 111 HIS B O 1
ATOM 3245 N N . LEU B 1 112 ? -14.336 3.031 -10.617 1 97.62 112 LEU B N 1
ATOM 3246 C CA . LEU B 1 112 ? -14.922 2.705 -9.32 1 97.62 112 LEU B CA 1
ATOM 3247 C C . LEU B 1 112 ? -15.25 3.973 -8.539 1 97.62 112 LEU B C 1
ATOM 3249 O O . LEU B 1 112 ? -16.328 4.082 -7.945 1 97.62 112 LEU B O 1
ATOM 3253 N N . LEU B 1 113 ? -14.312 4.879 -8.586 1 97.38 113 LEU B N 1
ATOM 3254 C CA . LEU B 1 113 ? -14.523 6.133 -7.871 1 97.38 113 LEU B CA 1
ATOM 3255 C C . LEU B 1 113 ? -15.625 6.957 -8.539 1 97.38 113 LEU B C 1
ATOM 3257 O O . LEU B 1 113 ? -16.531 7.445 -7.867 1 97.38 113 LEU B O 1
ATOM 3261 N N . ARG B 1 114 ? -15.547 7.125 -9.789 1 97.5 114 ARG B N 1
ATOM 3262 C CA . ARG B 1 114 ? -16.438 7.992 -10.555 1 97.5 114 ARG B CA 1
ATOM 3263 C C . ARG B 1 114 ? -17.859 7.461 -10.539 1 97.5 114 ARG B C 1
ATOM 3265 O O . ARG B 1 114 ? -18.812 8.211 -10.297 1 97.5 114 ARG B O 1
ATOM 3272 N N . GLU B 1 115 ? -18.062 6.164 -10.773 1 97.19 115 GLU B N 1
ATOM 3273 C CA . GLU B 1 115 ? -19.391 5.586 -10.992 1 97.19 115 GLU B CA 1
ATOM 3274 C C . GLU B 1 115 ? -20 5.094 -9.68 1 97.19 115 GLU B C 1
ATOM 3276 O O . GLU B 1 115 ? -21.219 5.102 -9.523 1 97.19 115 GLU B O 1
ATOM 3281 N N . TYR B 1 116 ? -19.125 4.695 -8.75 1 96.44 116 TYR B N 1
ATOM 3282 C CA . TYR B 1 116 ? -19.672 3.996 -7.594 1 96.44 116 TYR B CA 1
ATOM 3283 C C . TYR B 1 116 ? -19.25 4.664 -6.293 1 96.44 116 TYR B C 1
ATOM 3285 O O . TYR B 1 116 ? -19.719 4.285 -5.215 1 96.44 116 TYR B O 1
ATOM 3293 N N . GLY B 1 117 ? -18.359 5.645 -6.348 1 94.94 117 GLY B N 1
ATOM 3294 C CA . GLY B 1 117 ? -17.859 6.281 -5.141 1 94.94 117 GLY B CA 1
ATOM 3295 C C . GLY B 1 117 ? -17.031 5.352 -4.27 1 94.94 117 GLY B C 1
ATOM 3296 O O . GLY B 1 117 ? -16.953 5.531 -3.053 1 94.94 117 GLY B O 1
ATOM 3297 N N . LEU B 1 118 ? -16.484 4.316 -4.863 1 94.88 118 LEU B N 1
ATOM 3298 C CA . LEU B 1 118 ? -15.703 3.33 -4.129 1 94.88 118 LEU B CA 1
ATOM 3299 C C . LEU B 1 118 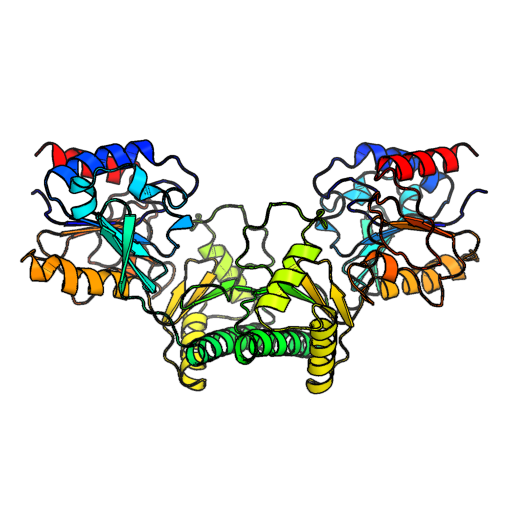? -14.219 3.67 -4.176 1 94.88 118 LEU B C 1
ATOM 3301 O O . LEU B 1 118 ? -13.625 3.736 -5.258 1 94.88 118 LEU B O 1
ATOM 3305 N N . ASP B 1 119 ? -13.633 3.85 -3.025 1 94.75 119 ASP B N 1
ATOM 3306 C CA . ASP B 1 119 ? -12.203 4.125 -2.924 1 94.75 119 ASP B CA 1
ATOM 3307 C C . ASP B 1 119 ? -11.383 2.846 -3.076 1 94.75 119 ASP B C 1
ATOM 3309 O O . ASP B 1 119 ? -11.812 1.773 -2.646 1 94.75 119 ASP B O 1
ATOM 3313 N N . SER B 1 120 ? -10.266 3.002 -3.662 1 95.69 120 SER B N 1
ATOM 3314 C CA . SER B 1 120 ? -9.344 1.88 -3.805 1 95.69 120 SER B CA 1
ATOM 3315 C C . SER B 1 120 ? -7.898 2.357 -3.891 1 95.69 120 SER B C 1
ATOM 3317 O O . SER B 1 120 ? -7.645 3.543 -4.117 1 95.69 120 SER B O 1
ATOM 3319 N N . ASP B 1 121 ? -6.965 1.487 -3.65 1 96.56 121 ASP B N 1
ATOM 3320 C CA . ASP B 1 121 ? -5.535 1.709 -3.846 1 96.56 121 ASP B CA 1
ATOM 3321 C C . ASP B 1 121 ? -4.941 0.656 -4.777 1 96.56 121 ASP B C 1
ATOM 3323 O O . ASP B 1 121 ? -5.516 -0.419 -4.957 1 96.56 121 ASP B O 1
ATOM 3327 N N . ILE B 1 122 ? -3.836 1.002 -5.379 1 97.38 122 ILE B N 1
ATOM 3328 C CA . ILE B 1 122 ? -3.223 0.077 -6.324 1 97.38 122 ILE B CA 1
ATOM 3329 C C . ILE B 1 122 ? -1.774 -0.19 -5.922 1 97.38 122 ILE B C 1
ATOM 3331 O O . ILE B 1 122 ? -1.022 0.743 -5.629 1 97.38 122 ILE B O 1
ATOM 3335 N N . VAL B 1 123 ? -1.413 -1.385 -5.832 1 96.19 123 VAL B N 1
ATOM 3336 C CA . VAL B 1 123 ? -0.018 -1.812 -5.812 1 96.19 123 VAL B CA 1
ATOM 3337 C C . VAL B 1 123 ? 0.436 -2.16 -7.23 1 96.19 123 VAL B C 1
ATOM 3339 O O . VAL B 1 123 ? -0.035 -3.137 -7.816 1 96.19 123 VAL B O 1
ATOM 3342 N N . PHE B 1 124 ? 1.372 -1.38 -7.695 1 97.31 124 PHE B N 1
ATOM 3343 C CA . PHE B 1 124 ? 1.798 -1.541 -9.086 1 97.31 124 PHE B CA 1
ATOM 3344 C C . PHE B 1 124 ? 3 -2.473 -9.172 1 97.31 124 PHE B C 1
ATOM 3346 O O . PHE B 1 124 ? 3.277 -3.033 -10.234 1 97.31 124 PHE B O 1
ATOM 3353 N N . THR B 1 125 ? 3.686 -2.576 -8.07 1 93 125 THR B N 1
ATOM 3354 C CA . THR B 1 125 ? 5.016 -3.176 -8.109 1 93 125 THR B CA 1
ATOM 3355 C C . THR B 1 125 ? 4.93 -4.691 -7.934 1 93 125 THR B C 1
ATOM 3357 O O . THR B 1 125 ? 5.488 -5.238 -6.977 1 93 125 THR B O 1
ATOM 3360 N N . ARG B 1 126 ? 4.23 -5.34 -8.734 1 92.88 126 ARG B N 1
ATOM 3361 C CA . ARG B 1 126 ? 4.215 -6.793 -8.891 1 92.88 126 ARG B CA 1
ATOM 3362 C C . ARG B 1 126 ? 4.875 -7.207 -10.203 1 92.88 126 ARG B C 1
ATOM 3364 O O . ARG B 1 126 ? 5.047 -6.383 -11.102 1 92.88 126 ARG B O 1
ATOM 3371 N N . PRO B 1 127 ? 5.32 -8.43 -10.32 1 92.88 127 PRO B N 1
ATOM 3372 C CA . PRO B 1 127 ? 6.137 -8.82 -11.469 1 92.88 127 PRO B CA 1
ATOM 3373 C C . PRO B 1 127 ? 5.422 -8.609 -12.805 1 92.88 127 PRO B C 1
ATOM 3375 O O . PRO B 1 127 ? 6.008 -8.07 -13.742 1 92.88 127 PRO B O 1
ATOM 3378 N N . ASN B 1 128 ? 4.188 -9.008 -12.953 1 95.88 128 ASN B N 1
ATOM 3379 C CA . ASN B 1 128 ? 3.502 -8.859 -14.234 1 95.88 128 ASN B CA 1
ATOM 3380 C C . ASN B 1 128 ? 2.004 -8.648 -14.039 1 95.88 128 ASN B C 1
ATOM 3382 O O . ASN B 1 128 ? 1.203 -9.047 -14.883 1 95.88 128 ASN B O 1
ATOM 3386 N N . TYR B 1 129 ? 1.69 -8.094 -12.867 1 96.69 129 TYR B N 1
ATOM 3387 C CA . TYR B 1 129 ? 0.312 -7.754 -12.531 1 96.69 129 TYR B CA 1
ATOM 3388 C C . TYR B 1 129 ? 0.261 -6.609 -11.531 1 96.69 129 TYR B C 1
ATOM 3390 O O . TYR B 1 129 ? 1.298 -6.164 -11.031 1 96.69 129 TYR B O 1
ATOM 3398 N N . CYS B 1 130 ? -0.939 -6.062 -11.352 1 97.31 130 CYS B N 1
ATOM 3399 C CA . CYS B 1 130 ? -1.229 -5.098 -10.289 1 97.31 130 CYS B CA 1
ATOM 3400 C C . CYS B 1 130 ? -2.248 -5.656 -9.305 1 97.31 130 CYS B C 1
ATOM 3402 O O . CYS B 1 130 ? -3.029 -6.543 -9.656 1 97.31 130 CYS B O 1
ATOM 3404 N N . LYS B 1 131 ? -2.191 -5.156 -8.117 1 96.25 131 LYS B N 1
ATOM 3405 C CA . LYS B 1 131 ? -3.211 -5.453 -7.113 1 96.25 131 LYS B CA 1
ATOM 3406 C C . LYS B 1 131 ? -4.062 -4.223 -6.812 1 96.25 131 LYS B C 1
ATOM 3408 O O . LYS B 1 131 ? -3.529 -3.154 -6.496 1 96.25 131 LYS B O 1
ATOM 3413 N N . LEU B 1 132 ? -5.277 -4.379 -7.027 1 96.88 132 LEU B N 1
ATOM 3414 C CA . LEU B 1 132 ? -6.234 -3.35 -6.641 1 96.88 132 LEU B CA 1
ATOM 3415 C C . LEU B 1 132 ? -6.867 -3.674 -5.293 1 96.88 132 LEU B C 1
ATOM 3417 O O . LEU B 1 132 ? -7.559 -4.688 -5.156 1 96.88 132 LEU B O 1
ATOM 3421 N N . ASP B 1 133 ? -6.645 -2.832 -4.332 1 94.88 133 ASP B N 1
ATOM 3422 C CA . ASP B 1 133 ? -7.199 -3.006 -2.992 1 94.88 133 ASP B CA 1
ATOM 3423 C C . ASP B 1 133 ? -8.609 -2.432 -2.9 1 94.88 133 ASP B C 1
ATOM 3425 O O . ASP B 1 133 ? -8.797 -1.215 -2.979 1 94.88 133 ASP B O 1
ATOM 3429 N N . LEU B 1 134 ? -9.531 -3.303 -2.619 1 91.94 134 LEU B N 1
ATOM 3430 C CA . LEU B 1 134 ? -10.938 -2.898 -2.627 1 91.94 134 LEU B CA 1
ATOM 3431 C C . LEU B 1 134 ? -11.445 -2.67 -1.207 1 91.94 134 LEU B C 1
ATOM 3433 O O . LEU B 1 134 ? -12.594 -2.271 -1.013 1 91.94 134 LEU B O 1
ATOM 3437 N N . MET B 1 135 ? -10.609 -2.906 -0.239 1 88.94 135 MET B N 1
ATOM 3438 C CA . MET B 1 135 ? -11.031 -2.803 1.155 1 88.94 135 MET B CA 1
ATOM 3439 C C . MET B 1 135 ? -10.172 -1.796 1.91 1 88.94 135 MET B C 1
ATOM 3441 O O . MET B 1 135 ? -9.828 -2.014 3.076 1 88.94 135 MET B O 1
ATOM 3445 N N . VAL B 1 136 ? -9.758 -0.786 1.298 1 86.31 136 VAL B N 1
ATOM 3446 C CA . VAL B 1 136 ? -8.797 0.174 1.822 1 86.31 136 VAL B CA 1
ATOM 3447 C C . VAL B 1 136 ? -9.359 0.851 3.068 1 86.31 136 VAL B C 1
ATOM 3449 O O . VAL B 1 136 ? -8.609 1.239 3.967 1 86.31 136 VAL B O 1
ATOM 3452 N N . ASN B 1 137 ? -10.562 1.112 3.193 1 76.81 137 ASN B N 1
ATOM 3453 C CA . ASN B 1 137 ? -11.172 1.827 4.312 1 76.81 137 ASN B CA 1
ATOM 3454 C C . ASN B 1 137 ? -11.578 0.875 5.434 1 76.81 137 ASN B C 1
ATOM 3456 O O . ASN B 1 137 ? -12.18 1.295 6.426 1 76.81 137 ASN B O 1
ATOM 3460 N N . HIS B 1 138 ? -11.258 -0.3 5.223 1 67.56 138 HIS B N 1
ATOM 3461 C CA . HIS B 1 138 ? -11.711 -1.258 6.227 1 67.56 138 HIS B CA 1
ATOM 3462 C C . HIS B 1 138 ? -10.531 -1.87 6.969 1 67.56 138 HIS B C 1
ATOM 3464 O O . HIS B 1 138 ? -9.469 -2.086 6.387 1 67.56 138 HIS B O 1
ATOM 3470 N N . ASP B 1 139 ? -10.578 -1.617 8.328 1 57.19 139 ASP B N 1
ATOM 3471 C CA . ASP B 1 139 ? -9.555 -2.148 9.227 1 57.19 139 ASP B CA 1
ATOM 3472 C C . ASP B 1 139 ? -9.289 -3.623 8.945 1 57.19 139 ASP B C 1
ATOM 3474 O O . ASP B 1 139 ? -10.195 -4.453 9.023 1 57.19 139 ASP B O 1
ATOM 3478 N N . ARG B 1 140 ? -8.273 -3.617 8.195 1 49.72 140 ARG B N 1
ATOM 3479 C CA . ARG B 1 140 ? -7.922 -5 7.883 1 49.72 140 ARG B CA 1
ATOM 3480 C C . ARG B 1 140 ? -7.203 -5.656 9.055 1 49.72 140 ARG B C 1
ATOM 3482 O O . ARG B 1 140 ? -6.422 -5.012 9.758 1 49.72 140 ARG B O 1
ATOM 3489 N N . SER B 1 141 ? -7.805 -6.73 9.492 1 42.78 141 SER B N 1
ATOM 3490 C CA . SER B 1 141 ? -6.98 -7.574 10.352 1 42.78 141 SER B CA 1
ATOM 3491 C C . SER B 1 141 ? -5.73 -8.047 9.625 1 42.78 141 SER B C 1
ATOM 3493 O O . SER B 1 141 ? -5.691 -8.078 8.391 1 42.78 141 SER B O 1
ATOM 3495 N N . ASP B 1 142 ? -4.625 -8.055 10.148 1 41.53 142 ASP B N 1
ATOM 3496 C CA . ASP B 1 142 ? -3.311 -8.484 9.688 1 41.53 142 ASP B CA 1
ATOM 3497 C C . ASP B 1 142 ? -3.391 -9.836 8.977 1 41.53 142 ASP B C 1
ATOM 3499 O O . ASP B 1 142 ? -2.363 -10.438 8.648 1 41.53 142 ASP B O 1
ATOM 3503 N N . ASN B 1 143 ? -4.586 -10.359 8.68 1 40.59 143 ASN B N 1
ATOM 3504 C CA . ASN B 1 143 ? -4.602 -11.727 8.172 1 40.59 143 ASN B CA 1
ATOM 3505 C C . ASN B 1 143 ? -4.504 -11.766 6.652 1 40.59 143 ASN B C 1
ATOM 3507 O O . ASN B 1 143 ? -5.238 -11.047 5.965 1 40.59 143 ASN B O 1
ATOM 3511 N N . LEU B 1 144 ? -3.512 -12.375 6.016 1 39.16 144 LEU B N 1
ATOM 3512 C CA . LEU B 1 144 ? -3.104 -12.438 4.617 1 39.16 144 LEU B CA 1
ATOM 3513 C C . LEU B 1 144 ? -3.98 -13.422 3.842 1 39.16 144 LEU B C 1
ATOM 3515 O O . LEU B 1 144 ? -3.908 -13.484 2.611 1 39.16 144 LEU B O 1
ATOM 3519 N N . PHE B 1 145 ? -4.734 -14.383 4.547 1 40.16 145 PHE B N 1
ATOM 3520 C CA . PHE B 1 145 ? -5.547 -15.367 3.842 1 40.16 145 PHE B CA 1
ATOM 3521 C C . PHE B 1 145 ? -7.027 -15.125 4.082 1 40.16 145 PHE B C 1
ATOM 3523 O O . PHE B 1 145 ? -7.402 -14.414 5.02 1 40.16 145 PHE B O 1
ATOM 3530 N N . LEU B 1 146 ? -7.898 -15.633 3.121 1 48.53 146 LEU B N 1
ATOM 3531 C CA . LEU B 1 146 ? -9.344 -15.422 3.143 1 48.53 146 LEU B CA 1
ATOM 3532 C C . LEU B 1 146 ? -9.938 -15.859 4.477 1 48.53 146 LEU B C 1
ATOM 3534 O O . LEU B 1 146 ? -9.766 -17.016 4.887 1 48.53 146 LEU B O 1
ATOM 3538 N N . GLN B 1 147 ? -10.172 -15.023 5.332 1 54.34 147 GLN B N 1
ATOM 3539 C CA . GLN B 1 147 ? -10.891 -15.359 6.555 1 54.34 147 GLN B CA 1
ATOM 3540 C C . GLN B 1 147 ? -12.398 -15.398 6.312 1 54.34 147 GLN B C 1
ATOM 3542 O O . GLN B 1 147 ? -12.898 -14.766 5.379 1 54.34 147 GLN B O 1
ATOM 3547 N N . GLU B 1 148 ? -12.891 -16.344 7.082 1 55.59 148 GLU B N 1
ATOM 3548 C CA . GLU B 1 148 ? -14.352 -16.406 7.086 1 55.59 148 GLU B CA 1
ATOM 3549 C C . GLU B 1 148 ? -14.961 -15.016 7.215 1 55.59 148 GLU B C 1
ATOM 3551 O O . GLU B 1 148 ? -14.531 -14.219 8.047 1 55.59 148 GLU B O 1
ATOM 3556 N N . GLY B 1 149 ? -15.625 -14.617 6.176 1 65.69 149 GLY B N 1
ATOM 3557 C CA . GLY B 1 149 ? -16.391 -13.391 6.305 1 65.69 149 GLY B CA 1
ATOM 3558 C C . GLY B 1 149 ? -15.859 -12.266 5.445 1 65.69 149 GLY B C 1
ATOM 3559 O O . GLY B 1 149 ? -16.562 -11.281 5.188 1 65.69 149 GLY B O 1
ATOM 3560 N N . GLU B 1 150 ? -14.602 -12.508 4.938 1 69.81 150 GLU B N 1
ATOM 3561 C CA . GLU B 1 150 ? -14.047 -11.422 4.137 1 69.81 150 GLU B CA 1
ATOM 3562 C C . GLU B 1 150 ? -14.789 -11.281 2.811 1 69.81 150 GLU B C 1
ATOM 3564 O O . GLU B 1 150 ? -15.055 -10.172 2.355 1 69.81 150 GLU B O 1
ATOM 3569 N N . THR B 1 151 ? -15.023 -12.414 2.24 1 75.19 151 THR B N 1
ATOM 3570 C CA . THR B 1 151 ? -15.742 -12.383 0.971 1 75.19 151 THR B CA 1
ATOM 3571 C C . THR B 1 151 ? -17.125 -11.75 1.145 1 75.19 151 THR B C 1
ATOM 3573 O O . THR B 1 151 ? -17.547 -10.938 0.315 1 75.19 151 THR B O 1
ATOM 3576 N N . GLU B 1 152 ? -17.656 -12.148 2.174 1 77.25 152 GLU B N 1
ATOM 3577 C CA . GLU B 1 152 ? -18.969 -11.586 2.461 1 77.25 152 GLU B CA 1
ATOM 3578 C C . GLU B 1 152 ? -18.875 -10.086 2.711 1 77.25 152 GLU B C 1
ATOM 3580 O O . GLU B 1 152 ? -19.734 -9.32 2.244 1 77.25 152 GLU B O 1
ATOM 3585 N N . MET B 1 153 ? -17.922 -9.719 3.4 1 81.38 153 MET B N 1
ATOM 3586 C CA . MET B 1 153 ? -17.703 -8.305 3.686 1 81.38 153 MET B CA 1
ATOM 3587 C C . MET B 1 153 ? -17.469 -7.516 2.398 1 81.38 153 MET B C 1
ATOM 3589 O O . MET B 1 153 ? -18.031 -6.434 2.219 1 81.38 153 MET B O 1
ATOM 3593 N N . LEU B 1 154 ? -16.688 -8.094 1.577 1 84.56 154 LEU B N 1
ATOM 3594 C CA . LEU B 1 154 ? -16.406 -7.426 0.308 1 84.56 154 LEU B CA 1
ATOM 3595 C C . LEU B 1 154 ? -17.672 -7.305 -0.529 1 84.56 154 LEU B C 1
ATOM 3597 O O . LEU B 1 154 ? -17.953 -6.246 -1.103 1 84.56 154 LEU B O 1
ATOM 3601 N N . GLN B 1 155 ? -18.391 -8.344 -0.6 1 83.81 155 GLN B N 1
ATOM 3602 C CA . GLN B 1 155 ? -19.641 -8.312 -1.359 1 83.81 155 GLN B CA 1
ATOM 3603 C C . GLN B 1 155 ? -20.594 -7.238 -0.818 1 83.81 155 GLN B C 1
ATOM 3605 O O . GLN B 1 155 ? -21.25 -6.539 -1.588 1 83.81 155 GLN B O 1
ATOM 3610 N N . ASP B 1 156 ? -20.594 -7.184 0.457 1 86.69 156 ASP B N 1
ATOM 3611 C CA . ASP B 1 156 ? -21.422 -6.164 1.09 1 86.69 156 ASP B CA 1
ATOM 3612 C C . ASP B 1 156 ? -20.969 -4.762 0.698 1 86.69 156 ASP B C 1
ATOM 3614 O O . ASP B 1 156 ? -21.797 -3.893 0.41 1 86.69 156 ASP B O 1
ATOM 3618 N N . ILE B 1 157 ? -19.719 -4.586 0.688 1 87.5 157 ILE B N 1
ATOM 3619 C CA . ILE B 1 157 ? -19.156 -3.295 0.314 1 87.5 157 ILE B CA 1
ATOM 3620 C C . ILE B 1 157 ? -19.531 -2.965 -1.129 1 87.5 157 ILE B C 1
ATOM 3622 O O . ILE B 1 157 ? -20 -1.863 -1.418 1 87.5 157 ILE B O 1
ATOM 3626 N N . LEU B 1 158 ? -19.328 -3.904 -2.008 1 90.94 158 LEU B N 1
ATOM 3627 C CA . LEU B 1 158 ? -19.594 -3.689 -3.424 1 90.94 158 LEU B CA 1
ATOM 3628 C C . LEU B 1 158 ? -21.078 -3.41 -3.652 1 90.94 158 LEU B C 1
ATOM 3630 O O . LEU B 1 158 ? -21.438 -2.49 -4.395 1 90.94 158 LEU B O 1
ATOM 3634 N N . HIS B 1 159 ? -21.906 -4.098 -2.965 1 91.19 159 HIS B N 1
ATOM 3635 C CA . HIS B 1 159 ? -23.344 -3.91 -3.1 1 91.19 159 HIS B CA 1
ATOM 3636 C C . HIS B 1 159 ? -23.766 -2.545 -2.572 1 91.19 159 HIS B C 1
ATOM 3638 O O . HIS B 1 159 ? -24.625 -1.884 -3.17 1 91.19 159 HIS B O 1
ATOM 3644 N N . LYS B 1 160 ? -23.234 -2.217 -1.491 1 92.12 160 LYS B N 1
ATOM 3645 C CA . LYS B 1 160 ? -23.547 -0.921 -0.894 1 92.12 160 LYS B CA 1
ATOM 3646 C C . LYS B 1 160 ? -23.203 0.221 -1.846 1 92.12 160 LYS B C 1
ATOM 3648 O O . LYS B 1 160 ? -23.859 1.262 -1.839 1 92.12 160 LYS B O 1
ATOM 3653 N N . HIS B 1 161 ? -22.203 0.007 -2.658 1 94.44 161 HIS B N 1
ATOM 3654 C CA . HIS B 1 161 ? -21.781 1.041 -3.596 1 94.44 161 HIS B CA 1
ATOM 3655 C C . HIS B 1 161 ? -22.5 0.895 -4.934 1 94.44 161 HIS B C 1
ATOM 3657 O O . HIS B 1 161 ? -22.188 1.608 -5.891 1 94.44 161 HIS B O 1
ATOM 3663 N N . GLY B 1 162 ? -23.328 -0.093 -5.047 1 94.12 162 GLY B N 1
ATOM 3664 C CA . GLY B 1 162 ? -24.156 -0.219 -6.234 1 94.12 162 GLY B CA 1
ATOM 3665 C C . GLY B 1 162 ? -23.578 -1.177 -7.262 1 94.12 162 GLY B C 1
ATOM 3666 O O . GLY B 1 162 ? -24.031 -1.211 -8.406 1 94.12 162 GLY B O 1
ATOM 3667 N N . ILE B 1 163 ? -22.562 -1.897 -6.906 1 94 163 ILE B N 1
ATOM 3668 C CA . ILE B 1 163 ? -22 -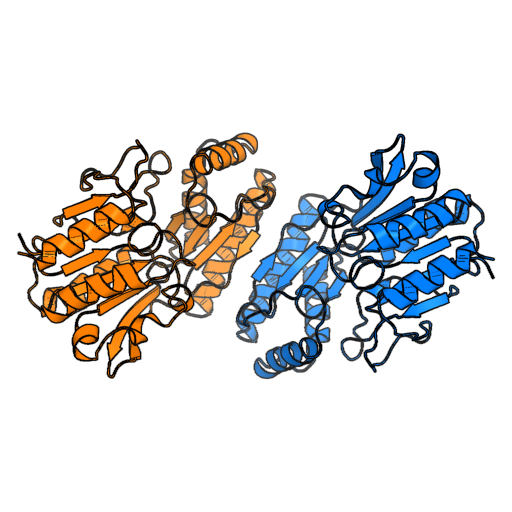2.906 -7.793 1 94 163 ILE B CA 1
ATOM 3669 C C . ILE B 1 163 ? -22.719 -4.234 -7.594 1 94 163 ILE B C 1
ATOM 3671 O O . ILE B 1 163 ? -22.281 -5.074 -6.801 1 94 163 ILE B O 1
ATOM 3675 N N . ARG B 1 164 ? -23.734 -4.441 -8.32 1 90.12 164 ARG B N 1
ATOM 3676 C CA . ARG B 1 164 ? -24.734 -5.465 -8.055 1 90.12 164 ARG B CA 1
ATOM 3677 C C . ARG B 1 164 ? -24.188 -6.855 -8.367 1 90.12 164 ARG B C 1
ATOM 3679 O O . ARG B 1 164 ? -24.5 -7.82 -7.656 1 90.12 164 ARG B O 1
ATOM 3686 N N . GLU B 1 165 ? -23.375 -6.945 -9.438 1 90.25 165 GLU B N 1
ATOM 3687 C CA . GLU B 1 165 ? -22.875 -8.266 -9.812 1 90.25 165 GLU B CA 1
ATOM 3688 C C . GLU B 1 165 ? -21.625 -8.625 -9.023 1 90.25 165 GLU B C 1
ATOM 3690 O O . GLU B 1 165 ? -21.062 -9.703 -9.211 1 90.25 165 GLU B O 1
ATOM 3695 N N . GLY B 1 166 ? -21.188 -7.668 -8.234 1 89.88 166 GLY B N 1
ATOM 3696 C CA . GLY B 1 166 ? -20.094 -7.949 -7.305 1 89.88 166 GLY B CA 1
ATOM 3697 C C . GLY B 1 166 ? -18.75 -8.07 -7.98 1 89.88 166 GLY B C 1
ATOM 3698 O O . GLY B 1 166 ? -18.453 -7.328 -8.922 1 89.88 166 GLY B O 1
ATOM 3699 N N . LEU B 1 167 ? -17.984 -8.961 -7.531 1 90.31 167 LEU B N 1
ATOM 3700 C CA . LEU B 1 167 ? -16.594 -9.109 -7.938 1 90.31 167 LEU B CA 1
ATOM 3701 C C . LEU B 1 167 ? -16.5 -9.523 -9.406 1 90.31 167 LEU B C 1
ATOM 3703 O O . LEU B 1 167 ? -15.555 -9.125 -10.102 1 90.31 167 LEU B O 1
ATOM 3707 N N . ILE B 1 168 ? -17.391 -10.312 -9.844 1 91.81 168 ILE B N 1
ATOM 3708 C CA . ILE B 1 168 ? -17.344 -10.805 -11.219 1 91.81 168 ILE B CA 1
ATOM 3709 C C . ILE B 1 168 ? -17.422 -9.625 -12.188 1 91.81 168 ILE B C 1
ATOM 3711 O O . ILE B 1 168 ? -16.781 -9.633 -13.242 1 91.81 168 ILE B O 1
ATOM 3715 N N . GLU B 1 169 ? -18.172 -8.656 -11.836 1 94.06 169 GLU B N 1
ATOM 3716 C CA . GLU B 1 169 ? -18.266 -7.441 -12.641 1 94.06 169 GLU B CA 1
ATOM 3717 C C . GLU B 1 169 ? -16.922 -6.707 -12.695 1 94.06 169 GLU B C 1
ATOM 3719 O O . GLU B 1 169 ? -16.516 -6.238 -13.758 1 94.06 169 GLU B O 1
ATOM 3724 N N . LEU B 1 170 ? -16.281 -6.633 -11.602 1 95.06 170 LEU B N 1
ATOM 3725 C CA . LEU B 1 170 ? -15.008 -5.926 -11.531 1 95.06 170 LEU B CA 1
ATOM 3726 C C . LEU B 1 170 ? -13.938 -6.652 -12.344 1 95.06 170 LEU B C 1
ATOM 3728 O O . LEU B 1 170 ? -13.109 -6.02 -13 1 95.06 170 LEU B O 1
ATOM 3732 N N . MET B 1 171 ? -13.953 -7.914 -12.258 1 95.69 171 MET B N 1
ATOM 3733 C CA . MET B 1 171 ? -13.016 -8.703 -13.047 1 95.69 171 MET B CA 1
ATOM 3734 C C . MET B 1 171 ? -13.219 -8.477 -14.539 1 95.69 171 MET B C 1
ATOM 3736 O O . MET B 1 171 ? -12.258 -8.273 -15.281 1 95.69 171 MET B O 1
ATOM 3740 N N . LYS B 1 172 ? -14.453 -8.492 -14.93 1 96.56 172 LYS B N 1
ATOM 3741 C CA . LYS B 1 172 ? -14.781 -8.234 -16.328 1 96.56 172 LYS B CA 1
ATOM 3742 C C . LYS B 1 172 ? -14.344 -6.836 -16.75 1 96.56 172 LYS B C 1
ATOM 3744 O O . LYS B 1 172 ? -13.797 -6.648 -17.844 1 96.56 172 LYS B O 1
ATOM 3749 N N . LEU B 1 173 ? -14.594 -5.898 -15.914 1 97.81 173 LEU B N 1
ATOM 3750 C CA . LEU B 1 173 ? -14.195 -4.523 -16.203 1 97.81 173 LEU B CA 1
ATOM 3751 C C . LEU B 1 173 ? -12.68 -4.414 -16.359 1 97.81 173 LEU B C 1
ATOM 3753 O O . LEU B 1 173 ? -12.195 -3.725 -17.25 1 97.81 173 LEU B O 1
ATOM 3757 N N . ALA B 1 174 ? -11.945 -5.062 -15.461 1 98.19 174 ALA B N 1
ATOM 3758 C CA . ALA B 1 174 ? -10.484 -5.051 -15.555 1 98.19 174 ALA B CA 1
ATOM 3759 C C . ALA B 1 174 ? -10.016 -5.574 -16.906 1 98.19 174 ALA B C 1
ATOM 3761 O O . ALA B 1 174 ? -9.156 -4.965 -17.547 1 98.19 174 ALA B O 1
ATOM 3762 N N . GLU B 1 175 ? -10.547 -6.652 -17.344 1 98.38 175 GLU B N 1
ATOM 3763 C CA . GLU B 1 175 ? -10.18 -7.25 -18.625 1 98.38 175 GLU B CA 1
ATOM 3764 C C . GLU B 1 175 ? -10.594 -6.352 -19.797 1 98.38 175 GLU B C 1
ATOM 3766 O O . GLU B 1 175 ? -9.844 -6.199 -20.766 1 98.38 175 GLU B O 1
ATOM 3771 N N . ASP B 1 176 ? -11.758 -5.754 -19.688 1 98.62 176 ASP B N 1
ATOM 3772 C CA . ASP B 1 176 ? -12.227 -4.836 -20.719 1 98.62 176 ASP B CA 1
ATOM 3773 C C . ASP B 1 176 ? -11.305 -3.627 -20.844 1 98.62 176 ASP B C 1
ATOM 3775 O O . ASP B 1 176 ? -11 -3.182 -21.953 1 98.62 176 ASP B O 1
ATOM 3779 N N . PHE B 1 177 ? -10.898 -3.1 -19.75 1 98.56 177 PHE B N 1
ATOM 3780 C CA . PHE B 1 177 ? -9.992 -1.959 -19.781 1 98.56 177 PHE B CA 1
ATOM 3781 C C . PHE B 1 177 ? -8.641 -2.357 -20.359 1 98.56 177 PHE B C 1
ATOM 3783 O O . PHE B 1 177 ? -7.988 -1.556 -21.031 1 98.56 177 PHE B O 1
ATOM 3790 N N . GLY B 1 178 ? -8.211 -3.605 -20.047 1 98.56 178 GLY B N 1
ATOM 3791 C CA . GLY B 1 178 ? -7.035 -4.121 -20.734 1 98.56 178 GLY B CA 1
ATOM 3792 C C . GLY B 1 178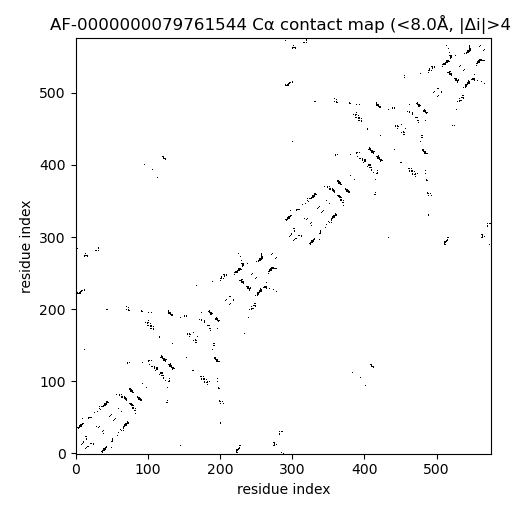 ? -7.164 -4.109 -22.25 1 98.56 178 GLY B C 1
ATOM 3793 O O . GLY B 1 178 ? -6.289 -3.596 -22.938 1 98.56 178 GLY B O 1
ATOM 3794 N N . LYS B 1 179 ? -8.289 -4.648 -22.734 1 98.44 179 LYS B N 1
ATOM 3795 C CA . LYS B 1 179 ? -8.547 -4.676 -24.172 1 98.44 179 LYS B CA 1
ATOM 3796 C C . LYS B 1 179 ? -8.531 -3.268 -24.75 1 98.44 179 LYS B C 1
ATOM 3798 O O . LYS B 1 179 ? -7.945 -3.035 -25.812 1 98.44 179 LYS B O 1
ATOM 3803 N N . LYS B 1 180 ? -9.141 -2.379 -24.078 1 98.12 180 LYS B N 1
ATOM 3804 C CA . LYS B 1 180 ? -9.172 -0.986 -24.516 1 98.12 180 LYS B CA 1
ATOM 3805 C C . LYS B 1 180 ? -7.762 -0.411 -24.609 1 98.12 180 LYS B C 1
ATOM 3807 O O . LYS B 1 180 ? -7.484 0.412 -25.484 1 98.12 180 LYS B O 1
ATOM 3812 N N . ASN B 1 181 ? -6.934 -0.864 -23.75 1 97.75 181 ASN B N 1
ATOM 3813 C CA . ASN B 1 181 ? -5.559 -0.369 -23.734 1 97.75 181 ASN B CA 1
ATOM 3814 C C . ASN B 1 181 ? -4.645 -1.231 -24.594 1 97.75 181 ASN B C 1
ATOM 3816 O O . ASN B 1 181 ? -3.422 -1.086 -24.547 1 97.75 181 ASN B O 1
ATOM 3820 N N . GLY B 1 182 ? -5.164 -2.178 -25.297 1 97.94 182 GLY B N 1
ATOM 3821 C CA . GLY B 1 182 ? -4.414 -2.977 -26.25 1 97.94 182 GLY B CA 1
ATOM 3822 C C . GLY B 1 182 ? -3.609 -4.086 -25.609 1 97.94 182 GLY B C 1
ATOM 3823 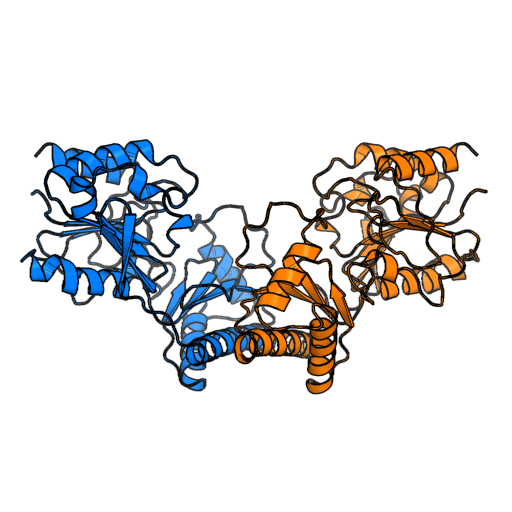O O . GLY B 1 182 ? -2.533 -4.445 -26.094 1 97.94 182 GLY B O 1
ATOM 3824 N N . ILE B 1 183 ? -4.027 -4.609 -24.516 1 98.25 183 ILE B N 1
ATOM 3825 C CA . ILE B 1 183 ? -3.328 -5.699 -23.844 1 98.25 183 ILE B CA 1
ATOM 3826 C C . ILE B 1 183 ? -4.34 -6.688 -23.266 1 98.25 183 ILE B C 1
ATOM 3828 O O . ILE B 1 183 ? -5.418 -6.289 -22.812 1 98.25 183 ILE B O 1
ATOM 3832 N N . THR B 1 184 ? -4.027 -7.926 -23.266 1 97.88 184 THR 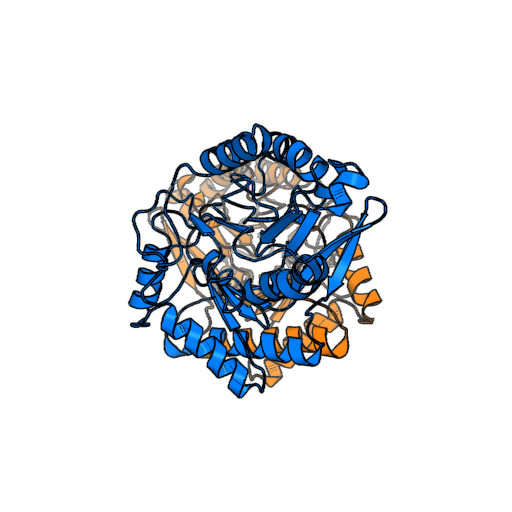B N 1
ATOM 3833 C CA . THR B 1 184 ? -4.883 -8.945 -22.656 1 97.88 184 THR B CA 1
ATOM 3834 C C . THR B 1 184 ? -4.559 -9.102 -21.172 1 97.88 184 THR B C 1
ATOM 3836 O O . THR B 1 184 ? -3.443 -9.477 -20.812 1 97.88 184 THR B O 1
ATOM 3839 N N . ILE B 1 185 ? -5.488 -8.828 -20.375 1 97.5 185 ILE B N 1
ATOM 3840 C CA . ILE B 1 185 ? -5.348 -8.914 -18.922 1 97.5 185 ILE B CA 1
ATOM 3841 C C . ILE B 1 185 ? -6.164 -10.094 -18.391 1 97.5 185 ILE B C 1
ATOM 3843 O O . ILE B 1 185 ? -7.297 -10.312 -18.828 1 97.5 185 ILE B O 1
ATOM 3847 N N . LYS B 1 186 ? -5.559 -10.836 -17.562 1 97.12 186 LYS B N 1
ATOM 3848 C CA . LYS B 1 186 ? -6.25 -11.859 -16.781 1 97.12 186 LYS B CA 1
ATOM 3849 C C . LYS B 1 186 ? -6.504 -11.375 -15.352 1 97.12 186 LYS B C 1
ATOM 3851 O O . LYS B 1 186 ? -5.57 -10.984 -14.648 1 97.12 186 LYS B O 1
ATOM 3856 N N . ALA B 1 187 ? -7.762 -11.398 -14.969 1 96.69 187 ALA B N 1
ATOM 3857 C CA . ALA B 1 187 ? -8.133 -10.93 -13.633 1 96.69 187 ALA B CA 1
ATOM 3858 C C . ALA B 1 187 ? -8.398 -12.109 -12.695 1 96.69 187 ALA B C 1
ATOM 3860 O O . ALA B 1 187 ? -9.055 -13.078 -13.086 1 96.69 187 ALA B O 1
ATOM 3861 N N . THR B 1 188 ? -7.836 -12.094 -11.531 1 94.75 188 THR B N 1
ATOM 3862 C CA . THR B 1 188 ? -8.102 -13.016 -10.43 1 94.75 188 THR B CA 1
ATOM 3863 C C . THR B 1 188 ? -8.305 -12.25 -9.125 1 94.75 188 THR B C 1
ATOM 3865 O O . THR B 1 188 ? -8.273 -11.016 -9.109 1 94.75 188 THR B O 1
ATOM 3868 N N . THR B 1 189 ? -8.68 -12.992 -8.086 1 89.56 189 THR B N 1
ATOM 3869 C CA . THR B 1 189 ? -8.891 -12.305 -6.816 1 89.56 189 THR B CA 1
ATOM 3870 C C . THR B 1 189 ? -8.594 -13.227 -5.645 1 89.56 189 THR B C 1
ATOM 3872 O O . THR B 1 189 ? -8.797 -14.445 -5.738 1 89.56 189 THR B O 1
ATOM 3875 N N . ASP B 1 190 ? -8.031 -12.641 -4.578 1 75.69 190 ASP B N 1
ATOM 3876 C CA . ASP B 1 190 ? -7.93 -13.352 -3.307 1 75.69 190 ASP B CA 1
ATOM 3877 C C . ASP B 1 190 ? -8.93 -12.797 -2.291 1 75.69 190 ASP B C 1
ATOM 3879 O O . ASP B 1 190 ? -8.688 -12.852 -1.083 1 75.69 190 ASP B O 1
ATOM 3883 N N . ALA B 1 191 ? -10.039 -12.297 -2.742 1 70.56 191 ALA B N 1
ATOM 3884 C CA . ALA B 1 191 ? -11.125 -11.688 -1.976 1 70.56 191 ALA B CA 1
ATOM 3885 C C . ALA B 1 191 ? -10.766 -10.273 -1.532 1 70.56 191 ALA B C 1
ATOM 3887 O O . ALA B 1 191 ? -11.516 -9.328 -1.777 1 70.56 191 ALA B O 1
ATOM 3888 N N . LYS B 1 192 ? -9.609 -9.953 -1.053 1 75.75 192 LYS B N 1
ATOM 3889 C CA . LYS B 1 192 ? -9.219 -8.617 -0.622 1 75.75 192 LYS B CA 1
ATOM 3890 C C . LYS B 1 192 ? -8.75 -7.773 -1.804 1 75.75 192 LYS B C 1
ATOM 3892 O O . LYS B 1 192 ? -9.109 -6.598 -1.917 1 75.75 192 LYS B O 1
ATOM 3897 N N . TYR B 1 193 ? -8.086 -8.453 -2.666 1 88.62 193 TYR B N 1
ATOM 3898 C CA . TYR B 1 193 ? -7.5 -7.766 -3.812 1 88.62 193 TYR B CA 1
ATOM 3899 C C . TYR B 1 193 ? -8.055 -8.32 -5.121 1 88.62 193 TYR B C 1
ATOM 3901 O O . TYR B 1 193 ? -8.258 -9.523 -5.254 1 88.62 193 TYR B O 1
ATOM 3909 N N . LEU B 1 194 ? -8.32 -7.406 -5.996 1 94.56 194 LEU B N 1
ATOM 3910 C CA . LEU B 1 194 ? -8.391 -7.797 -7.398 1 94.56 194 LEU B CA 1
ATOM 3911 C C . LEU B 1 194 ? -7.016 -7.758 -8.047 1 94.56 194 LEU B C 1
ATOM 3913 O O . LEU B 1 194 ? -6.301 -6.758 -7.941 1 94.56 194 LEU B O 1
ATOM 3917 N N . GLU B 1 195 ? -6.621 -8.852 -8.578 1 96.44 195 GLU B N 1
ATOM 3918 C CA . GLU B 1 195 ? -5.32 -8.953 -9.242 1 96.44 195 GLU B CA 1
ATOM 3919 C C . GLU B 1 195 ? -5.48 -9.016 -10.758 1 96.44 195 GLU B C 1
ATOM 3921 O O . GLU B 1 195 ? -6.25 -9.828 -11.273 1 96.44 195 GLU B O 1
ATOM 3926 N N . ALA B 1 196 ? -4.816 -8.156 -11.477 1 97.62 196 ALA B N 1
ATOM 3927 C CA . ALA B 1 196 ? -4.961 -8.039 -12.922 1 97.62 196 ALA B CA 1
ATOM 3928 C C . ALA B 1 196 ? -3.596 -7.98 -13.609 1 97.62 196 ALA B C 1
ATOM 3930 O O . ALA B 1 196 ? -2.789 -7.094 -13.328 1 97.62 196 ALA B O 1
ATOM 3931 N N . GLY B 1 197 ? -3.334 -8.898 -14.43 1 97.44 197 GLY B N 1
ATOM 3932 C CA . GLY B 1 197 ? -2.043 -8.961 -15.102 1 97.44 197 GLY B CA 1
ATOM 3933 C C . GLY B 1 197 ? -2.014 -9.961 -16.234 1 97.44 197 GLY B C 1
ATOM 3934 O O . GLY B 1 197 ? -3.051 -10.273 -16.828 1 97.44 197 GLY B O 1
ATOM 3935 N N . LEU B 1 198 ? -0.831 -10.43 -16.594 1 97.56 198 LEU B N 1
ATOM 3936 C CA . LEU B 1 198 ? -0.618 -11.18 -17.828 1 97.56 198 LEU B CA 1
ATOM 3937 C C . LEU B 1 198 ? -0.878 -12.664 -17.609 1 97.56 198 LEU B C 1
ATOM 3939 O O . LEU B 1 198 ? -1.253 -13.375 -18.547 1 97.56 198 LEU B O 1
ATOM 3943 N N . THR B 1 199 ? -0.635 -13.086 -16.391 1 97.5 199 THR B N 1
ATOM 3944 C CA . THR B 1 199 ? -0.625 -14.531 -16.172 1 97.5 199 THR B CA 1
ATOM 3945 C C . THR B 1 199 ? -1.392 -14.883 -14.898 1 97.5 199 THR B C 1
ATOM 3947 O O . THR B 1 199 ? -1.85 -13.992 -14.172 1 97.5 199 THR B O 1
ATOM 3950 N N . THR B 1 200 ? -1.658 -16.141 -14.695 1 97.12 200 THR B N 1
ATOM 3951 C CA . THR B 1 200 ? -2.193 -16.734 -13.484 1 97.12 200 THR B CA 1
ATOM 3952 C C . THR B 1 200 ? -1.392 -17.984 -13.102 1 97.12 200 THR B C 1
ATOM 3954 O O . THR B 1 200 ? -0.397 -18.312 -13.75 1 97.12 200 THR B O 1
ATOM 3957 N N . LYS B 1 201 ? -1.842 -18.672 -12.117 1 97.44 201 LYS B N 1
ATOM 3958 C CA . LYS B 1 201 ? -1.21 -19.922 -11.711 1 97.44 201 LYS B CA 1
ATOM 3959 C C . LYS B 1 201 ? -1.266 -20.953 -12.836 1 97.44 201 LYS B C 1
ATOM 3961 O O . LYS B 1 201 ? -0.456 -21.891 -12.867 1 97.44 201 LYS B O 1
ATOM 3966 N N . SER B 1 202 ? -2.205 -20.828 -13.75 1 98.25 202 SER B N 1
ATOM 3967 C CA . SER B 1 202 ? -2.318 -21.75 -14.883 1 98.25 202 SER B CA 1
ATOM 3968 C C . SER B 1 202 ? -1.041 -21.75 -15.711 1 98.25 202 SER B C 1
ATOM 3970 O O . SER B 1 202 ? -0.619 -22.812 -16.203 1 98.25 202 SER B O 1
ATOM 3972 N N . ASP B 1 203 ? -0.531 -20.594 -15.797 1 97.75 203 ASP B N 1
ATOM 3973 C CA . ASP B 1 203 ? 0.667 -20.453 -16.625 1 97.75 203 ASP B CA 1
ATOM 3974 C C . ASP B 1 203 ? 1.862 -21.141 -15.969 1 97.75 203 ASP B C 1
ATOM 3976 O O . ASP B 1 203 ? 2.689 -21.75 -16.656 1 97.75 203 ASP B O 1
ATOM 3980 N N . ASN B 1 204 ? 1.96 -21.031 -14.664 1 97.94 204 ASN B N 1
ATOM 3981 C CA . ASN B 1 204 ? 3 -21.766 -13.953 1 97.94 204 ASN B CA 1
ATOM 3982 C C . ASN B 1 204 ? 2.865 -23.281 -14.164 1 97.94 204 ASN B C 1
ATOM 3984 O O . ASN B 1 204 ? 3.822 -23.938 -14.57 1 97.94 204 ASN B O 1
ATOM 3988 N N . VAL B 1 205 ? 1.707 -23.797 -13.93 1 98.44 205 VAL B N 1
ATOM 3989 C CA . VAL B 1 205 ? 1.472 -25.234 -13.977 1 98.44 205 VAL B CA 1
ATOM 3990 C C . VAL B 1 205 ? 1.712 -25.766 -15.391 1 98.44 205 VAL B C 1
ATOM 3992 O O . VAL B 1 205 ? 2.377 -26.781 -15.578 1 98.44 205 VAL B O 1
ATOM 3995 N N . ASP B 1 206 ? 1.184 -25.062 -16.391 1 98.25 206 ASP B N 1
ATOM 3996 C CA . ASP B 1 206 ? 1.36 -25.484 -17.766 1 98.25 206 ASP B CA 1
ATOM 3997 C C . ASP B 1 206 ? 2.838 -25.516 -18.156 1 98.25 206 ASP B C 1
ATOM 3999 O O . ASP B 1 206 ? 3.277 -26.391 -18.891 1 98.25 206 ASP B O 1
ATOM 4003 N N . TYR B 1 207 ? 3.535 -24.547 -17.672 1 98 207 TYR B N 1
ATOM 4004 C CA . TYR B 1 207 ? 4.969 -24.531 -17.938 1 98 207 TYR B CA 1
ATOM 4005 C C . TYR B 1 207 ? 5.633 -25.812 -17.422 1 98 207 TYR B C 1
ATOM 4007 O O . TYR B 1 207 ? 6.395 -26.453 -18.156 1 98 207 TYR B O 1
ATOM 4015 N N . PHE B 1 208 ? 5.406 -26.188 -16.203 1 98.12 208 PHE B N 1
ATOM 4016 C CA . PHE B 1 208 ? 6.082 -27.328 -15.609 1 98.12 208 PHE B CA 1
ATOM 4017 C C . PHE B 1 208 ? 5.605 -28.641 -16.234 1 98.12 208 PHE B C 1
ATOM 4019 O O . PHE B 1 208 ? 6.379 -29.594 -16.359 1 98.12 208 PHE B O 1
ATOM 4026 N N . VAL B 1 209 ? 4.363 -28.688 -16.641 1 98.44 209 VAL B N 1
ATOM 4027 C CA . VAL B 1 209 ? 3.871 -29.859 -17.344 1 98.44 209 VAL B CA 1
ATOM 4028 C C . VAL B 1 209 ? 4.656 -30.047 -18.641 1 98.44 209 VAL B C 1
ATOM 4030 O O . VAL B 1 209 ? 5.148 -31.141 -18.922 1 98.44 209 VAL B O 1
ATOM 4033 N N . GLU B 1 210 ? 4.852 -28.984 -19.328 1 97.94 210 GLU B N 1
ATOM 4034 C CA . GLU B 1 210 ? 5.449 -29.047 -20.672 1 97.94 210 GLU B CA 1
ATOM 4035 C C . GLU B 1 210 ? 6.965 -29.203 -20.578 1 97.94 210 GLU B C 1
ATOM 4037 O O . GLU B 1 210 ? 7.57 -29.891 -21.406 1 97.94 210 GLU B O 1
ATOM 4042 N N . ASN B 1 211 ? 7.547 -28.609 -19.578 1 97.31 211 ASN B N 1
ATOM 4043 C CA . ASN B 1 211 ? 9 -28.469 -19.625 1 97.31 211 ASN B CA 1
ATOM 4044 C C . ASN B 1 211 ? 9.68 -29.344 -18.578 1 97.31 211 ASN B C 1
ATOM 4046 O O . ASN B 1 211 ? 10.898 -29.531 -18.609 1 97.31 211 ASN B O 1
ATOM 4050 N N . VAL B 1 212 ? 8.898 -29.906 -17.703 1 96.94 212 VAL B N 1
ATOM 4051 C CA . VAL B 1 212 ? 9.492 -30.734 -16.672 1 96.94 212 VAL B CA 1
ATOM 4052 C C . VAL B 1 212 ? 8.891 -32.156 -16.719 1 96.94 212 VAL B C 1
ATOM 4054 O O . VAL B 1 212 ? 9.617 -33.125 -16.891 1 96.94 212 VAL B O 1
ATOM 4057 N N . LEU B 1 213 ? 7.633 -32.281 -16.719 1 98.12 213 LEU B N 1
ATOM 4058 C CA . LEU B 1 213 ? 6.988 -33.594 -16.594 1 98.12 213 LEU B CA 1
ATOM 4059 C C . LEU B 1 213 ? 7.047 -34.344 -17.922 1 98.12 213 LEU B C 1
ATOM 4061 O O . LEU B 1 213 ? 7.441 -35.531 -17.953 1 98.12 213 LEU B O 1
ATOM 4065 N N . LYS B 1 214 ? 6.664 -33.719 -18.969 1 97.69 214 LYS B N 1
ATOM 4066 C CA . LYS B 1 214 ? 6.598 -34.375 -20.266 1 97.69 214 LYS B CA 1
ATOM 4067 C C . LYS B 1 214 ? 7.969 -34.906 -20.688 1 97.69 214 LYS B C 1
ATOM 4069 O O . LYS B 1 214 ? 8.094 -36.062 -21.078 1 97.69 214 LYS B O 1
ATOM 4074 N N . PRO B 1 215 ? 9 -34.062 -20.594 1 97.06 215 PRO B N 1
ATOM 4075 C CA . PRO B 1 215 ? 10.32 -34.562 -20.969 1 97.06 215 PRO B CA 1
ATOM 4076 C C . PRO B 1 215 ? 10.734 -35.781 -20.141 1 97.06 215 PRO B C 1
ATOM 4078 O O . PRO B 1 215 ? 11.547 -36.594 -20.594 1 97.06 215 PRO B O 1
ATOM 4081 N N . GLU B 1 216 ? 10.172 -35.938 -18.969 1 96.5 216 GLU B N 1
ATOM 4082 C CA . GLU B 1 216 ? 10.523 -37.031 -18.078 1 96.5 216 GLU B CA 1
ATOM 4083 C C . GLU B 1 216 ? 9.5 -38.156 -18.172 1 96.5 216 GLU B C 1
ATOM 4085 O O . GLU B 1 216 ? 9.539 -39.125 -17.391 1 96.5 216 GLU B O 1
ATOM 4090 N N . ASN B 1 217 ? 8.602 -38.031 -19.047 1 97 217 ASN B N 1
ATOM 4091 C CA . ASN B 1 217 ? 7.559 -39 -19.312 1 97 217 ASN B CA 1
ATOM 4092 C C . ASN B 1 217 ? 6.703 -39.281 -18.078 1 97 217 ASN B C 1
ATOM 4094 O O . ASN B 1 217 ? 6.387 -40.438 -17.766 1 97 217 ASN B O 1
ATOM 4098 N N . ILE B 1 218 ? 6.445 -38.312 -17.375 1 97.56 218 ILE B N 1
ATOM 4099 C CA . ILE B 1 218 ? 5.531 -38.406 -16.234 1 97.56 218 ILE B CA 1
ATOM 4100 C C . ILE B 1 218 ? 4.117 -38.031 -16.688 1 97.56 218 ILE B C 1
ATOM 4102 O O . ILE B 1 218 ? 3.869 -36.938 -17.188 1 97.56 218 ILE B O 1
ATOM 4106 N N . ASN B 1 219 ? 3.258 -39 -16.422 1 96.31 219 ASN B N 1
ATOM 4107 C CA . ASN B 1 219 ? 1.861 -38.812 -16.797 1 96.31 219 ASN B CA 1
ATOM 4108 C C . ASN B 1 219 ? 1.092 -38.031 -15.734 1 96.31 219 ASN B C 1
ATOM 4110 O O . ASN B 1 219 ? 1.332 -38.219 -14.539 1 96.31 219 ASN B O 1
ATOM 4114 N N . MET B 1 220 ? 0.07 -37.312 -16.172 1 97.25 220 MET B N 1
ATOM 4115 C CA . MET B 1 220 ? -0.701 -36.5 -15.25 1 97.25 220 MET B CA 1
ATOM 4116 C C . MET B 1 220 ? -1.487 -37.375 -14.266 1 97.25 220 MET B C 1
ATOM 4118 O O . MET B 1 220 ? -1.749 -36.938 -13.141 1 97.25 220 MET B O 1
ATOM 4122 N N . LYS B 1 221 ? -1.773 -38.531 -14.617 1 96.94 221 LYS B N 1
ATOM 4123 C CA . LYS B 1 221 ? -2.459 -39.469 -13.727 1 96.94 221 LYS B CA 1
ATOM 4124 C C . LYS B 1 221 ? -1.575 -39.844 -12.539 1 96.94 221 LYS B C 1
ATOM 4126 O O . LYS B 1 221 ? -2.061 -40.406 -11.547 1 96.94 221 LYS B O 1
ATOM 4131 N N . GLU B 1 222 ? -0.293 -39.625 -12.672 1 97.62 222 GLU B N 1
ATOM 4132 C CA . GLU B 1 222 ? 0.668 -39.906 -11.609 1 97.62 222 GLU B CA 1
ATOM 4133 C C . GLU B 1 222 ? 0.971 -38.656 -10.797 1 97.62 222 GLU B C 1
ATOM 4135 O O . GLU B 1 222 ? 1.966 -38.594 -10.07 1 97.62 222 GLU B O 1
ATOM 4140 N N . CYS B 1 223 ? 0.182 -37.656 -10.984 1 98.44 223 CYS B N 1
ATOM 4141 C CA . CYS B 1 223 ? 0.386 -36.375 -10.312 1 98.44 223 CYS B CA 1
ATOM 4142 C C . CYS B 1 223 ? -0.809 -36 -9.438 1 98.44 223 CYS B C 1
ATOM 4144 O O . CYS B 1 223 ? -1.917 -36.5 -9.664 1 98.44 223 CYS B O 1
ATOM 4146 N N . CYS B 1 224 ? -0.547 -35.219 -8.453 1 98.62 224 CYS B N 1
ATOM 4147 C CA . CYS B 1 224 ? -1.634 -34.656 -7.648 1 98.62 224 CYS B CA 1
ATOM 4148 C C . CYS B 1 224 ? -1.37 -33.188 -7.309 1 98.62 224 CYS B C 1
ATOM 4150 O O . CYS B 1 224 ? -0.228 -32.75 -7.359 1 98.62 224 CYS B O 1
ATOM 4152 N N . PHE B 1 225 ? -2.447 -32.469 -7.074 1 98.88 225 PHE B N 1
ATOM 4153 C CA . PHE B 1 225 ? -2.436 -31.047 -6.777 1 98.88 225 PHE B CA 1
ATOM 4154 C C . PHE B 1 225 ? -3.1 -30.781 -5.434 1 98.88 225 PHE B C 1
ATOM 4156 O O . PHE B 1 225 ? -4.184 -31.297 -5.156 1 98.88 225 PHE B O 1
ATOM 4163 N N . TRP B 1 226 ? -2.445 -29.969 -4.609 1 98.75 226 TRP B N 1
ATOM 4164 C CA . TRP B 1 226 ? -2.953 -29.656 -3.279 1 98.75 226 TRP B CA 1
ATOM 4165 C C . TRP B 1 226 ? -3.072 -28.141 -3.082 1 98.75 226 TRP B C 1
ATOM 4167 O O . TRP B 1 226 ? -2.205 -27.375 -3.518 1 98.75 226 TRP B O 1
ATOM 4177 N N . GLY B 1 227 ? -4.117 -27.672 -2.494 1 97.62 227 GLY B N 1
ATOM 4178 C CA . GLY B 1 227 ? -4.328 -26.281 -2.184 1 97.62 227 GLY B CA 1
ATOM 4179 C C . GLY B 1 227 ? -5.398 -26.047 -1.132 1 97.62 227 GLY B C 1
ATOM 4180 O O . GLY B 1 227 ? -6.102 -26.984 -0.741 1 97.62 227 GLY B O 1
ATOM 4181 N N . ASP B 1 228 ? -5.5 -24.812 -0.607 1 94.88 228 ASP B N 1
ATOM 4182 C CA . ASP B 1 228 ? -6.508 -24.469 0.39 1 94.88 228 ASP B CA 1
ATOM 4183 C C . ASP B 1 228 ? -7.543 -23.5 -0.185 1 94.88 228 ASP B C 1
ATOM 4185 O O . ASP B 1 228 ? -8.547 -23.203 0.463 1 94.88 228 ASP B O 1
ATOM 4189 N N . GLU B 1 229 ? -7.305 -23.094 -1.394 1 92.81 229 GLU B N 1
ATOM 4190 C CA . GLU B 1 229 ? -8.195 -22.094 -1.976 1 92.81 229 GLU B CA 1
ATOM 4191 C C . GLU B 1 229 ? -8.758 -22.562 -3.312 1 92.81 229 GLU B C 1
ATOM 4193 O O . GLU B 1 229 ? -8.703 -21.844 -4.309 1 92.81 229 GLU B O 1
ATOM 4198 N N . PHE B 1 230 ? -9.406 -23.688 -3.295 1 95.56 230 PHE B N 1
ATOM 4199 C CA . PHE B 1 230 ? -10.055 -24.203 -4.492 1 95.56 230 PHE B CA 1
ATOM 4200 C C . PHE B 1 230 ? -11.508 -23.734 -4.559 1 95.56 230 PHE B C 1
ATOM 4202 O O . PHE B 1 230 ? -12.133 -23.766 -5.621 1 95.56 230 PHE B O 1
ATOM 4209 N N . ILE B 1 231 ? -11.992 -23.328 -3.449 1 92.06 231 ILE B N 1
ATOM 4210 C CA . ILE B 1 231 ? -13.406 -23 -3.334 1 92.06 231 ILE B CA 1
ATOM 4211 C C . ILE B 1 231 ? -13.734 -21.781 -4.191 1 92.06 231 ILE B C 1
ATOM 4213 O O . ILE B 1 231 ? -12.898 -20.891 -4.355 1 92.06 231 ILE B O 1
ATOM 4217 N N . TYR B 1 232 ? -14.984 -21.797 -4.609 1 91 232 TYR B N 1
ATOM 4218 C CA . TYR B 1 232 ? -15.477 -20.594 -5.273 1 91 232 TYR B CA 1
ATOM 4219 C C . TYR B 1 232 ? -15.727 -19.484 -4.27 1 91 232 TYR B C 1
ATOM 4221 O O . TYR B 1 232 ? -16.422 -19.688 -3.266 1 91 232 TYR B O 1
ATOM 4229 N N . LEU B 1 233 ? -15.188 -18.359 -4.539 1 85.19 233 LEU B N 1
ATOM 4230 C CA . LEU B 1 233 ? -15.383 -17.203 -3.672 1 85.19 233 LEU B CA 1
ATOM 4231 C C . LEU B 1 233 ? -16.766 -16.594 -3.881 1 85.19 233 LEU B C 1
ATOM 4233 O O . LEU B 1 233 ? -17.344 -16.031 -2.953 1 85.19 233 LEU B O 1
ATOM 4237 N N . ASP B 1 234 ? -17.219 -16.578 -5.035 1 83.25 234 ASP B N 1
ATOM 4238 C CA . ASP B 1 234 ? -18.562 -16.188 -5.48 1 83.25 234 ASP B CA 1
ATOM 4239 C C . ASP B 1 234 ? -18.953 -16.938 -6.75 1 83.25 234 ASP B C 1
ATOM 4241 O O . ASP B 1 234 ? -18.156 -17.703 -7.297 1 83.25 234 ASP B O 1
ATOM 4245 N N . LYS B 1 235 ? -20.203 -16.672 -7.09 1 82.69 235 LYS B N 1
ATOM 4246 C CA . LYS B 1 235 ? -20.656 -17.375 -8.297 1 82.69 235 LYS B CA 1
ATOM 4247 C C . LYS B 1 235 ? -19.75 -17.031 -9.484 1 82.69 235 LYS B C 1
ATOM 4249 O O . LYS B 1 235 ? -19.609 -15.867 -9.852 1 82.69 235 LYS B O 1
ATOM 4254 N N . GLY B 1 236 ? -19.031 -18.125 -9.93 1 86.56 236 GLY B N 1
ATOM 4255 C CA . GLY B 1 236 ? -18.219 -17.984 -11.125 1 86.56 236 GLY B CA 1
ATOM 4256 C C . GLY B 1 236 ? -16.828 -17.453 -10.852 1 86.56 236 GLY B C 1
ATOM 4257 O O . GLY B 1 236 ? -16.078 -17.141 -11.781 1 86.56 236 GLY B O 1
ATOM 4258 N N . ILE B 1 237 ? -16.469 -17.344 -9.633 1 90.94 237 ILE B N 1
ATOM 4259 C CA . ILE B 1 237 ? -15.148 -16.844 -9.273 1 90.94 237 ILE B CA 1
ATOM 4260 C C . ILE B 1 237 ? -14.375 -17.922 -8.516 1 90.94 237 ILE B C 1
ATOM 4262 O O . ILE B 1 237 ? -14.539 -18.078 -7.305 1 90.94 237 ILE B O 1
ATOM 4266 N N . PRO B 1 238 ? -13.594 -18.562 -9.203 1 91.75 238 PRO B N 1
ATOM 4267 C CA . PRO B 1 238 ? -12.836 -19.609 -8.523 1 91.75 238 PRO B CA 1
ATOM 4268 C C . PRO B 1 238 ? -11.758 -19.062 -7.594 1 91.75 238 PRO B C 1
ATOM 4270 O O . PRO B 1 238 ? -11.258 -17.953 -7.809 1 91.75 238 PRO B O 1
ATOM 4273 N N . GLY B 1 239 ? -11.438 -19.812 -6.59 1 91.81 239 GLY B N 1
ATOM 4274 C CA . GLY B 1 239 ? -10.289 -19.469 -5.762 1 91.81 239 GLY B CA 1
ATOM 4275 C C . GLY B 1 239 ? -8.969 -19.562 -6.5 1 91.81 239 GLY B C 1
ATOM 4276 O O . GLY B 1 239 ? -8.906 -20.109 -7.602 1 91.81 239 GLY B O 1
ATOM 4277 N N . SER B 1 240 ? -7.957 -19.062 -5.93 1 92.88 240 SER B N 1
ATOM 4278 C CA . SER B 1 240 ? -6.672 -18.906 -6.602 1 92.88 240 SER B CA 1
ATOM 4279 C C . SER B 1 240 ? -6.098 -20.266 -7.004 1 92.88 240 SER B C 1
ATOM 4281 O O . SER B 1 240 ? -5.473 -20.391 -8.055 1 92.88 240 SER B O 1
ATOM 4283 N N . ASP B 1 241 ? -6.273 -21.266 -6.195 1 96.25 241 ASP B N 1
ATOM 4284 C CA . ASP B 1 241 ? -5.684 -22.578 -6.484 1 96.25 241 ASP B CA 1
ATOM 4285 C C . ASP B 1 241 ? -6.426 -23.281 -7.621 1 96.25 241 ASP B C 1
ATOM 4287 O O . ASP B 1 241 ? -5.895 -24.188 -8.25 1 96.25 241 ASP B O 1
ATOM 4291 N N . ALA B 1 242 ? -7.621 -22.891 -7.859 1 96.81 242 ALA B N 1
ATOM 4292 C CA . ALA B 1 242 ? -8.398 -23.5 -8.93 1 96.81 242 ALA B CA 1
ATOM 4293 C C . ALA B 1 242 ? -7.762 -23.234 -10.297 1 96.81 242 ALA B C 1
ATOM 4295 O O . ALA B 1 242 ? -8.016 -23.953 -11.258 1 96.81 242 ALA B O 1
ATOM 4296 N N . TYR B 1 243 ? -6.973 -22.266 -10.352 1 97.38 243 TYR B N 1
ATOM 4297 C CA . TYR B 1 243 ? -6.305 -21.953 -11.609 1 97.38 243 TYR B CA 1
ATOM 4298 C C . TYR B 1 243 ? -5.219 -22.969 -11.922 1 97.38 243 TYR B C 1
ATOM 4300 O O . TYR B 1 243 ? -4.68 -22.984 -13.031 1 97.38 243 TYR B O 1
ATOM 4308 N N . MET B 1 244 ? -4.98 -23.844 -11.023 1 98.5 244 MET B N 1
ATOM 4309 C CA . MET B 1 244 ? -4.055 -24.938 -11.312 1 98.5 244 MET B CA 1
ATOM 4310 C C . MET B 1 244 ? -4.727 -26 -12.164 1 98.5 244 MET B C 1
ATOM 4312 O O . MET B 1 244 ? -4.051 -26.875 -12.719 1 98.5 244 MET B O 1
ATOM 4316 N N . ILE B 1 245 ? -6.023 -25.938 -12.242 1 98.56 245 ILE B N 1
ATOM 4317 C CA . ILE B 1 245 ? -6.773 -26.844 -13.109 1 98.56 245 ILE B CA 1
ATOM 4318 C C . ILE B 1 245 ? -6.781 -26.297 -14.531 1 98.56 245 ILE B C 1
ATOM 4320 O O . ILE B 1 245 ? -7.426 -25.281 -14.812 1 98.56 245 ILE B O 1
ATOM 4324 N N . THR B 1 246 ? -6.082 -26.906 -15.391 1 98.44 246 THR B N 1
ATOM 4325 C CA . THR B 1 246 ? -6 -26.516 -16.797 1 98.44 246 THR B CA 1
ATOM 4326 C C . THR B 1 246 ? -6.375 -27.672 -17.703 1 98.44 246 THR B C 1
ATOM 4328 O O . THR B 1 246 ? -6.652 -28.781 -17.234 1 98.44 246 THR B O 1
ATOM 4331 N N . GLU B 1 247 ? -6.387 -27.391 -18.984 1 98 247 GLU B N 1
ATOM 4332 C CA . GLU B 1 247 ? -6.637 -28.469 -19.938 1 98 247 GLU B CA 1
ATOM 4333 C C . GLU B 1 247 ? -5.562 -29.547 -19.844 1 98 247 GLU B C 1
ATOM 4335 O O . GLU B 1 247 ? -5.836 -30.719 -20.094 1 98 247 GLU B O 1
ATOM 4340 N N . LYS B 1 248 ? -4.43 -29.156 -19.406 1 98.19 248 LYS B N 1
ATOM 4341 C CA . LYS B 1 248 ? -3.303 -30.094 -19.359 1 98.19 248 LYS B CA 1
ATOM 4342 C C . LYS B 1 248 ? -3.303 -30.891 -18.062 1 98.19 248 LYS B C 1
ATOM 4344 O O . LYS B 1 248 ? -2.709 -31.969 -17.984 1 98.19 248 LYS B O 1
ATOM 4349 N N . THR B 1 249 ? -3.996 -30.328 -17.047 1 98.56 249 THR B N 1
ATOM 4350 C CA . THR B 1 249 ? -3.779 -30.938 -15.734 1 98.56 249 THR B CA 1
ATOM 4351 C C . THR B 1 249 ? -5.062 -31.578 -15.219 1 98.56 249 THR B C 1
ATOM 4353 O O . THR B 1 249 ? -5.035 -32.344 -14.242 1 98.56 249 THR B O 1
ATOM 4356 N N . ARG B 1 250 ? -6.164 -31.406 -15.812 1 98 250 ARG B N 1
ATOM 4357 C CA . ARG B 1 250 ? -7.484 -31.672 -15.25 1 98 250 ARG B CA 1
ATOM 4358 C C . ARG B 1 250 ? -7.652 -33.156 -14.945 1 98 250 ARG B C 1
ATOM 4360 O O . ARG B 1 250 ? -8.531 -33.562 -14.172 1 98 250 ARG B O 1
ATOM 4367 N N . ILE B 1 251 ? -6.871 -34.031 -15.5 1 97.12 251 ILE B N 1
ATOM 4368 C CA . ILE B 1 251 ? -7.02 -35.469 -15.305 1 97.12 251 ILE B CA 1
ATOM 4369 C C . ILE B 1 251 ? -6.285 -35.906 -14.031 1 97.12 251 ILE B C 1
ATOM 4371 O O . ILE B 1 251 ? -6.438 -37.031 -13.57 1 97.12 251 ILE B O 1
ATOM 4375 N N . ALA B 1 252 ? -5.48 -35.031 -13.453 1 98.25 252 ALA B N 1
ATOM 4376 C CA . ALA B 1 252 ? -4.793 -35.312 -12.195 1 98.25 252 ALA B CA 1
ATOM 4377 C C . ALA B 1 252 ? -5.766 -35.312 -11.023 1 98.25 252 ALA B C 1
ATOM 4379 O O . ALA B 1 252 ? -6.961 -35.062 -11.203 1 98.25 252 ALA B O 1
ATOM 4380 N N . GLU B 1 253 ? -5.262 -35.719 -9.867 1 98.12 253 GLU B N 1
ATOM 4381 C CA . GLU B 1 253 ? -6.055 -35.656 -8.641 1 98.12 253 GLU B CA 1
ATOM 4382 C C . GLU B 1 253 ? -5.836 -34.312 -7.926 1 98.12 253 GLU B C 1
ATOM 4384 O O . GLU B 1 253 ? -4.703 -33.844 -7.82 1 98.12 253 GLU B O 1
ATOM 4389 N N . PHE B 1 254 ? -6.941 -33.75 -7.586 1 98.75 254 PHE B N 1
ATOM 4390 C CA . PHE B 1 254 ? -6.895 -32.469 -6.887 1 98.75 254 PHE B CA 1
ATOM 4391 C C . PHE B 1 254 ? -7.492 -32.562 -5.492 1 98.75 254 PHE B C 1
ATOM 4393 O O . PHE B 1 254 ? -8.57 -33.156 -5.32 1 98.75 254 PHE B O 1
ATOM 4400 N N . TYR B 1 255 ? -6.789 -32.031 -4.469 1 98.69 255 TYR B N 1
ATOM 4401 C CA . TYR B 1 255 ? -7.215 -32.125 -3.078 1 98.69 255 TYR B CA 1
ATOM 4402 C C . TYR B 1 255 ? -7.262 -30.766 -2.406 1 98.69 255 TYR B C 1
ATOM 4404 O O . TYR B 1 255 ? -6.301 -30 -2.486 1 98.69 255 TYR B O 1
ATOM 4412 N N . ASP B 1 256 ? -8.336 -30.469 -1.777 1 98.19 256 ASP B N 1
ATOM 4413 C CA . ASP B 1 256 ? -8.523 -29.219 -1.029 1 98.19 256 ASP B CA 1
ATOM 4414 C C . ASP B 1 256 ? -8.477 -29.484 0.475 1 98.19 256 ASP B C 1
ATOM 4416 O O . ASP B 1 256 ? -9.258 -30.266 1.004 1 98.19 256 ASP B O 1
ATOM 4420 N N . VAL B 1 257 ? -7.637 -28.688 1.143 1 97.69 257 VAL B N 1
ATOM 4421 C CA . VAL B 1 257 ? -7.449 -28.938 2.568 1 97.69 257 VAL B CA 1
ATOM 4422 C C . VAL B 1 257 ? -8.312 -27.969 3.377 1 97.69 257 VAL B C 1
ATOM 4424 O O . VAL B 1 257 ? -8.32 -28.016 4.609 1 97.69 257 VAL B O 1
ATOM 4427 N N . SER B 1 258 ? -8.984 -27.062 2.707 1 93.88 258 SER B N 1
ATOM 4428 C CA . SER B 1 258 ? -9.828 -26.078 3.389 1 93.88 258 SER B CA 1
ATOM 4429 C C . SER B 1 258 ? -11.008 -26.766 4.082 1 93.88 258 SER B C 1
ATOM 4431 O O . SER B 1 258 ? -11.586 -27.719 3.545 1 93.88 258 SER B O 1
ATOM 4433 N N . GLU B 1 259 ? -11.43 -26.172 5.215 1 91.62 259 GLU B N 1
ATOM 4434 C CA . GLU B 1 259 ? -12.578 -26.672 5.961 1 91.62 259 GLU B CA 1
ATOM 4435 C C . GLU B 1 259 ? -13.867 -26.016 5.5 1 91.62 259 GLU B C 1
ATOM 4437 O O . GLU B 1 259 ? -14.961 -26.453 5.867 1 91.62 259 GLU B O 1
ATOM 4442 N N . ILE B 1 260 ? -13.75 -25.078 4.777 1 86.56 260 ILE B N 1
ATOM 4443 C CA . ILE B 1 260 ? -14.898 -24.266 4.402 1 86.56 260 ILE B CA 1
ATOM 4444 C C . ILE B 1 260 ? -15.859 -25.094 3.545 1 86.56 260 ILE B C 1
ATOM 4446 O O . ILE B 1 260 ? -15.438 -25.75 2.598 1 86.56 260 ILE B O 1
ATOM 4450 N N . ASP B 1 261 ? -17.109 -25.062 3.963 1 88.62 261 ASP B N 1
ATOM 4451 C CA . ASP B 1 261 ? -18.156 -25.75 3.203 1 88.62 261 ASP B CA 1
ATOM 4452 C C . ASP B 1 261 ? -18.703 -24.859 2.088 1 88.62 261 ASP B C 1
ATOM 4454 O O . ASP B 1 261 ? -19.625 -24.078 2.305 1 88.62 261 ASP B O 1
ATOM 4458 N N . ALA B 1 262 ? -18.094 -24.984 0.974 1 88.62 262 ALA B N 1
ATOM 4459 C CA . ALA B 1 262 ? -18.469 -24.203 -0.199 1 88.62 262 ALA B CA 1
ATOM 4460 C C . ALA B 1 262 ? -18.234 -24.984 -1.485 1 88.62 262 ALA B C 1
ATOM 4462 O O . ALA B 1 262 ? -17.609 -26.047 -1.465 1 88.62 262 ALA B O 1
ATOM 4463 N N . GLU B 1 263 ? -18.781 -24.469 -2.5 1 93.56 263 GLU B N 1
ATOM 4464 C CA . GLU B 1 263 ? -18.656 -25.141 -3.791 1 93.56 263 GLU B CA 1
ATOM 4465 C C . GLU B 1 263 ? -17.219 -25.109 -4.305 1 93.56 263 GLU B C 1
ATOM 4467 O O . GLU B 1 263 ? -16.516 -24.125 -4.121 1 93.56 263 GLU B O 1
ATOM 4472 N N . ARG B 1 264 ? -16.875 -26.25 -4.93 1 95.75 264 ARG B N 1
ATOM 4473 C CA . ARG B 1 264 ? -15.562 -26.422 -5.551 1 95.75 264 ARG B CA 1
ATOM 4474 C C . ARG B 1 264 ? -15.695 -26.984 -6.965 1 95.75 264 ARG B C 1
ATOM 4476 O O . ARG B 1 264 ? -16.75 -27.516 -7.332 1 95.75 264 ARG B O 1
ATOM 4483 N N . PRO B 1 265 ? -14.633 -26.766 -7.711 1 96.94 265 PRO B N 1
ATOM 4484 C CA . PRO B 1 265 ? -14.648 -27.438 -9.008 1 96.94 265 PRO B CA 1
ATOM 4485 C C . PRO B 1 265 ? -14.844 -28.953 -8.875 1 96.94 265 PRO B C 1
ATOM 4487 O O . PRO B 1 265 ? -14.383 -29.547 -7.898 1 96.94 265 PRO B O 1
ATOM 4490 N N . GLU B 1 266 ? -15.406 -29.547 -9.852 1 96.19 266 GLU B N 1
ATOM 4491 C CA . GLU B 1 266 ? -15.75 -30.969 -9.812 1 96.19 266 GLU B CA 1
ATOM 4492 C C . GLU B 1 266 ? -14.5 -31.828 -9.711 1 96.19 266 GLU B C 1
ATOM 4494 O O . GLU B 1 266 ? -14.547 -32.938 -9.164 1 96.19 266 GLU B O 1
ATOM 4499 N N . GLU B 1 267 ? -13.391 -31.328 -10.156 1 97.38 267 GLU B N 1
ATOM 4500 C CA . GLU B 1 267 ? -12.141 -32.094 -10.172 1 97.38 267 GLU B CA 1
ATOM 4501 C C . GLU B 1 267 ? -11.562 -32.219 -8.766 1 97.38 267 GLU B C 1
ATOM 4503 O O . GLU B 1 267 ? -10.695 -33.062 -8.523 1 97.38 267 GLU B O 1
ATOM 4508 N N . VAL B 1 268 ? -12.102 -31.438 -7.836 1 98.44 268 VAL B N 1
ATOM 4509 C CA . VAL B 1 268 ? -11.391 -31.25 -6.574 1 98.44 268 VAL B CA 1
ATOM 4510 C C . VAL B 1 268 ? -12.086 -32.062 -5.473 1 98.44 268 VAL B C 1
ATOM 4512 O O . VAL B 1 268 ? -13.297 -31.906 -5.266 1 98.44 268 VAL B O 1
ATOM 4515 N N . LYS B 1 269 ? -11.367 -32.875 -4.77 1 97.94 269 LYS B N 1
ATOM 4516 C CA . LYS B 1 269 ? -11.852 -33.594 -3.59 1 97.94 269 LYS B CA 1
ATOM 4517 C C . LYS B 1 269 ? -11.578 -32.781 -2.318 1 97.94 269 LYS B C 1
ATOM 4519 O O . LYS B 1 269 ? -10.445 -32.375 -2.066 1 97.94 269 LYS B O 1
ATOM 4524 N N . ARG B 1 270 ? -12.562 -32.594 -1.58 1 97.19 270 ARG B N 1
ATOM 4525 C CA . ARG B 1 270 ? -12.398 -31.922 -0.296 1 97.19 270 ARG B CA 1
ATOM 4526 C C . ARG B 1 270 ? -11.898 -32.875 0.772 1 97.19 270 ARG B C 1
ATOM 4528 O O . ARG B 1 270 ? -12.57 -33.875 1.09 1 97.19 270 ARG B O 1
ATOM 4535 N N . LEU B 1 271 ? -10.844 -32.594 1.391 1 97.25 271 LEU B N 1
ATOM 4536 C CA . LEU B 1 271 ? -10.305 -33.438 2.457 1 97.25 271 LEU B CA 1
ATOM 4537 C C . LEU B 1 271 ? -10.375 -32.688 3.799 1 97.25 271 LEU B C 1
ATOM 4539 O O . LEU B 1 271 ? -10.523 -33.344 4.844 1 97.25 271 LEU B O 1
ATOM 4543 N N . GLY B 1 272 ? -10.211 -31.359 3.662 1 96.5 272 GLY B N 1
ATOM 4544 C CA . GLY B 1 272 ? -10.086 -30.594 4.898 1 96.5 272 GLY B CA 1
ATOM 4545 C C . GLY B 1 272 ? -8.797 -30.891 5.652 1 96.5 272 GLY B C 1
ATOM 4546 O O . GLY B 1 272 ? -7.812 -31.328 5.059 1 96.5 272 GLY B O 1
ATOM 4547 N N . GLY B 1 273 ? -8.703 -30.375 6.914 1 96.19 273 GLY B N 1
ATOM 4548 C CA . GLY B 1 273 ? -7.602 -30.719 7.797 1 96.19 273 GLY B CA 1
ATOM 4549 C C . GLY B 1 273 ? -6.438 -29.75 7.707 1 96.19 273 GLY B C 1
ATOM 4550 O O . GLY B 1 273 ? -5.461 -29.875 8.445 1 96.19 273 GLY B O 1
ATOM 4551 N N . GLY B 1 274 ? -6.477 -28.828 6.812 1 95.56 274 GLY B N 1
ATOM 4552 C CA . GLY B 1 274 ? -5.465 -27.797 6.73 1 95.56 274 GLY B CA 1
ATOM 4553 C C . GLY B 1 274 ? -4.078 -28.328 6.438 1 95.56 274 GLY B C 1
ATOM 4554 O O . GLY B 1 274 ? -3.93 -29.312 5.711 1 95.56 274 GLY B O 1
ATOM 4555 N N . THR B 1 275 ? -3.143 -27.656 6.953 1 96.38 275 THR B N 1
ATOM 4556 C CA . THR B 1 275 ? -1.739 -27.969 6.719 1 96.38 275 THR B CA 1
ATOM 4557 C C . THR B 1 275 ? -1.405 -29.359 7.246 1 96.38 275 THR B C 1
ATOM 4559 O O . THR B 1 275 ? -0.597 -30.078 6.656 1 96.38 275 THR B O 1
ATOM 4562 N N . MET B 1 276 ? -2.025 -29.812 8.266 1 96.88 276 MET B N 1
ATOM 4563 C CA . MET B 1 276 ? -1.753 -31.109 8.883 1 96.88 276 MET B CA 1
ATOM 4564 C C . MET B 1 276 ? -2.141 -32.25 7.945 1 96.88 276 MET B C 1
ATOM 4566 O O . MET B 1 276 ? -1.442 -33.25 7.867 1 96.88 276 MET B O 1
ATOM 4570 N N . GLN B 1 277 ? -3.242 -32.094 7.281 1 97.94 277 GLN B N 1
ATOM 4571 C CA . GLN B 1 277 ? -3.689 -33.125 6.328 1 97.94 277 GLN B CA 1
ATOM 4572 C C . GLN B 1 277 ? -2.684 -33.281 5.195 1 97.94 277 GLN B C 1
ATOM 4574 O O . GLN B 1 277 ? -2.387 -34.406 4.785 1 97.94 277 GLN B O 1
ATOM 4579 N N . PHE B 1 278 ? -2.176 -32.219 4.695 1 98 278 PHE B N 1
ATOM 4580 C CA . PHE B 1 278 ? -1.176 -32.281 3.637 1 98 278 PHE B CA 1
ATOM 4581 C C . PHE B 1 278 ? 0.103 -32.938 4.133 1 98 278 PHE B C 1
ATOM 4583 O O . PHE B 1 278 ? 0.69 -33.781 3.438 1 98 278 PHE B O 1
ATOM 4590 N N . HIS B 1 279 ? 0.518 -32.594 5.336 1 97.81 279 HIS B N 1
ATOM 4591 C CA . HIS B 1 279 ? 1.712 -33.188 5.918 1 97.81 279 HIS B CA 1
ATOM 4592 C C . HIS B 1 279 ? 1.548 -34.688 6.086 1 97.81 279 HIS B C 1
ATOM 4594 O O . HIS B 1 279 ? 2.471 -35.469 5.801 1 97.81 279 HIS B O 1
ATOM 4600 N N . LEU B 1 280 ? 0.422 -35.062 6.57 1 97.38 280 LEU B N 1
ATOM 4601 C CA . LEU B 1 280 ? 0.129 -36.469 6.73 1 97.38 280 LEU B CA 1
ATOM 4602 C C . LEU B 1 280 ? 0.213 -37.188 5.391 1 97.38 280 LEU B C 1
ATOM 4604 O O . LEU B 1 280 ? 0.767 -38.312 5.309 1 97.38 280 LEU B O 1
ATOM 4608 N N . PHE B 1 281 ? -0.365 -36.625 4.398 1 97.38 281 PHE B N 1
ATOM 4609 C CA . PHE B 1 281 ? -0.293 -37.188 3.055 1 97.38 281 PHE B CA 1
ATOM 4610 C C . PHE B 1 281 ? 1.157 -37.375 2.623 1 97.38 281 PHE B C 1
ATOM 4612 O O . PHE B 1 281 ? 1.525 -38.438 2.117 1 97.38 281 PHE B O 1
ATOM 4619 N N . LEU B 1 282 ? 1.963 -36.312 2.807 1 97.31 282 LEU B N 1
ATOM 4620 C CA . LEU B 1 282 ? 3.369 -36.406 2.428 1 97.31 282 LEU B CA 1
ATOM 4621 C C . LEU B 1 282 ? 4.055 -37.531 3.162 1 97.31 282 LEU B C 1
ATOM 4623 O O . LEU B 1 282 ? 4.848 -38.281 2.57 1 97.31 282 LEU B O 1
ATOM 4627 N N . LYS B 1 283 ? 3.754 -37.625 4.402 1 95.38 283 LYS B N 1
ATOM 4628 C CA . LYS B 1 283 ? 4.324 -38.719 5.211 1 95.38 283 LYS B CA 1
ATOM 4629 C C . LYS B 1 283 ? 3.932 -40.062 4.66 1 95.38 283 LYS B C 1
ATOM 4631 O O . LYS B 1 283 ? 4.77 -40.969 4.574 1 95.38 283 LYS B O 1
ATOM 4636 N N . GLN B 1 284 ? 2.742 -40.219 4.297 1 95 284 GLN B N 1
ATOM 4637 C CA . GLN B 1 284 ? 2.227 -41.469 3.785 1 95 284 GLN B CA 1
ATOM 4638 C C . GLN B 1 284 ? 2.85 -41.812 2.436 1 95 284 GLN B C 1
ATOM 4640 O O . GLN B 1 284 ? 3.02 -43 2.104 1 95 284 GLN B O 1
ATOM 4645 N N . GLN B 1 285 ? 3.146 -40.844 1.653 1 92.94 285 GLN B N 1
ATOM 4646 C CA . GLN B 1 285 ? 3.758 -41.031 0.346 1 92.94 285 GLN B CA 1
ATOM 4647 C C . GLN B 1 285 ? 5.156 -41.625 0.485 1 92.94 285 GLN B C 1
ATOM 4649 O O . GLN B 1 285 ? 5.621 -42.344 -0.403 1 92.94 285 GLN B O 1
ATOM 4654 N N . PHE B 1 286 ? 5.773 -41.375 1.54 1 84.62 286 PHE B N 1
ATOM 4655 C CA . PHE B 1 286 ? 7.125 -41.875 1.763 1 84.62 286 PHE B CA 1
ATOM 4656 C C . PHE B 1 286 ? 7.098 -43.312 2.305 1 84.62 286 PHE B C 1
ATOM 4658 O O . PHE B 1 286 ? 7.996 -44.094 2.021 1 84.62 286 PHE B O 1
ATOM 4665 N N . GLU B 1 287 ? 6.184 -43.594 3.154 1 79.44 287 GLU B N 1
ATOM 4666 C CA . GLU B 1 287 ? 6.125 -44.875 3.811 1 79.44 287 GLU B CA 1
ATOM 4667 C C . GLU B 1 287 ? 5.625 -45.969 2.854 1 79.44 287 GLU B C 1
ATOM 4669 O O . GLU B 1 287 ? 5.734 -47.156 3.143 1 79.44 287 GLU B O 1
ATOM 4674 N N . ARG B 1 288 ? 5.258 -45.719 1.731 1 67.81 288 ARG B N 1
ATOM 4675 C CA . ARG B 1 288 ? 4.828 -46.719 0.752 1 67.81 288 ARG B CA 1
ATOM 4676 C C . ARG B 1 288 ? 6 -47.156 -0.116 1 67.81 288 ARG B C 1
ATOM 4678 O O . ARG B 1 288 ? 6.945 -46.406 -0.337 1 67.81 288 ARG B O 1
#

InterPro domains:
  IPR023214 HAD superfamily [G3DSA:3.40.50.1000] (2-106)
  IPR036412 HAD-like superfamily [SSF56784] (3-229)

Sequence (576 aa):
MQYKAIFFDWDGTAVKSRKEPVDSVVELMKKLLSKDVKMIIISGTTYDKIADGKLHEYFTKQELGNLYLGLGRGAHNYSFKEGKPLLHKEFLPSQEEKLKIHGSVFLLHQHLLREYGLDSDIVFTRPNYCKLDLMVNHDRSDNLFLQEGETEMLQDILHKHGIREGLIELMKLAEDFGKKNGITIKATTDAKYLEAGLTTKSDNVDYFVENVLKPENINMKECCFWGDEFIYLDKGIPGSDAYMITEKTRIAEFYDVSEIDAERPEEVKRLGGGTMQFHLFLKQQFERMQYKAIFFDWDGTAVKSRKEPVDSVVELMKKLLSKDVKMIIISGTTYDKIADGKLHEYFTKQELGNLYLGLGRGAHNYSFKEGKPLLHKEFLPSQEEKLKIHGSVFLLHQHLLREYGLDSDIVFTRPNYCKLDLMVNHDRSDNLFLQEGETEMLQDILHKHGIREGLIELMKLAEDFGKKNGITIKATTDAKYLEAGLTTKSDNVDYFVENVLKPENINMKECCFWGDEFIYLDKGIPGSDAYMITEKTRIAEFYDVSEIDAERPEEVKRLGGGTMQFHLFLKQQFER

Secondary structure (DSSP, 8-state):
---SEEEE-TBTTTBSSTTS--HHHHHHHHHHHHTT-EEEEE-SS-GGGSGGGTGGGGS-HHHHTTEEEEETTTTEEEEEETTEEEEEEE-PPPHHHHHHHHHHHHHHHHHIIIII----EEE--SSSEEEEES-TTS---S--S--TTHHHHHHHHHHHTT-TTTHHHHHHHHHHHHHHTTS--EEEE-SSEEEEES--HHHHHHHHIIIIIGGGT--GGGEEEEES--SEEETTEE-GGGGG--TTTTTSEEEE---------TTEEE---HHHHHHHHHHHHHH-/---SEEEE-TBTTTBSSTTS--HHHHHHHHHHHHTT-EEEEE-SS-GGGSGGGTGGGGS-HHHHTTEEEEETTTTEEEEEETTEEEEEEE-PPPHHHHHHHHHHHHHHHHHIIIII----EEE--SSSEEEEES-TTS---S--S--TTHHHHHHHHHHHTT-TTTHHHHHHHHHHHHHHTTS--EEEE-SSEEEEES--HHHHHHHHIIIIIGGGT--GGGEEEEES--SEEETTEE-GGGGG--TTTTTSEEEE---------TTEEE---HHHHHHHHHHHHHH-